Protein AF-A0A0N4T7P7-F1 (afdb_monomer_lite)

pLDDT: mean 76.25, std 20.61, range [22.7, 98.0]

InterPro domains:
  IPR000169 Cysteine peptidase, cysteine active site [PS00139] (149-160)
  IPR001300 Peptidase C2, calpain, catalytic domain [PF00648] (87-367)
  IPR001300 Peptidase C2, calpain, catalytic domain [PS50203] (86-370)
  IPR001300 Peptidase C2, calpain, catalytic domain [SM00230] (68-380)
  IPR001300 Peptidase C2, calpain, catalytic domain [cd00044] (75-366)
  IPR022684 Peptidase C2, calpain family [PR00704] (71-94)
  IPR022684 Peptidase C2, calpain family [PR00704] (182-207)
  IPR022684 Peptidase C2, calpain family [PR00704] (213-236)
  IPR022684 Peptidase C2, calpain family [PR00704] (238-265)
  IPR022684 Peptidase C2, calpain family [PTHR10183] (59-428)
  IPR038765 Papain-like cysteine peptidase superfamily [SSF54001] (61-370)

Radius of gyration: 25.35 Å; chains: 1; bounding box: 65×53×72 Å

Sequence (443 aa):
MANGAWNAIDSALNDIRTLPAVFNLSRASSSRDLSSCPPSPTQMQPPMVPCHAISTSSFQLLQNDEKEAASEFDRIVGFCKENNMPFIDDSFPHSKKSIGNFIIDERLNGKKIDANHFIWLRPQDIYTKDGRRYRWSVFLDPKPSDIEQGCLGNCWFLSALAVIAERPDILDQIFLTKIYNPWGVYQIRLCVDGHWQVILVDDFLPCHSQTHGLAFAVGRRNQLWVPLIEKALAKVLGCYAKLPAGRTLEGLAILTGAPCTFLDLENCTDHDLIWAQLLSMREAGFIMGCSCGSGRRYVDEAEFRRVGVVRLRNPWGSFTWNGPWCDTWSGWDETSRRILLPDGPEAGAFWMPFLDFMQRFDSVEVAKVRSAQGWKEIRVDCSIPQFWGKENVIGFQLQIEEPTELAITVYQKGSRDRCDSDIMVLLHKNNPSNMQIGELIVR

Secondary structure (DSSP, 8-state):
---SSHHHHHHHHHHTTS--------PPP-----TTPPPP-TT---------PPPEEHHHHHHHHHHHHHHHHHHHHHHHHHHT-----TTS-TTHHHH------GGGTT----GGGEEEE-GGGPPPTTS-----BS-SS--GGGEE--SSS-HHHHHHHHHHHT-HHHHHHHBS--S--TT-EEEEEEEETTEEEEEEEES-EEEETTT-SBSS-EETTTBSHHHHHHHHHHHHHTSGGGSSS--HHHHHHHHH---EEEEESSS---HHHHHHHHHHHHHTT-EEEEE--SPPPPPPGGGTTS--EEEEE-TTSS----STTSTT-TT--HHHHHHH-TT---TTEEEEEHHHHHHH-SEEEEE----TTT-EE--------SS-STTS---------S----------TTTTS---------EEEEPTTT--EEEEEE-

Foldseek 3Di:
DPPPPVVVVVVVVVVVVPDDDDPDDDDDDDDDDPPDDDDDPPDADFPDDDDPFDFDQPVVVLVVQLVVVVVVVCVVLVVCVVVVAADADPLQHQDCQQADWAFPDVVPPGDTDDSVQKGWDFLQQAADPVLDHDDAWQDDQQALLQKAFAPAQLVLLNLLVNLCSVPVVLLCSQWPCRGDDPSQWTWGWWQALLRTDIFIHGRTAIAGPPRSHGRGIGGPPRHCNGRVSLSSVSSVVRHNNLNHDDHNLVNNCTSQVFDKDKDFLQPDPDLVVVVVVVVVLVVLVKGKDFAFDPDADDDDPPVQPDFDKDKDFDSNLPDADDDPFGLPDPPDDPVCCCVVAVVGDDRRMTMDTSVNVSRGTRMMMIGSRHDSVPDTDDDDDDDQDQDDDSNRDDDDDDDDDDPDDDDDDGGDPPVSPDDPDDDDDWDFDADPPPRDGHDTPDD

Organism: Brugia pahangi (NCBI:txid6280)

Structure (mmCIF, N/CA/C/O backbone):
data_AF-A0A0N4T7P7-F1
#
_entry.id   AF-A0A0N4T7P7-F1
#
loop_
_atom_site.group_PDB
_atom_site.id
_atom_site.type_symbol
_atom_site.label_atom_id
_atom_site.label_alt_id
_atom_site.label_comp_id
_atom_site.label_asym_id
_atom_site.label_entity_id
_atom_site.label_seq_id
_atom_site.pdbx_PDB_ins_code
_atom_site.Cartn_x
_atom_site.Cartn_y
_atom_site.Cartn_z
_atom_site.occupancy
_atom_site.B_iso_or_equiv
_atom_site.auth_seq_id
_atom_site.auth_comp_id
_atom_site.auth_asym_id
_atom_site.auth_atom_id
_atom_site.pdbx_PDB_model_num
ATOM 1 N N . MET A 1 1 ? 20.442 -21.273 38.686 1.00 26.95 1 MET A N 1
ATOM 2 C CA . MET A 1 1 ? 19.335 -20.345 39.013 1.00 26.95 1 MET A CA 1
ATOM 3 C C . MET A 1 1 ? 18.538 -20.041 37.741 1.00 26.95 1 MET A C 1
ATOM 5 O O . MET A 1 1 ? 18.615 -18.936 37.230 1.00 26.95 1 MET A O 1
ATOM 9 N N . ALA A 1 2 ? 17.828 -21.036 37.196 1.00 28.62 2 ALA A N 1
ATOM 10 C CA . ALA A 1 2 ? 17.215 -20.985 35.857 1.00 28.62 2 ALA A CA 1
ATOM 11 C C . ALA A 1 2 ? 15.695 -21.280 35.853 1.00 28.62 2 ALA A C 1
ATOM 13 O O . ALA A 1 2 ? 15.147 -21.656 34.828 1.00 28.62 2 ALA A O 1
ATOM 14 N N . ASN A 1 3 ? 15.006 -21.083 36.986 1.00 24.55 3 ASN A N 1
ATOM 15 C CA . ASN A 1 3 ? 13.564 -21.365 37.131 1.00 24.55 3 ASN A CA 1
ATOM 16 C C . ASN A 1 3 ? 12.694 -20.103 37.325 1.00 24.55 3 ASN A C 1
ATOM 18 O O . ASN A 1 3 ? 11.540 -20.210 37.722 1.00 24.55 3 ASN A O 1
ATOM 22 N N . GLY A 1 4 ? 13.224 -18.900 37.072 1.00 26.03 4 GLY A N 1
ATOM 23 C CA . GLY A 1 4 ? 12.494 -17.639 37.295 1.00 26.03 4 GLY A CA 1
ATOM 24 C C . GLY A 1 4 ? 11.657 -17.136 36.111 1.00 26.03 4 GLY A C 1
ATOM 25 O O . GLY A 1 4 ? 10.732 -16.363 36.324 1.00 26.03 4 GLY A O 1
ATOM 26 N N . ALA A 1 5 ? 11.960 -17.560 34.878 1.00 30.19 5 ALA A N 1
ATOM 27 C CA . ALA A 1 5 ? 11.327 -17.018 33.668 1.00 30.19 5 ALA A CA 1
ATOM 28 C C . ALA A 1 5 ? 9.994 -17.702 33.308 1.00 30.19 5 ALA A C 1
ATOM 30 O O . ALA A 1 5 ? 9.085 -17.049 32.810 1.00 30.19 5 ALA A O 1
ATOM 31 N N . TRP A 1 6 ? 9.850 -18.995 33.613 1.00 29.28 6 TRP A N 1
ATOM 32 C CA . TRP A 1 6 ? 8.641 -19.760 33.286 1.00 29.28 6 TRP A CA 1
ATOM 33 C C . TRP A 1 6 ? 7.457 -19.441 34.211 1.00 29.28 6 TRP A C 1
ATOM 35 O O . TRP A 1 6 ? 6.320 -19.398 33.756 1.00 29.28 6 TRP A O 1
ATOM 45 N N . ASN A 1 7 ? 7.711 -19.106 35.480 1.00 29.19 7 ASN A N 1
ATOM 46 C CA . ASN A 1 7 ? 6.639 -18.856 36.451 1.00 29.19 7 ASN A CA 1
ATOM 47 C C . ASN A 1 7 ? 5.983 -17.467 36.324 1.00 29.19 7 ASN A C 1
ATOM 49 O O . ASN A 1 7 ? 4.899 -17.264 36.860 1.00 29.19 7 ASN A O 1
ATOM 53 N N . ALA A 1 8 ? 6.604 -16.510 35.625 1.00 32.22 8 ALA A N 1
ATOM 54 C CA . ALA A 1 8 ? 6.023 -15.178 35.431 1.00 32.22 8 ALA A CA 1
ATOM 55 C C . ALA A 1 8 ? 4.988 -15.144 34.291 1.00 32.22 8 ALA A C 1
ATOM 57 O O . ALA A 1 8 ? 4.022 -14.388 34.368 1.00 32.22 8 ALA A O 1
ATOM 58 N N . ILE A 1 9 ? 5.162 -15.989 33.267 1.00 32.97 9 ILE A N 1
ATOM 59 C CA . ILE A 1 9 ? 4.279 -16.049 32.093 1.00 32.97 9 ILE A CA 1
ATOM 60 C C . ILE A 1 9 ? 2.930 -16.684 32.470 1.00 32.97 9 ILE A C 1
ATOM 62 O O . ILE A 1 9 ? 1.886 -16.107 32.180 1.00 32.97 9 ILE A O 1
ATOM 66 N N . ASP A 1 10 ? 2.935 -17.797 33.211 1.00 29.11 10 ASP A N 1
ATOM 67 C CA . ASP A 1 10 ? 1.692 -18.455 33.649 1.00 29.11 10 ASP A CA 1
ATOM 68 C C . ASP A 1 10 ? 0.975 -17.715 34.793 1.00 29.11 10 ASP A C 1
ATOM 70 O O . ASP A 1 10 ? -0.253 -17.766 34.887 1.00 29.11 10 ASP A O 1
ATOM 74 N N . SER A 1 11 ? 1.706 -16.986 35.649 1.00 28.09 11 SER A N 1
ATOM 75 C CA . SER A 1 11 ? 1.084 -16.177 36.711 1.00 28.09 11 SER A CA 1
ATOM 76 C C . SER A 1 11 ? 0.375 -14.946 36.140 1.00 28.09 11 SER A C 1
ATOM 78 O O . SER A 1 11 ? -0.743 -14.651 36.551 1.00 28.09 11 SER A O 1
ATOM 80 N N . ALA A 1 12 ? 0.969 -14.269 35.147 1.00 31.94 12 ALA A N 1
ATOM 81 C CA . ALA A 1 12 ? 0.339 -13.121 34.494 1.00 31.94 12 ALA A CA 1
ATOM 82 C C . ALA A 1 12 ? -0.909 -13.521 33.682 1.00 31.94 12 ALA A C 1
ATOM 84 O O . ALA A 1 12 ? -1.901 -12.796 33.673 1.00 31.94 12 ALA A O 1
ATOM 85 N N . LEU A 1 13 ? -0.903 -14.700 33.048 1.00 31.27 13 LEU A N 1
ATOM 86 C CA . LEU A 1 13 ? -2.040 -15.202 32.264 1.00 31.27 13 LEU A CA 1
ATOM 87 C C . LEU A 1 13 ? -3.228 -15.669 33.126 1.00 31.27 13 LEU A C 1
ATOM 89 O O . LEU A 1 13 ? -4.373 -15.585 32.673 1.00 31.27 13 LEU A O 1
ATOM 93 N N . ASN A 1 14 ? -2.988 -16.130 34.360 1.00 27.45 14 ASN A N 1
ATOM 94 C CA . ASN A 1 14 ? -4.061 -16.495 35.293 1.00 27.45 14 ASN A CA 1
ATOM 95 C C . ASN A 1 14 ? -4.675 -15.284 36.016 1.00 27.45 14 ASN A C 1
ATOM 97 O O . ASN A 1 14 ? -5.876 -15.306 36.282 1.00 27.45 14 ASN A O 1
ATOM 101 N N . ASP A 1 15 ? -3.911 -14.213 36.254 1.00 28.72 15 ASP A N 1
ATOM 102 C CA . ASP A 1 15 ? -4.429 -12.985 36.880 1.00 28.72 15 ASP A CA 1
ATOM 103 C C . ASP A 1 15 ? -5.222 -12.089 35.905 1.00 28.72 15 ASP A C 1
ATOM 105 O O . ASP A 1 15 ? -6.125 -11.362 36.315 1.00 28.72 15 ASP A O 1
ATOM 109 N N . ILE A 1 16 ? -4.983 -12.184 34.590 1.00 31.78 16 ILE A N 1
ATOM 110 C CA . ILE A 1 16 ? -5.759 -11.432 33.580 1.00 31.78 16 ILE A CA 1
ATOM 111 C C . ILE A 1 16 ? -7.207 -11.949 33.453 1.00 31.78 16 ILE A C 1
ATOM 113 O O . ILE A 1 16 ? -8.096 -11.215 33.022 1.00 31.78 16 ILE A O 1
ATOM 117 N N . ARG A 1 17 ? -7.493 -13.190 33.875 1.00 27.64 17 ARG A N 1
ATOM 118 C CA . ARG A 1 17 ? -8.848 -13.775 33.814 1.00 27.64 17 ARG A CA 1
ATOM 119 C C . ARG A 1 17 ? -9.767 -13.364 34.971 1.00 27.64 17 ARG A C 1
ATOM 121 O O . ARG A 1 17 ? -10.939 -13.733 34.949 1.00 27.64 17 ARG A O 1
ATOM 128 N N . THR A 1 18 ? -9.275 -12.623 35.966 1.00 27.12 18 THR A N 1
ATOM 129 C CA . THR A 1 18 ? -10.027 -12.309 37.198 1.00 27.12 18 THR A CA 1
ATOM 130 C C . THR A 1 18 ? -10.273 -10.818 37.440 1.00 27.12 18 THR A C 1
ATOM 132 O O . THR A 1 18 ? -10.886 -10.471 38.450 1.00 27.12 18 THR A O 1
ATOM 135 N N . LEU A 1 19 ? -9.889 -9.923 36.523 1.00 25.45 19 LEU A N 1
ATOM 136 C CA . LEU A 1 19 ? -10.142 -8.488 36.685 1.00 25.45 19 LEU A CA 1
ATOM 137 C C . LEU A 1 19 ? -11.536 -8.083 36.158 1.00 25.45 19 LEU A C 1
ATOM 139 O O . LEU A 1 19 ? -11.827 -8.280 34.976 1.00 25.45 19 LEU A O 1
ATOM 143 N N . PRO A 1 20 ? -12.408 -7.482 36.993 1.00 22.70 20 PRO A N 1
ATOM 144 C CA . PRO A 1 20 ? -13.641 -6.860 36.527 1.00 22.70 20 PRO A CA 1
ATOM 145 C C . PRO A 1 20 ? -13.307 -5.688 35.600 1.00 22.70 20 PRO A C 1
ATOM 147 O O . PRO A 1 20 ? -12.419 -4.890 35.898 1.00 22.70 20 PRO A O 1
ATOM 150 N N . ALA A 1 21 ? -14.046 -5.556 34.498 1.00 29.38 21 ALA A N 1
ATOM 151 C CA . ALA A 1 21 ? -13.971 -4.405 33.608 1.00 29.38 21 ALA A CA 1
ATOM 152 C C . ALA A 1 21 ? -14.274 -3.109 34.384 1.00 29.38 21 ALA A C 1
ATOM 154 O O . ALA A 1 21 ? -15.431 -2.785 34.645 1.00 29.38 21 ALA A O 1
ATOM 155 N N . VAL A 1 22 ? -13.232 -2.368 34.762 1.00 23.66 22 VAL A N 1
ATOM 156 C CA . VAL A 1 22 ? -13.348 -1.034 35.360 1.00 23.66 22 VAL A CA 1
ATOM 157 C C . VAL A 1 22 ? -12.412 -0.098 34.604 1.00 23.66 22 VAL A C 1
ATOM 159 O O . VAL A 1 22 ? -11.275 0.143 34.996 1.00 23.66 22 VAL A O 1
ATOM 162 N N . PHE A 1 23 ? -12.903 0.437 33.488 1.00 24.89 23 PHE A N 1
ATOM 163 C CA . PHE A 1 23 ? -12.310 1.607 32.850 1.00 24.89 23 PHE A CA 1
ATOM 164 C C . PHE A 1 23 ? -12.842 2.857 33.554 1.00 24.89 23 PHE A C 1
ATOM 166 O O . PHE A 1 23 ? -13.932 3.328 33.249 1.00 24.89 23 PHE A O 1
ATOM 173 N N . ASN A 1 24 ? -12.072 3.395 34.497 1.00 23.38 24 ASN A N 1
ATOM 174 C CA . ASN A 1 24 ? -12.234 4.764 34.984 1.00 23.38 24 ASN A CA 1
ATOM 175 C C . ASN A 1 24 ? -10.880 5.468 34.873 1.00 23.38 24 ASN A C 1
ATOM 177 O O . ASN A 1 24 ? -10.039 5.384 35.763 1.00 23.38 24 ASN A O 1
ATOM 181 N N . LEU A 1 25 ? -10.663 6.154 33.752 1.00 25.64 25 LEU A N 1
ATOM 182 C CA . LEU A 1 25 ? -9.535 7.063 33.574 1.00 25.64 25 LEU A CA 1
ATOM 183 C C . LEU A 1 25 ? -9.940 8.447 34.093 1.00 25.64 25 LEU A C 1
ATOM 185 O O . LEU A 1 25 ? -10.506 9.258 33.363 1.00 25.64 25 LEU A O 1
ATOM 189 N N . SER A 1 26 ? -9.636 8.736 35.359 1.00 23.91 26 SER A N 1
ATOM 190 C CA . SER A 1 26 ? -9.577 10.116 35.845 1.00 23.91 26 SER A CA 1
ATOM 191 C C . SER A 1 26 ? -8.297 10.763 35.312 1.00 23.91 26 SER A C 1
ATOM 193 O O . SER A 1 26 ? -7.196 10.363 35.694 1.00 23.91 26 SER A O 1
ATOM 195 N N . ARG A 1 27 ? -8.420 11.754 34.425 1.00 29.03 27 ARG A N 1
ATOM 196 C CA . ARG A 1 27 ? -7.273 12.503 33.897 1.00 29.03 27 ARG A CA 1
ATOM 197 C C . ARG A 1 27 ? -7.036 13.758 34.736 1.00 29.03 27 ARG A C 1
ATOM 199 O O . ARG A 1 27 ? -7.943 14.565 34.923 1.00 29.03 27 ARG A O 1
ATOM 206 N N . ALA A 1 28 ? -5.809 13.900 35.231 1.00 23.92 28 ALA A N 1
ATOM 207 C CA . ALA A 1 28 ? -5.325 15.089 35.917 1.00 23.92 28 ALA A CA 1
ATOM 208 C C . ALA A 1 28 ? -5.324 16.306 34.975 1.00 23.92 28 ALA A C 1
ATOM 210 O O . ALA A 1 28 ? -4.938 16.223 33.809 1.00 23.92 28 ALA A O 1
ATOM 211 N N . SER A 1 29 ? -5.779 17.433 35.510 1.00 27.09 29 SER A N 1
ATOM 212 C CA . SER A 1 29 ? -5.932 18.723 34.846 1.00 27.09 29 SER A CA 1
ATOM 213 C C . SER A 1 29 ? -4.587 19.408 34.586 1.00 27.09 29 SER A C 1
ATOM 215 O O . SER A 1 29 ? -3.896 19.780 35.533 1.00 27.09 29 SER A O 1
ATOM 217 N N . SER A 1 30 ? -4.261 19.672 33.319 1.00 28.44 30 SER A N 1
ATOM 218 C CA . SER A 1 30 ? -3.307 20.721 32.940 1.00 28.44 30 SER A CA 1
ATOM 219 C C . SER A 1 30 ? -4.084 21.946 32.458 1.00 28.44 30 SER A C 1
ATOM 221 O O . SER A 1 30 ? -4.785 21.888 31.447 1.00 28.44 30 SER A O 1
ATOM 223 N N . SER A 1 31 ? -3.974 23.045 33.201 1.00 30.91 31 SER A N 1
ATOM 224 C CA . SER A 1 31 ? -4.634 24.320 32.936 1.00 30.91 31 SER A CA 1
ATOM 225 C C . SER A 1 31 ? -4.103 24.979 31.658 1.00 30.91 31 SER A C 1
ATOM 227 O O . SER A 1 31 ? -2.971 25.465 31.615 1.00 30.91 31 SER A O 1
ATOM 229 N N . ARG A 1 32 ? -4.951 25.053 30.634 1.00 30.73 32 ARG A N 1
ATOM 230 C CA . ARG A 1 32 ? -4.948 26.147 29.658 1.00 30.73 32 ARG A CA 1
ATOM 231 C C . ARG A 1 32 ? -6.356 26.725 29.649 1.00 30.73 32 ARG A C 1
ATOM 233 O O . ARG A 1 32 ? -7.317 25.978 29.475 1.00 30.73 32 ARG A O 1
ATOM 240 N N . ASP A 1 33 ? -6.457 28.024 29.907 1.00 29.06 33 ASP A N 1
ATOM 241 C CA . ASP A 1 33 ? -7.715 28.764 29.959 1.00 29.06 33 ASP A CA 1
ATOM 242 C C . ASP A 1 33 ? -8.504 28.597 28.653 1.00 29.06 33 ASP A C 1
ATOM 244 O O . ASP A 1 33 ? -8.106 29.073 27.592 1.00 29.06 33 ASP A O 1
ATOM 248 N N . LEU A 1 34 ? -9.638 27.902 28.755 1.00 31.84 34 LEU A N 1
ATOM 249 C CA . LEU A 1 34 ? -10.648 27.703 27.714 1.00 31.84 34 LEU A CA 1
ATOM 250 C C . LEU A 1 34 ? -11.971 28.302 28.205 1.00 31.84 34 LEU A C 1
ATOM 252 O O . LEU A 1 34 ? -12.965 27.609 28.416 1.00 31.84 34 LEU A O 1
ATOM 256 N N . SER A 1 35 ? -11.996 29.614 28.419 1.00 29.69 35 SER A N 1
ATOM 257 C CA . SER A 1 35 ? -13.216 30.362 28.736 1.00 29.69 35 SER A CA 1
ATOM 258 C C . SER A 1 35 ? -13.984 30.733 27.459 1.00 29.69 35 SER A C 1
ATOM 260 O O . SER A 1 35 ? -14.180 31.901 27.151 1.00 29.69 35 SER A O 1
ATOM 262 N N . SER A 1 36 ? -14.398 29.731 26.676 1.00 32.62 36 SER A N 1
ATOM 263 C CA . SER A 1 36 ? -15.487 29.844 25.679 1.00 32.62 36 SER A CA 1
ATOM 264 C C . SER A 1 36 ? -15.829 28.488 25.040 1.00 32.62 36 SER A C 1
ATOM 266 O O . SER A 1 36 ? -15.838 28.326 23.824 1.00 32.62 36 SER A O 1
ATOM 268 N N . CYS A 1 37 ? -16.138 27.479 25.858 1.00 33.62 37 CYS A N 1
ATOM 269 C CA . CYS A 1 37 ? -16.803 26.272 25.359 1.00 33.62 37 CYS A CA 1
ATOM 270 C C . CYS A 1 37 ? -18.315 26.531 25.210 1.00 33.62 37 CYS A C 1
ATOM 272 O O . CYS A 1 37 ? -18.929 27.030 26.159 1.00 33.62 37 CYS A O 1
ATOM 274 N N . PRO A 1 38 ? -18.950 26.187 24.073 1.00 37.41 38 PRO A N 1
ATOM 275 C CA . PRO A 1 38 ? -20.404 26.195 23.979 1.00 37.41 38 PRO A CA 1
ATOM 276 C C . PRO A 1 38 ? -21.011 25.110 24.893 1.00 37.41 38 PRO A C 1
ATOM 278 O O . PRO A 1 38 ? -20.366 24.088 25.146 1.00 37.41 38 PRO A O 1
ATOM 281 N N . PRO A 1 39 ? -22.232 25.326 25.415 1.00 34.53 39 PRO A N 1
ATOM 282 C CA . PRO A 1 39 ? -22.871 24.425 26.370 1.00 34.53 39 PRO A CA 1
ATOM 283 C C . PRO A 1 39 ? -23.124 23.030 25.783 1.00 34.53 39 PRO A C 1
ATOM 285 O O . PRO A 1 39 ? -23.317 22.868 24.577 1.00 34.53 39 PRO A O 1
ATOM 288 N N . SER A 1 40 ? -23.156 22.032 26.670 1.00 35.75 40 SER A N 1
ATOM 289 C CA . SER A 1 40 ? -23.466 20.629 26.387 1.00 35.75 40 SER A CA 1
ATOM 290 C C . SER A 1 40 ? -24.725 20.481 25.516 1.00 35.75 40 SER A C 1
ATOM 292 O O . SER A 1 40 ? -25.744 21.116 25.807 1.00 35.75 40 SER A O 1
ATOM 294 N N . PRO A 1 41 ? -24.712 19.630 24.475 1.00 41.91 41 PRO A N 1
ATOM 295 C CA . PRO A 1 41 ? -25.840 19.471 23.568 1.00 41.91 41 PRO A CA 1
ATOM 296 C C . PRO A 1 41 ? -26.907 18.542 24.161 1.00 41.91 41 PRO A C 1
ATOM 298 O O . PRO A 1 41 ? -27.140 17.444 23.673 1.00 41.91 41 PRO A O 1
ATOM 301 N N . THR A 1 42 ? -27.578 18.958 25.233 1.00 38.31 42 THR A N 1
ATOM 302 C CA . THR A 1 42 ? -28.619 18.135 25.882 1.00 38.31 42 THR A CA 1
ATOM 303 C C . THR A 1 42 ? -29.984 18.225 25.176 1.00 38.31 42 THR A C 1
ATOM 305 O O . THR A 1 42 ? -30.957 17.641 25.636 1.00 38.31 42 THR A O 1
ATOM 308 N N . GLN A 1 43 ? -30.090 18.954 24.056 1.00 42.47 43 GLN A N 1
ATOM 309 C CA . GLN A 1 43 ? -31.336 19.138 23.291 1.00 42.47 43 GLN A CA 1
ATOM 310 C C . GLN A 1 43 ? -31.075 19.214 21.774 1.00 42.47 43 GLN A C 1
ATOM 312 O O . GLN A 1 43 ? -31.491 20.160 21.106 1.00 42.47 43 GLN A O 1
ATOM 317 N N . MET A 1 44 ? -30.326 18.259 21.215 1.00 48.41 44 MET A N 1
ATOM 318 C CA . MET A 1 44 ? -30.104 18.168 19.766 1.00 48.41 44 MET A CA 1
ATOM 319 C C . MET A 1 44 ? -30.989 17.078 19.155 1.00 48.41 44 MET A C 1
ATOM 321 O O . MET A 1 44 ? -30.856 15.903 19.479 1.00 48.41 44 MET A O 1
ATOM 325 N N . GLN A 1 45 ? -31.885 17.468 18.251 1.00 48.41 45 GLN A N 1
ATOM 326 C CA . GLN A 1 45 ? -32.515 16.564 17.289 1.00 48.41 45 GLN A CA 1
ATOM 327 C C . GLN A 1 45 ? -32.399 17.211 15.904 1.00 48.41 45 GLN A C 1
ATOM 329 O O . GLN A 1 45 ? -33.287 17.972 15.519 1.00 48.41 45 GLN A O 1
ATOM 334 N N . PRO A 1 46 ? -31.289 16.999 15.171 1.00 50.59 46 PRO A N 1
ATOM 335 C CA . PRO A 1 46 ? -31.262 17.345 13.755 1.00 50.59 46 PRO A CA 1
ATOM 336 C C . PRO A 1 46 ? -32.365 16.558 13.023 1.00 50.59 46 PRO A C 1
ATOM 338 O O . PRO A 1 46 ? -32.708 15.452 13.459 1.00 50.59 46 PRO A O 1
ATOM 341 N N . PRO A 1 47 ? -32.948 17.092 11.935 1.00 43.25 47 PRO A N 1
ATOM 342 C CA . PRO A 1 47 ? -33.898 16.346 11.121 1.00 43.25 47 PRO A CA 1
ATOM 343 C C . PRO A 1 47 ? 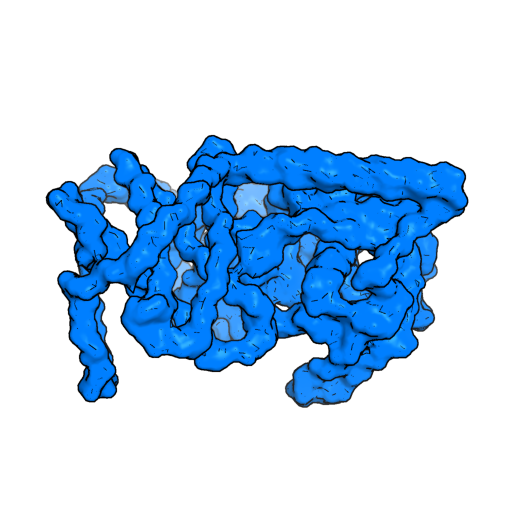-33.211 15.087 10.578 1.00 43.25 47 PRO A C 1
ATOM 345 O O . PRO A 1 47 ? -32.391 15.149 9.664 1.00 43.25 47 PRO A O 1
ATOM 348 N N . MET A 1 48 ? -33.519 13.935 11.178 1.00 46.44 48 MET A N 1
ATOM 349 C CA . MET A 1 48 ? -32.997 12.646 10.738 1.00 46.44 48 MET A CA 1
ATOM 350 C C . MET A 1 48 ? -33.766 12.229 9.488 1.00 46.44 48 MET A C 1
ATOM 352 O O . MET A 1 48 ? -34.890 11.737 9.577 1.00 46.44 48 MET A O 1
ATOM 356 N N . VAL A 1 49 ? -33.178 12.442 8.314 1.00 48.00 49 VAL A N 1
ATOM 357 C CA . VAL A 1 49 ? -33.658 11.785 7.097 1.00 48.00 49 VAL A CA 1
ATOM 358 C C . VAL A 1 49 ? -33.207 10.324 7.181 1.00 48.00 49 VAL A C 1
ATOM 360 O O . VAL A 1 49 ? -32.002 10.086 7.286 1.00 48.00 49 VAL A O 1
ATOM 363 N N . PRO A 1 50 ? -34.117 9.333 7.165 1.00 43.31 50 PRO A N 1
ATOM 364 C CA . PRO A 1 50 ? -33.715 7.937 7.239 1.00 43.31 50 PRO A CA 1
ATOM 365 C C . PRO A 1 50 ? -32.954 7.560 5.965 1.00 43.31 50 PRO A C 1
ATOM 367 O O . PRO A 1 50 ? -33.548 7.428 4.896 1.00 43.31 50 PRO A O 1
ATOM 370 N N . CYS A 1 51 ? -31.639 7.368 6.064 1.00 44.69 51 CYS A N 1
ATOM 371 C CA . CYS A 1 51 ? -30.909 6.592 5.072 1.00 44.69 51 CYS A CA 1
ATOM 372 C C . CYS A 1 51 ? -30.913 5.130 5.533 1.00 44.69 51 CYS A C 1
ATOM 374 O O . CYS A 1 51 ? -30.258 4.759 6.508 1.00 44.69 51 CYS A O 1
ATOM 376 N N . HIS A 1 52 ? -31.682 4.278 4.858 1.00 47.00 52 HIS A N 1
ATOM 377 C CA . HIS A 1 52 ? -31.621 2.840 5.106 1.00 47.00 52 HIS A CA 1
ATOM 378 C C . HIS A 1 52 ? -30.388 2.270 4.400 1.00 47.00 52 HIS A C 1
ATOM 380 O O . HIS A 1 52 ? -30.465 1.822 3.261 1.00 47.00 52 HIS A O 1
ATOM 386 N N . ALA A 1 53 ? -29.237 2.319 5.072 1.00 56.47 53 ALA A N 1
ATOM 387 C CA . ALA A 1 53 ? -28.042 1.599 4.647 1.00 56.47 53 ALA A CA 1
ATOM 388 C C . ALA A 1 53 ? -28.061 0.201 5.279 1.00 56.47 53 ALA A C 1
ATOM 390 O O . ALA A 1 53 ? -28.049 0.061 6.503 1.00 56.47 53 ALA A O 1
ATOM 391 N N . ILE A 1 54 ? -28.130 -0.842 4.451 1.00 58.41 54 ILE A N 1
ATOM 392 C CA . ILE A 1 54 ? -28.119 -2.226 4.930 1.00 58.41 54 ILE A CA 1
ATOM 393 C C . ILE A 1 54 ? -26.667 -2.649 5.137 1.00 58.41 54 ILE A C 1
ATOM 395 O O . ILE A 1 54 ? -25.872 -2.663 4.196 1.00 58.41 54 ILE A O 1
ATOM 399 N N . SER A 1 55 ? -26.335 -3.025 6.375 1.00 65.12 55 SER A N 1
ATOM 400 C CA . SER A 1 55 ? -25.055 -3.658 6.680 1.00 65.12 55 SER A CA 1
ATOM 401 C C . SER A 1 55 ? -24.878 -4.912 5.844 1.00 65.12 55 SER A C 1
ATOM 403 O O . SER A 1 55 ? -25.645 -5.866 5.969 1.00 65.12 55 SER A O 1
ATOM 405 N N . THR A 1 56 ? -23.864 -4.892 4.988 1.00 66.88 56 THR A N 1
ATOM 406 C CA . THR A 1 56 ? -23.518 -6.020 4.132 1.00 66.88 56 THR A CA 1
ATOM 407 C C . THR A 1 56 ? -22.240 -6.640 4.672 1.00 66.88 56 THR A C 1
ATOM 409 O O . THR A 1 56 ? -21.376 -5.958 5.229 1.00 66.88 56 THR A O 1
ATOM 412 N N . SER A 1 57 ? -22.122 -7.963 4.571 1.00 72.88 57 SER A N 1
ATOM 413 C CA . SER A 1 57 ? -20.854 -8.596 4.927 1.00 72.88 57 SER A CA 1
ATOM 414 C C . SER A 1 57 ? -19.750 -8.051 4.018 1.00 72.88 57 SER A C 1
ATOM 416 O O . SER A 1 57 ? -19.942 -7.937 2.806 1.00 72.88 57 SER A O 1
ATOM 418 N N . SER A 1 58 ? -18.592 -7.735 4.599 1.00 72.50 58 SER A N 1
ATOM 419 C CA . SER A 1 58 ? -17.409 -7.303 3.838 1.00 72.50 58 SER A CA 1
ATOM 420 C C . SER A 1 58 ? -17.080 -8.298 2.714 1.00 72.50 58 SER A C 1
ATOM 422 O O . SER A 1 58 ? -16.792 -7.910 1.587 1.00 72.50 58 SER A O 1
ATOM 424 N N . PHE A 1 59 ? -17.265 -9.592 2.983 1.00 73.00 59 PHE A N 1
ATOM 425 C CA . PHE A 1 59 ? -17.128 -10.674 2.013 1.00 73.00 59 PHE A CA 1
ATOM 426 C C . PHE A 1 59 ? -18.045 -10.564 0.780 1.00 73.00 59 PHE A C 1
ATOM 428 O O . PHE A 1 59 ? -17.594 -10.797 -0.338 1.00 73.00 59 PHE A O 1
ATOM 435 N N . GLN A 1 60 ? -19.325 -10.215 0.943 1.00 75.31 60 GLN A N 1
ATOM 436 C CA . GLN A 1 60 ? -20.252 -10.093 -0.193 1.00 75.31 60 GLN A CA 1
ATOM 437 C C . GLN A 1 60 ? -19.934 -8.888 -1.080 1.00 75.31 60 GLN A C 1
ATOM 439 O O . GLN A 1 60 ? -20.042 -9.001 -2.299 1.00 75.31 60 GLN A O 1
ATOM 444 N N . LEU A 1 61 ? -19.528 -7.763 -0.482 1.00 75.44 61 LEU A N 1
ATOM 445 C CA . LEU A 1 61 ? -19.073 -6.591 -1.237 1.00 75.44 61 LEU A CA 1
ATOM 446 C C . LEU A 1 61 ? -17.874 -6.967 -2.114 1.00 75.44 61 LEU A C 1
ATOM 448 O O . LEU A 1 61 ? -17.911 -6.771 -3.325 1.00 75.44 61 LEU A O 1
ATOM 452 N N . LEU A 1 62 ? -16.882 -7.641 -1.520 1.00 78.19 62 LEU A N 1
ATOM 453 C CA . LEU A 1 62 ? -15.711 -8.135 -2.242 1.00 78.19 62 LEU A CA 1
ATOM 454 C C . LEU A 1 62 ? -16.094 -9.057 -3.409 1.00 78.19 62 LEU A C 1
ATOM 456 O O . LEU A 1 62 ? -15.582 -8.878 -4.511 1.00 78.19 62 LEU A O 1
ATOM 460 N N . GLN A 1 63 ? -17.018 -10.003 -3.205 1.00 81.94 63 GLN A N 1
ATOM 461 C CA . GLN A 1 63 ? -17.457 -10.917 -4.268 1.00 81.94 63 GLN A CA 1
ATOM 462 C C . GLN A 1 63 ? -18.147 -10.215 -5.440 1.00 81.94 63 GLN A C 1
ATOM 464 O O . GLN A 1 63 ? -18.004 -10.657 -6.582 1.00 81.94 63 GLN A O 1
ATOM 469 N N . ASN A 1 64 ? -18.936 -9.173 -5.177 1.00 83.81 64 ASN A N 1
ATOM 470 C CA . ASN A 1 64 ? -19.606 -8.426 -6.238 1.00 83.81 64 ASN A CA 1
ATOM 471 C C . ASN A 1 64 ? -18.585 -7.634 -7.057 1.00 83.81 64 ASN A C 1
ATOM 473 O O . ASN A 1 64 ? -18.546 -7.786 -8.279 1.00 83.81 64 ASN A O 1
ATOM 477 N N . ASP A 1 65 ? -17.685 -6.919 -6.380 1.00 83.75 65 ASP A N 1
ATOM 478 C CA . ASP A 1 65 ? -16.600 -6.175 -7.021 1.00 83.75 65 ASP A CA 1
ATOM 479 C C . ASP A 1 65 ? -15.691 -7.097 -7.854 1.00 83.75 65 ASP A C 1
ATOM 481 O O . ASP A 1 65 ? -15.231 -6.717 -8.929 1.00 83.75 65 ASP A O 1
ATOM 485 N N . GLU A 1 66 ? -15.420 -8.324 -7.384 1.00 86.12 66 GLU A N 1
ATOM 486 C CA . GLU A 1 66 ? -14.624 -9.314 -8.131 1.00 86.12 66 GLU A CA 1
ATOM 487 C C . GLU A 1 66 ? -15.318 -9.771 -9.412 1.00 86.12 66 GLU A C 1
ATOM 489 O O . GLU A 1 66 ? -14.662 -9.924 -10.442 1.00 86.12 66 GLU A O 1
ATOM 494 N N . LYS A 1 67 ? -16.638 -9.977 -9.374 1.00 89.38 67 LYS A N 1
ATOM 495 C CA . LYS A 1 67 ? -17.407 -10.393 -10.555 1.00 89.38 67 LYS A CA 1
ATOM 496 C C . LYS A 1 67 ? -17.460 -9.295 -11.607 1.00 89.38 67 LYS A C 1
ATOM 498 O O . LYS A 1 67 ? -17.267 -9.579 -12.788 1.00 89.38 67 LYS A O 1
ATOM 503 N N . GLU A 1 68 ? -17.707 -8.057 -11.188 1.00 90.94 68 GLU A N 1
ATOM 504 C CA . GLU A 1 68 ? -17.726 -6.904 -12.090 1.00 90.94 68 GLU A CA 1
ATOM 505 C C . GLU A 1 68 ? -16.347 -6.680 -12.718 1.00 90.94 68 GLU A C 1
ATOM 507 O O . GLU A 1 68 ? -16.231 -6.556 -13.940 1.00 90.94 68 GLU A O 1
ATOM 512 N N . ALA A 1 69 ? -15.289 -6.739 -11.904 1.00 91.12 69 ALA A N 1
ATOM 513 C CA . ALA A 1 69 ? -13.914 -6.656 -12.378 1.00 91.12 69 ALA A CA 1
ATOM 514 C C . ALA A 1 69 ? -13.572 -7.764 -13.381 1.00 91.12 69 ALA A C 1
ATOM 516 O O . ALA A 1 69 ? -13.001 -7.469 -14.431 1.00 91.12 69 ALA A O 1
ATOM 517 N N . ALA A 1 70 ? -13.942 -9.015 -13.095 1.00 92.75 70 ALA A N 1
ATOM 518 C CA . ALA A 1 70 ? -13.691 -10.142 -13.988 1.00 92.75 70 ALA A CA 1
ATOM 519 C C . ALA A 1 70 ? -14.400 -9.967 -15.339 1.00 92.75 70 ALA A C 1
ATOM 521 O O . ALA A 1 70 ? -13.779 -10.138 -16.387 1.00 92.75 70 ALA A O 1
ATOM 522 N N . SER A 1 71 ? -15.670 -9.547 -15.328 1.00 94.31 71 SER A N 1
ATOM 523 C CA . SER A 1 71 ? -16.423 -9.298 -16.561 1.00 94.31 71 SER A CA 1
ATOM 524 C C . SER A 1 71 ? -15.787 -8.199 -17.416 1.00 94.31 71 SER A C 1
ATOM 526 O O . SER A 1 71 ? -15.738 -8.320 -18.641 1.00 94.31 71 SER A O 1
ATOM 528 N N . GLU A 1 72 ? -15.313 -7.120 -16.792 1.00 94.00 72 GLU A N 1
ATOM 529 C CA . GLU A 1 72 ? -14.651 -6.028 -17.508 1.00 94.00 72 GLU A CA 1
ATOM 530 C C . GLU A 1 72 ? -13.283 -6.458 -18.056 1.00 94.00 72 GLU A C 1
ATOM 532 O O . GLU A 1 72 ? -12.939 -6.147 -19.198 1.00 94.00 72 GLU A O 1
ATOM 537 N N . PHE A 1 73 ? -12.523 -7.233 -17.278 1.00 95.00 73 PHE A N 1
ATOM 538 C CA . PHE A 1 73 ? -11.243 -7.795 -17.704 1.00 95.00 73 PHE A CA 1
ATOM 539 C C . PHE A 1 73 ? -11.393 -8.680 -18.943 1.00 95.00 73 PHE A C 1
ATOM 541 O O . PHE A 1 73 ? -10.675 -8.485 -19.926 1.00 95.00 73 PHE A O 1
ATOM 548 N N . ASP A 1 74 ? -12.351 -9.608 -18.925 1.00 95.44 74 ASP A N 1
ATOM 549 C CA . ASP A 1 74 ? -12.597 -10.531 -20.034 1.00 95.44 74 ASP A CA 1
ATOM 550 C C . ASP A 1 74 ? -13.007 -9.786 -21.308 1.00 95.44 74 ASP A C 1
ATOM 552 O O . ASP A 1 74 ? -12.536 -10.112 -22.402 1.00 95.44 74 ASP A O 1
ATOM 556 N N . ARG A 1 75 ? -13.821 -8.730 -21.175 1.00 96.44 75 ARG A N 1
ATOM 557 C CA . ARG A 1 75 ? -14.221 -7.864 -22.292 1.00 96.44 75 ARG A CA 1
ATOM 558 C C . ARG A 1 75 ? -13.016 -7.180 -22.939 1.00 96.44 75 ARG A C 1
ATOM 560 O O . ARG A 1 75 ? -12.887 -7.192 -24.164 1.00 96.44 75 ARG A O 1
ATOM 567 N N . ILE A 1 76 ? -12.127 -6.600 -22.132 1.00 95.50 76 ILE A N 1
ATOM 568 C CA . ILE A 1 76 ? -10.931 -5.899 -22.620 1.00 95.50 76 ILE A CA 1
ATOM 569 C C . ILE A 1 76 ? -9.953 -6.882 -23.261 1.00 95.50 76 ILE A C 1
ATOM 571 O O . ILE A 1 76 ? -9.473 -6.645 -24.369 1.00 95.50 76 ILE A O 1
ATOM 575 N N . VAL A 1 77 ? -9.670 -8.004 -22.595 1.00 95.38 77 VAL A N 1
ATOM 576 C CA . VAL A 1 77 ? -8.754 -9.026 -23.116 1.00 95.38 77 VAL A CA 1
ATOM 577 C C . VAL A 1 77 ? -9.296 -9.637 -24.410 1.00 95.38 77 VAL A C 1
ATOM 579 O O . VAL A 1 77 ? -8.522 -9.842 -25.348 1.00 95.38 77 VAL A O 1
ATOM 582 N N . GLY A 1 78 ? -10.608 -9.877 -24.497 1.00 96.44 78 GLY A N 1
ATOM 583 C CA . GLY A 1 78 ? -11.280 -10.308 -25.724 1.00 96.44 78 GLY A CA 1
ATOM 584 C C . GLY A 1 78 ? -11.045 -9.330 -26.876 1.00 96.44 78 GLY A C 1
ATOM 585 O O . GLY A 1 78 ? -10.548 -9.730 -27.928 1.00 96.44 78 GLY A O 1
ATOM 586 N N . PHE A 1 79 ? -11.276 -8.037 -26.638 1.00 96.31 79 PHE A N 1
ATOM 587 C CA . PHE A 1 79 ? -11.035 -6.987 -27.629 1.00 96.31 79 PHE A CA 1
ATOM 588 C C . PHE A 1 79 ? -9.563 -6.905 -28.071 1.00 96.31 79 PHE A C 1
ATOM 590 O O . PHE A 1 79 ? -9.278 -6.844 -29.270 1.00 96.31 79 PHE A O 1
ATOM 597 N N . CYS A 1 80 ? -8.614 -6.938 -27.129 1.00 96.50 80 CYS A N 1
ATOM 598 C CA . CYS A 1 80 ? -7.177 -6.930 -27.427 1.00 96.50 80 CYS A CA 1
ATOM 599 C C . CYS A 1 80 ? -6.769 -8.123 -28.298 1.00 96.50 80 CYS A C 1
ATOM 601 O O . CYS A 1 80 ? -6.012 -7.966 -29.258 1.00 96.50 80 CYS A O 1
ATOM 603 N N . LYS A 1 81 ? -7.315 -9.305 -27.994 1.00 95.50 81 LYS A N 1
ATOM 604 C CA . LYS A 1 81 ? -7.049 -10.540 -28.730 1.00 95.50 81 LYS A CA 1
ATOM 605 C C . LYS A 1 81 ? -7.603 -10.505 -30.152 1.00 95.50 81 LYS A C 1
ATOM 607 O O . LYS A 1 81 ? -6.898 -10.908 -31.072 1.00 95.50 81 LYS A O 1
ATOM 612 N N . GLU A 1 82 ? -8.830 -10.027 -30.336 1.00 97.25 82 GLU A N 1
ATOM 613 C CA . GLU A 1 82 ? -9.472 -9.922 -31.654 1.00 97.25 82 GLU A CA 1
ATOM 614 C C . GLU A 1 82 ? -8.750 -8.939 -32.578 1.00 97.25 82 GLU A C 1
ATOM 616 O O . GLU A 1 82 ? -8.593 -9.204 -33.768 1.00 97.25 82 GLU A O 1
ATOM 621 N N . ASN A 1 83 ? -8.263 -7.828 -32.023 1.00 96.19 83 ASN A N 1
ATOM 622 C CA . ASN A 1 83 ? -7.594 -6.779 -32.791 1.00 96.19 83 ASN A CA 1
ATOM 623 C C . ASN A 1 83 ? -6.070 -6.953 -32.864 1.00 96.19 83 ASN A C 1
ATOM 625 O O . ASN A 1 83 ? -5.403 -6.187 -33.556 1.00 96.19 83 ASN A O 1
ATOM 629 N N . ASN A 1 84 ? -5.509 -7.942 -32.161 1.00 94.56 84 ASN A N 1
ATOM 630 C CA . ASN A 1 84 ? -4.068 -8.155 -32.019 1.00 94.56 84 ASN A CA 1
ATOM 631 C C . ASN A 1 84 ? -3.317 -6.879 -31.584 1.00 94.56 84 ASN A C 1
ATOM 633 O O . ASN A 1 84 ? -2.255 -6.545 -32.113 1.00 94.56 84 ASN A O 1
ATOM 637 N N . MET A 1 85 ? -3.890 -6.153 -30.621 1.00 94.31 85 MET A N 1
ATOM 638 C CA . MET A 1 85 ? -3.320 -4.919 -30.082 1.00 94.31 85 MET A CA 1
ATOM 639 C C . MET A 1 85 ? -3.179 -5.018 -28.565 1.00 94.31 85 MET A C 1
ATOM 641 O O . MET A 1 85 ? -4.116 -5.457 -27.891 1.00 94.31 85 MET A O 1
ATOM 645 N N . PRO A 1 86 ? -2.033 -4.606 -27.999 1.00 94.69 86 PRO A N 1
ATOM 646 C CA . PRO A 1 86 ? -1.875 -4.588 -26.559 1.00 94.69 86 PRO A CA 1
ATOM 647 C C . PRO A 1 86 ? -2.727 -3.467 -25.958 1.00 94.69 86 PRO A C 1
ATOM 649 O O . PRO A 1 86 ? -2.979 -2.442 -26.592 1.00 94.69 86 PRO A O 1
ATOM 652 N N . PHE A 1 87 ? -3.148 -3.653 -24.715 1.00 96.44 87 PHE A N 1
ATOM 653 C CA . PHE A 1 87 ? -3.922 -2.659 -23.993 1.00 96.44 87 PHE A CA 1
ATOM 654 C C . PHE A 1 87 ? -3.091 -1.410 -23.707 1.00 96.44 87 PHE A C 1
ATOM 656 O O . PHE A 1 87 ? -1.901 -1.499 -23.378 1.00 96.44 87 PHE A O 1
ATOM 663 N N . ILE A 1 88 ? -3.735 -0.257 -23.847 1.00 96.00 88 ILE A N 1
ATOM 664 C CA . ILE A 1 88 ? -3.196 1.061 -23.528 1.00 96.00 88 ILE A CA 1
ATOM 665 C C . ILE A 1 88 ? -4.218 1.741 -22.625 1.00 96.00 88 ILE A C 1
ATOM 667 O O . ILE A 1 88 ? -5.405 1.788 -22.944 1.00 96.00 88 ILE A O 1
ATOM 671 N N . ASP A 1 89 ? -3.756 2.251 -21.491 1.00 95.94 89 ASP A N 1
ATOM 672 C CA . ASP A 1 89 ? -4.602 2.954 -20.541 1.00 95.94 89 ASP A CA 1
ATOM 673 C C . ASP A 1 89 ? -4.713 4.441 -20.905 1.00 95.94 89 ASP A C 1
ATOM 675 O O . ASP A 1 89 ? -3.896 5.274 -20.504 1.00 95.94 89 ASP A O 1
ATOM 679 N N . ASP A 1 90 ? -5.767 4.790 -21.642 1.00 94.19 90 ASP A N 1
ATOM 680 C CA . ASP A 1 90 ? -6.032 6.172 -22.063 1.00 94.19 90 ASP A CA 1
ATOM 681 C C . ASP A 1 90 ? -6.275 7.127 -20.883 1.00 94.19 90 ASP A C 1
ATOM 683 O O . ASP A 1 90 ? -6.025 8.333 -20.980 1.00 94.19 90 ASP A O 1
ATOM 687 N N . SER A 1 91 ? -6.737 6.602 -19.743 1.00 95.19 91 SER A N 1
ATOM 688 C CA . SER A 1 91 ? -6.987 7.407 -18.543 1.00 95.19 91 SER A CA 1
ATOM 689 C C . SER A 1 91 ? -5.705 7.747 -17.774 1.00 95.19 91 SER A C 1
ATOM 691 O O . SER A 1 91 ? -5.681 8.726 -17.026 1.00 95.19 91 SER A O 1
ATOM 693 N N . PHE A 1 92 ? -4.620 6.996 -17.998 1.00 96.94 92 PHE A N 1
ATOM 694 C CA . PHE A 1 92 ? -3.307 7.236 -17.402 1.00 96.94 92 PHE A CA 1
ATOM 695 C C . PHE A 1 92 ? -2.193 7.102 -18.453 1.00 96.94 92 PHE A C 1
ATOM 697 O O . PHE A 1 92 ? -1.426 6.136 -18.459 1.00 96.94 92 PHE A O 1
ATOM 704 N N . PRO A 1 93 ? -2.067 8.089 -19.359 1.00 94.62 93 PRO A N 1
ATOM 705 C CA . PRO A 1 93 ? -1.228 7.955 -20.540 1.00 94.62 93 PRO A CA 1
ATOM 706 C C . PRO A 1 93 ? 0.254 7.893 -20.172 1.00 94.62 93 PRO A C 1
ATOM 708 O O . PRO A 1 93 ? 0.735 8.721 -19.402 1.00 94.62 93 PRO A O 1
ATOM 711 N N . HIS A 1 94 ? 0.998 6.991 -20.804 1.00 93.94 94 HIS A N 1
ATOM 712 C CA . HIS A 1 94 ? 2.465 6.872 -20.815 1.00 93.94 94 HIS A CA 1
ATOM 713 C C . HIS A 1 94 ? 3.224 8.129 -21.324 1.00 93.94 94 HIS A C 1
ATOM 715 O O . HIS A 1 94 ? 3.959 8.123 -22.308 1.00 93.94 94 HIS A O 1
ATOM 721 N N . SER A 1 95 ? 3.027 9.259 -20.651 1.00 92.06 95 SER A N 1
ATOM 722 C CA . SER A 1 95 ? 3.513 10.586 -21.015 1.00 92.06 95 SER A CA 1
ATOM 723 C C . SER A 1 95 ? 3.987 11.343 -19.775 1.00 92.06 95 SER A C 1
ATOM 725 O O . SER A 1 95 ? 3.804 10.907 -18.636 1.00 92.06 95 SER A O 1
ATOM 727 N N . LYS A 1 96 ? 4.549 12.536 -19.984 1.00 90.19 96 LYS A N 1
ATOM 728 C CA . LYS A 1 96 ? 4.994 13.419 -18.894 1.00 90.19 96 LYS A CA 1
ATOM 729 C C . LYS A 1 96 ? 3.856 13.804 -17.939 1.00 90.19 96 LYS A C 1
ATOM 731 O O . LYS A 1 96 ? 4.123 14.064 -16.772 1.00 90.19 96 LYS A O 1
ATOM 736 N N . LYS A 1 97 ? 2.596 13.794 -18.404 1.00 91.31 97 LYS A N 1
ATOM 737 C CA . LYS A 1 97 ? 1.415 14.097 -17.578 1.00 91.31 97 LYS A CA 1
ATOM 738 C C . LYS A 1 97 ? 1.284 13.127 -16.399 1.00 91.31 97 LYS A C 1
ATOM 740 O O . LYS A 1 97 ? 1.062 13.568 -15.278 1.00 91.31 97 LYS A O 1
ATOM 745 N N . SER A 1 98 ? 1.480 11.836 -16.652 1.00 94.38 98 SER A N 1
ATOM 746 C CA . SER A 1 98 ? 1.355 10.776 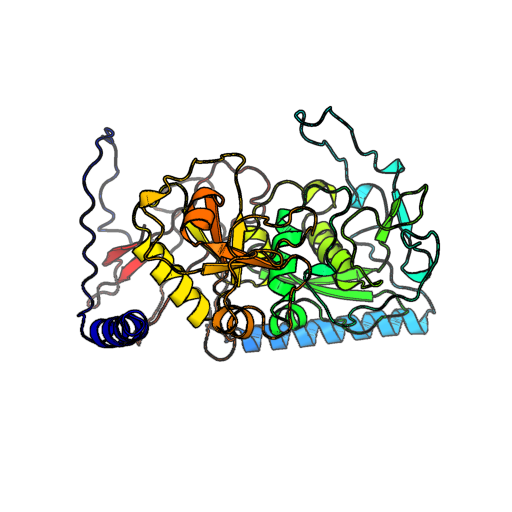-15.642 1.00 94.38 98 SER A CA 1
ATOM 747 C C . SER A 1 98 ? 2.561 10.698 -14.709 1.00 94.38 98 SER A C 1
ATOM 749 O O . SER A 1 98 ? 2.437 10.252 -13.572 1.00 94.38 98 SER A O 1
ATOM 751 N N . ILE A 1 99 ? 3.724 11.184 -15.149 1.00 91.56 99 ILE A N 1
ATOM 752 C CA . ILE A 1 99 ? 4.899 11.353 -14.286 1.00 91.56 99 ILE A CA 1
ATOM 753 C C . ILE A 1 99 ? 4.693 12.548 -13.342 1.00 91.56 99 ILE A C 1
ATOM 755 O O . ILE A 1 99 ? 4.820 12.409 -12.128 1.00 91.56 99 ILE A O 1
ATOM 759 N N . GLY A 1 100 ? 4.302 13.702 -13.889 1.00 86.38 100 GLY A N 1
ATOM 760 C CA . GLY A 1 100 ? 4.186 14.963 -13.159 1.00 86.38 100 GLY A CA 1
ATOM 761 C C . GLY A 1 100 ? 5.530 15.682 -12.973 1.00 86.38 100 GLY A C 1
ATOM 762 O O . GLY A 1 100 ? 6.566 15.246 -13.471 1.00 86.38 100 GLY A O 1
ATOM 763 N N . ASN A 1 101 ? 5.502 16.814 -12.266 1.00 77.31 101 ASN A N 1
ATOM 764 C CA . ASN A 1 101 ? 6.688 17.626 -11.984 1.00 77.31 101 ASN A CA 1
ATOM 765 C C . ASN A 1 101 ? 7.147 17.391 -10.542 1.00 77.31 101 ASN A C 1
ATOM 767 O O . ASN A 1 101 ? 6.413 17.711 -9.609 1.00 77.31 101 ASN A O 1
ATOM 771 N N . PHE A 1 102 ? 8.362 16.875 -10.351 1.00 70.88 102 PHE A N 1
ATOM 772 C CA . PHE A 1 102 ? 8.922 16.654 -9.018 1.00 70.88 102 PHE A CA 1
ATOM 773 C C . PHE A 1 102 ? 9.667 17.896 -8.525 1.00 70.88 102 PHE A C 1
ATOM 775 O O . PHE A 1 102 ? 10.621 18.357 -9.156 1.00 70.88 102 PHE A O 1
ATOM 782 N N . ILE A 1 103 ? 9.274 18.402 -7.358 1.00 57.41 103 ILE A N 1
ATOM 783 C CA . ILE A 1 103 ? 10.085 19.328 -6.568 1.00 57.41 103 ILE A CA 1
ATOM 784 C C . ILE A 1 103 ? 10.520 18.536 -5.338 1.00 57.41 103 ILE A C 1
ATOM 786 O O . ILE A 1 103 ? 9.704 18.245 -4.470 1.00 57.41 103 ILE A O 1
ATOM 790 N N . ILE A 1 104 ? 11.781 18.105 -5.305 1.00 53.50 104 ILE A N 1
ATOM 791 C CA . ILE A 1 104 ? 12.341 17.469 -4.111 1.00 53.50 104 ILE A CA 1
ATOM 792 C C . ILE A 1 104 ? 12.677 18.581 -3.116 1.00 53.50 104 ILE A C 1
ATOM 794 O O . ILE A 1 104 ? 13.274 19.587 -3.500 1.00 53.50 104 ILE A O 1
ATOM 798 N N . ASP A 1 105 ? 12.254 18.368 -1.872 1.00 44.41 105 ASP A N 1
ATOM 799 C CA . ASP A 1 105 ? 12.443 19.208 -0.688 1.00 44.41 105 ASP A CA 1
ATOM 800 C C . ASP A 1 105 ? 13.807 19.938 -0.663 1.00 44.41 105 ASP A C 1
ATOM 802 O O . ASP A 1 105 ? 14.863 19.351 -0.931 1.00 44.41 105 ASP A O 1
ATOM 806 N N . GLU A 1 106 ? 13.788 21.230 -0.319 1.00 42.44 106 GLU A N 1
ATOM 807 C CA . GLU A 1 106 ? 14.936 22.154 -0.336 1.00 42.44 106 GLU A CA 1
ATOM 808 C C . GLU A 1 106 ? 16.113 21.673 0.534 1.00 42.44 106 GLU A C 1
ATOM 810 O O . GLU A 1 106 ? 17.261 22.067 0.318 1.00 42.44 106 GLU A O 1
ATOM 815 N N . ARG A 1 107 ? 15.857 20.753 1.471 1.00 44.12 107 ARG A N 1
ATOM 816 C CA . ARG A 1 107 ? 16.852 20.167 2.385 1.00 44.12 107 ARG A CA 1
ATOM 817 C C . ARG A 1 107 ? 17.850 19.210 1.711 1.00 44.12 107 ARG A C 1
ATOM 819 O O . ARG A 1 107 ? 18.882 18.913 2.307 1.00 44.12 107 ARG A O 1
ATOM 826 N N . LEU A 1 108 ? 17.587 18.752 0.480 1.00 44.31 108 LEU A N 1
ATOM 827 C CA . LEU A 1 108 ? 18.448 17.838 -0.298 1.00 44.31 108 LEU A CA 1
ATOM 828 C C . LEU A 1 108 ? 18.944 18.469 -1.612 1.00 44.31 108 LEU A C 1
ATOM 830 O O . LEU A 1 108 ? 18.989 17.827 -2.663 1.00 44.31 108 LEU A O 1
ATOM 834 N N . ASN A 1 109 ? 19.361 19.736 -1.552 1.00 41.66 109 ASN A N 1
ATOM 835 C CA . ASN A 1 109 ? 20.103 20.398 -2.630 1.00 41.66 109 ASN A CA 1
ATOM 836 C C . ASN A 1 109 ? 19.348 20.473 -3.980 1.00 41.66 109 ASN A C 1
ATOM 838 O O . ASN A 1 109 ? 19.954 20.367 -5.047 1.00 41.66 109 ASN A O 1
ATOM 842 N N . GLY A 1 110 ? 18.019 20.642 -3.943 1.00 47.03 110 GLY A N 1
ATOM 843 C CA . GLY A 1 110 ? 17.223 21.181 -5.056 1.00 47.03 110 GLY A CA 1
ATOM 844 C C . GLY A 1 110 ? 17.315 20.456 -6.406 1.00 47.03 110 GLY A C 1
ATOM 845 O O . GLY A 1 110 ? 17.084 21.081 -7.445 1.00 47.03 110 GLY A O 1
ATOM 846 N N . LYS A 1 111 ? 17.649 19.159 -6.450 1.00 53.75 111 LYS A N 1
ATOM 847 C CA . LYS A 1 111 ? 17.638 18.407 -7.715 1.00 53.75 111 LYS A CA 1
ATOM 848 C C . LYS A 1 111 ? 16.197 18.209 -8.187 1.00 53.75 111 LYS A C 1
ATOM 850 O O . LYS A 1 111 ? 15.500 17.305 -7.737 1.00 53.75 111 LYS A O 1
ATOM 855 N N . LYS A 1 112 ? 15.764 19.042 -9.135 1.00 61.97 112 LYS A N 1
ATOM 856 C CA . LYS A 1 112 ? 14.552 18.793 -9.922 1.00 61.97 112 LYS A CA 1
ATOM 857 C C . LYS A 1 112 ? 14.771 17.534 -10.755 1.00 61.97 112 LYS A C 1
ATOM 859 O O . LYS A 1 112 ? 15.691 17.481 -11.572 1.00 61.97 112 LYS A O 1
ATOM 864 N N . ILE A 1 113 ? 13.935 16.525 -10.545 1.00 66.44 113 ILE A N 1
ATOM 865 C CA . ILE A 1 113 ? 13.869 15.387 -11.456 1.00 66.44 113 ILE A CA 1
ATOM 866 C C . ILE A 1 113 ? 13.022 15.834 -12.646 1.00 66.44 113 ILE A C 1
ATOM 868 O O . ILE A 1 113 ? 11.818 16.049 -12.516 1.00 66.44 113 ILE A O 1
ATOM 872 N N . ASP A 1 114 ? 13.667 16.004 -13.798 1.00 75.25 114 ASP A N 1
ATOM 873 C CA . ASP A 1 114 ? 12.978 16.304 -15.048 1.00 75.25 114 ASP A CA 1
ATOM 874 C C . ASP A 1 114 ? 12.294 15.035 -15.581 1.00 75.25 114 ASP A C 1
ATOM 876 O O . ASP A 1 114 ? 12.934 13.995 -15.754 1.00 75.25 114 ASP A O 1
ATOM 880 N N . ALA A 1 115 ? 10.996 15.131 -15.884 1.00 81.69 115 ALA A N 1
ATOM 881 C CA . ALA A 1 115 ? 10.232 14.062 -16.517 1.00 81.69 115 ALA A CA 1
ATOM 882 C C . ALA A 1 115 ? 10.838 13.614 -17.865 1.00 81.69 115 ALA A C 1
ATOM 884 O O . ALA A 1 115 ? 10.603 12.489 -18.297 1.00 81.69 115 ALA A O 1
ATOM 885 N N . ASN A 1 116 ? 11.649 14.463 -18.511 1.00 83.31 116 ASN A N 1
ATOM 886 C CA . ASN A 1 116 ? 12.398 14.141 -19.731 1.00 83.31 116 ASN A CA 1
ATOM 887 C C . ASN A 1 116 ? 13.449 13.037 -19.546 1.00 83.31 116 ASN A C 1
ATOM 889 O O . ASN A 1 116 ? 13.899 12.450 -20.528 1.00 83.31 116 ASN A O 1
ATOM 893 N N . HIS A 1 117 ? 13.859 12.748 -18.311 1.00 87.12 117 HIS A N 1
ATOM 894 C CA . HIS A 1 117 ? 14.819 11.681 -18.026 1.00 87.12 117 HIS A CA 1
ATOM 895 C C . HIS A 1 117 ? 14.184 10.286 -18.004 1.00 87.12 117 HIS A C 1
ATOM 897 O O . HIS A 1 117 ? 14.894 9.294 -17.810 1.00 87.12 117 HIS A O 1
ATOM 903 N N . PHE A 1 118 ? 12.869 10.201 -18.210 1.00 92.50 118 PHE A N 1
ATOM 904 C CA . PHE A 1 118 ? 12.131 8.952 -18.173 1.00 92.50 118 PHE A CA 1
ATOM 905 C C . PHE A 1 118 ? 11.524 8.600 -19.524 1.00 92.50 118 PHE A C 1
ATOM 907 O O . PHE A 1 118 ? 11.016 9.448 -20.257 1.00 92.50 118 PHE A O 1
ATOM 914 N N . ILE A 1 119 ? 11.545 7.306 -19.811 1.00 95.38 119 ILE A N 1
ATOM 915 C CA . ILE A 1 119 ? 10.875 6.667 -20.939 1.00 95.38 119 ILE A CA 1
ATOM 916 C C . ILE A 1 119 ? 9.910 5.617 -20.396 1.00 95.38 119 ILE A C 1
ATOM 918 O O . ILE A 1 119 ? 10.104 5.102 -19.299 1.00 95.38 119 ILE A O 1
ATOM 922 N N . TRP A 1 120 ? 8.867 5.298 -21.150 1.00 97.00 120 TRP A N 1
ATOM 923 C CA . TRP A 1 120 ? 7.898 4.276 -20.765 1.00 97.00 120 TRP A CA 1
ATOM 924 C C . TRP A 1 120 ? 8.178 3.003 -21.550 1.00 97.00 120 TRP A C 1
ATOM 926 O O . TRP A 1 120 ? 8.162 3.023 -22.779 1.00 97.00 120 TRP A O 1
ATOM 936 N N . LEU A 1 121 ? 8.454 1.909 -20.845 1.00 97.00 121 LEU A N 1
ATOM 937 C CA . LEU A 1 121 ? 8.795 0.619 -21.445 1.00 97.00 121 LEU A CA 1
ATOM 938 C C . LEU A 1 121 ? 7.861 -0.467 -20.920 1.00 97.00 121 LEU A C 1
ATOM 940 O O . LEU A 1 121 ? 7.447 -0.424 -19.763 1.00 97.00 121 LEU A O 1
ATOM 944 N N . ARG A 1 122 ? 7.552 -1.452 -21.765 1.00 96.38 122 ARG A N 1
ATOM 945 C CA . ARG A 1 122 ? 6.879 -2.684 -21.336 1.00 96.38 122 ARG A CA 1
ATOM 946 C C . ARG A 1 122 ? 7.887 -3.667 -20.748 1.00 96.38 122 ARG A C 1
ATOM 948 O O . ARG A 1 122 ? 9.066 -3.574 -21.095 1.00 96.38 122 ARG A O 1
ATOM 955 N N . PRO A 1 123 ? 7.462 -4.650 -19.934 1.00 95.81 123 PRO A N 1
ATOM 956 C CA . PRO A 1 123 ? 8.372 -5.539 -19.213 1.00 95.81 123 PRO A CA 1
ATOM 957 C C . PRO A 1 123 ? 9.456 -6.192 -20.088 1.00 95.81 123 PRO A C 1
ATOM 959 O O . PRO A 1 123 ? 10.621 -6.241 -19.700 1.00 95.81 123 PRO A O 1
ATOM 962 N N . GLN A 1 124 ? 9.115 -6.625 -21.303 1.00 94.00 124 GLN A N 1
ATOM 963 C CA . GLN A 1 124 ? 10.050 -7.235 -22.258 1.00 94.00 124 GLN A CA 1
ATOM 964 C C . GLN A 1 124 ? 11.211 -6.325 -22.697 1.00 94.00 124 GLN A C 1
ATOM 966 O O . GLN A 1 124 ? 12.241 -6.824 -23.153 1.00 94.00 124 GLN A O 1
ATOM 971 N N . ASP A 1 125 ? 11.058 -5.008 -22.558 1.00 95.25 125 ASP A N 1
ATOM 972 C CA . ASP A 1 125 ? 12.041 -4.015 -22.983 1.00 95.25 125 ASP A CA 1
ATOM 973 C C . ASP A 1 125 ? 12.867 -3.426 -21.837 1.00 95.25 125 ASP A C 1
ATOM 975 O O . ASP A 1 125 ? 13.852 -2.724 -22.096 1.00 95.25 125 ASP A O 1
ATOM 979 N N . ILE A 1 126 ? 12.501 -3.747 -20.593 1.00 95.94 126 ILE A N 1
ATOM 980 C CA . ILE A 1 126 ? 13.150 -3.253 -19.377 1.00 95.94 126 ILE A CA 1
ATOM 981 C C . ILE A 1 126 ? 14.431 -4.038 -19.106 1.00 95.94 126 ILE A C 1
ATOM 983 O O . ILE A 1 126 ? 14.449 -5.272 -19.107 1.00 95.94 126 ILE A O 1
ATOM 987 N N . TYR A 1 127 ? 15.500 -3.301 -18.819 1.00 93.69 127 TYR A N 1
ATOM 988 C CA . TYR A 1 127 ? 16.787 -3.855 -18.429 1.00 93.69 127 TYR A CA 1
ATOM 989 C C . TYR A 1 127 ? 16.893 -3.979 -16.908 1.00 93.69 127 TYR A C 1
ATOM 991 O O . TYR A 1 127 ? 16.486 -3.098 -16.149 1.00 93.69 127 TYR A O 1
ATOM 999 N N . THR A 1 128 ? 17.476 -5.077 -16.447 1.00 89.88 128 THR A N 1
ATOM 1000 C CA . THR A 1 128 ? 17.889 -5.256 -15.057 1.00 89.88 128 THR A CA 1
ATOM 1001 C C . THR A 1 128 ? 19.217 -4.547 -14.791 1.00 89.88 128 THR A C 1
ATOM 1003 O O . THR A 1 128 ? 19.917 -4.119 -15.708 1.00 89.88 128 THR A O 1
ATOM 1006 N N . LYS A 1 129 ? 19.584 -4.406 -13.511 1.00 85.44 129 LYS A N 1
ATOM 1007 C CA . LYS A 1 129 ? 20.791 -3.673 -13.077 1.00 85.44 129 LYS A CA 1
ATOM 1008 C C . LYS A 1 129 ? 22.105 -4.208 -13.660 1.00 85.44 129 LYS A C 1
ATOM 1010 O O . LYS A 1 129 ? 23.070 -3.462 -13.757 1.00 85.44 129 LYS A O 1
ATOM 1015 N N . ASP A 1 130 ? 22.144 -5.480 -14.041 1.00 88.06 130 ASP A N 1
ATOM 1016 C CA . ASP A 1 130 ? 23.269 -6.127 -14.727 1.00 88.06 130 ASP A CA 1
ATOM 1017 C C . ASP A 1 130 ? 23.315 -5.829 -16.242 1.00 88.06 130 ASP A C 1
ATOM 1019 O O . ASP A 1 130 ? 24.146 -6.389 -16.956 1.00 88.06 130 ASP A O 1
ATOM 1023 N N . GLY A 1 131 ? 22.425 -4.968 -16.749 1.00 87.56 131 GLY A N 1
ATOM 1024 C CA . GLY A 1 131 ? 22.363 -4.578 -18.156 1.00 87.56 131 GLY A CA 1
ATOM 1025 C C . GLY A 1 131 ? 21.777 -5.654 -19.071 1.00 87.56 131 GLY A C 1
ATOM 1026 O O . GLY A 1 131 ? 21.984 -5.600 -20.283 1.00 87.56 131 GLY A O 1
ATOM 1027 N N . ARG A 1 132 ? 21.051 -6.635 -18.524 1.00 89.75 132 ARG A N 1
ATOM 1028 C CA . ARG A 1 132 ? 20.400 -7.709 -19.291 1.00 89.75 132 ARG A CA 1
ATOM 1029 C C . ARG A 1 132 ? 18.881 -7.584 -19.252 1.00 89.75 132 ARG A C 1
ATOM 1031 O O . ARG A 1 132 ? 18.327 -6.794 -18.501 1.00 89.75 132 ARG A O 1
ATOM 1038 N N . ARG A 1 133 ? 18.197 -8.363 -20.090 1.00 89.94 133 ARG A N 1
ATOM 1039 C CA . ARG A 1 133 ? 16.736 -8.495 -20.081 1.00 89.94 133 ARG A CA 1
ATOM 1040 C C . ARG A 1 133 ? 16.384 -9.903 -19.630 1.00 89.94 133 ARG A C 1
ATOM 1042 O O . ARG A 1 133 ? 16.897 -10.871 -20.188 1.00 89.94 133 ARG A O 1
ATOM 1049 N N . TYR A 1 134 ? 15.497 -10.009 -18.650 1.00 91.50 134 TYR A N 1
ATOM 1050 C CA . TYR A 1 134 ? 14.967 -11.288 -18.186 1.00 91.50 134 TYR A CA 1
ATOM 1051 C C . TYR A 1 134 ? 13.445 -11.291 -18.275 1.00 91.50 134 TYR A C 1
ATOM 1053 O O . TYR A 1 134 ? 12.800 -10.243 -18.325 1.00 91.50 134 TYR A O 1
ATOM 1061 N N . ARG A 1 135 ? 12.869 -12.495 -18.290 1.00 92.19 135 ARG A N 1
ATOM 1062 C CA . ARG A 1 135 ? 11.421 -12.678 -18.285 1.00 92.19 135 ARG A CA 1
ATOM 1063 C C . ARG A 1 135 ? 10.831 -12.179 -16.967 1.00 92.19 135 ARG A C 1
ATOM 1065 O O . ARG A 1 135 ? 11.365 -12.463 -15.899 1.00 92.19 135 ARG A O 1
ATOM 1072 N N . TRP A 1 136 ? 9.706 -11.485 -17.068 1.00 94.25 136 TRP A N 1
ATOM 1073 C CA . TRP A 1 136 ? 8.958 -10.987 -15.923 1.00 94.25 136 TRP A CA 1
ATOM 1074 C C . TRP A 1 136 ? 7.847 -11.948 -15.521 1.00 94.25 136 TRP A C 1
ATOM 1076 O O . TRP A 1 136 ? 7.279 -12.653 -16.359 1.00 94.25 136 TRP A O 1
ATOM 1086 N N . SER A 1 137 ? 7.539 -11.949 -14.230 1.00 95.00 137 SER A N 1
ATOM 1087 C CA . SER A 1 137 ? 6.365 -12.609 -13.656 1.00 95.00 137 SER A CA 1
ATOM 1088 C C . SER A 1 137 ? 5.575 -11.586 -12.849 1.00 95.00 137 SER A C 1
ATOM 1090 O O . SER A 1 137 ? 6.138 -10.594 -12.389 1.00 95.00 137 SER A O 1
ATOM 1092 N N . VAL A 1 138 ? 4.271 -11.798 -12.665 1.00 94.38 138 VAL A N 1
ATOM 1093 C CA . VAL A 1 138 ? 3.504 -10.950 -11.736 1.00 94.38 138 VAL A CA 1
ATOM 1094 C C . VAL A 1 138 ? 3.946 -11.262 -10.319 1.00 94.38 138 VAL A C 1
ATOM 1096 O O . VAL A 1 138 ? 4.526 -10.404 -9.662 1.00 94.38 138 VAL A O 1
ATOM 1099 N N . PHE A 1 139 ? 3.770 -12.521 -9.922 1.00 93.38 139 PHE A N 1
ATOM 1100 C CA . PHE A 1 139 ? 4.219 -13.081 -8.660 1.00 93.38 139 PHE A CA 1
ATOM 1101 C C . PHE A 1 139 ? 5.151 -14.264 -8.912 1.00 93.38 139 PHE A C 1
ATOM 1103 O O . PHE A 1 139 ? 4.945 -15.034 -9.852 1.00 93.38 139 PHE A O 1
ATOM 1110 N N . LEU A 1 140 ? 6.171 -14.401 -8.070 1.00 89.06 140 LEU A N 1
ATOM 1111 C CA . LEU A 1 140 ? 6.981 -15.613 -7.973 1.00 89.06 140 LEU A CA 1
ATOM 1112 C C . LEU A 1 140 ? 6.782 -16.247 -6.593 1.00 89.06 140 LEU A C 1
ATOM 1114 O O . LEU A 1 140 ? 6.256 -17.344 -6.473 1.00 89.06 140 LEU A O 1
ATOM 1118 N N . ASP A 1 141 ? 7.201 -15.518 -5.567 1.00 88.69 141 ASP A N 1
ATOM 1119 C CA . ASP A 1 141 ? 7.086 -15.853 -4.148 1.00 88.69 141 ASP A CA 1
ATOM 1120 C C . ASP A 1 141 ? 7.265 -14.518 -3.417 1.00 88.69 141 ASP A C 1
ATOM 1122 O O . ASP A 1 141 ? 8.408 -14.167 -3.103 1.00 88.69 141 ASP A O 1
ATOM 1126 N N . PRO A 1 142 ? 6.207 -13.686 -3.342 1.00 89.75 142 PRO A N 1
ATOM 1127 C CA . PRO A 1 142 ? 6.328 -12.283 -2.961 1.00 89.75 142 PRO A CA 1
ATOM 1128 C C . PRO A 1 142 ? 6.898 -12.153 -1.559 1.00 89.75 142 PRO A C 1
ATOM 1130 O O . PRO A 1 142 ? 6.336 -12.676 -0.603 1.00 89.75 142 PRO A O 1
ATOM 1133 N N . LYS A 1 143 ? 8.023 -11.450 -1.441 1.00 87.25 143 LYS A N 1
ATOM 1134 C CA . LYS A 1 143 ? 8.674 -11.195 -0.158 1.00 87.25 143 LYS A CA 1
ATOM 1135 C C . LYS A 1 143 ? 8.819 -9.703 0.072 1.00 87.25 143 LYS A C 1
ATOM 1137 O O . LYS A 1 143 ? 9.066 -8.961 -0.880 1.00 87.25 143 LYS A O 1
ATOM 1142 N N . PRO A 1 144 ? 8.796 -9.250 1.332 1.00 84.31 144 PRO A N 1
ATOM 1143 C CA . PRO A 1 144 ? 9.095 -7.855 1.645 1.00 84.31 144 PRO A CA 1
ATOM 1144 C C . PRO A 1 144 ? 10.482 -7.428 1.145 1.00 84.31 144 PRO A C 1
ATOM 1146 O O . PRO A 1 144 ? 10.671 -6.288 0.742 1.00 84.31 144 PRO A O 1
ATOM 1149 N N . SER A 1 145 ? 11.445 -8.359 1.107 1.00 82.88 145 SER A N 1
ATOM 1150 C CA . SER A 1 145 ? 12.801 -8.131 0.589 1.00 82.88 145 SER A CA 1
ATOM 1151 C C . SER A 1 145 ? 12.881 -7.945 -0.932 1.00 82.88 145 SER A C 1
ATOM 1153 O O . SER A 1 145 ? 13.944 -7.560 -1.437 1.00 82.88 145 SER A O 1
ATOM 1155 N N . ASP A 1 146 ? 11.787 -8.207 -1.659 1.00 88.31 146 ASP A N 1
ATOM 1156 C CA . ASP A 1 146 ? 11.691 -7.926 -3.089 1.00 88.31 146 ASP A CA 1
ATOM 1157 C C . ASP A 1 146 ? 11.341 -6.473 -3.390 1.00 88.31 146 ASP A C 1
ATOM 1159 O O . ASP A 1 146 ? 11.525 -6.037 -4.523 1.00 88.31 146 ASP A O 1
ATOM 1163 N N . ILE A 1 147 ? 10.826 -5.731 -2.414 1.00 89.56 147 ILE A N 1
ATOM 1164 C CA . ILE A 1 147 ? 10.424 -4.345 -2.613 1.00 89.56 147 ILE A CA 1
ATOM 1165 C C . ILE A 1 147 ? 11.667 -3.474 -2.540 1.00 89.56 147 ILE A C 1
ATOM 1167 O O . ILE A 1 147 ? 12.377 -3.440 -1.538 1.00 89.56 147 ILE A O 1
ATOM 1171 N N . GLU A 1 148 ? 11.921 -2.734 -3.607 1.00 87.06 148 GLU A N 1
ATOM 1172 C CA . GLU A 1 148 ? 13.005 -1.774 -3.652 1.00 87.06 148 GLU A CA 1
ATOM 1173 C C . GLU A 1 148 ? 12.484 -0.407 -4.106 1.00 87.06 148 GLU A C 1
ATOM 1175 O O . GLU A 1 148 ? 11.726 -0.287 -5.068 1.00 87.06 148 GLU A O 1
ATOM 1180 N N . GLN A 1 149 ? 12.885 0.637 -3.381 1.00 83.38 149 GLN A N 1
ATOM 1181 C CA . GLN A 1 149 ? 12.498 2.011 -3.670 1.00 83.38 149 GLN A CA 1
ATOM 1182 C C . GLN A 1 149 ? 13.337 2.584 -4.815 1.00 83.38 149 GLN A C 1
ATOM 1184 O O . GLN A 1 149 ? 14.566 2.508 -4.788 1.00 83.38 149 GLN A O 1
ATOM 1189 N N . GLY A 1 150 ? 12.664 3.188 -5.795 1.00 86.12 150 GLY A N 1
ATOM 1190 C CA . GLY A 1 150 ? 13.310 3.951 -6.861 1.00 86.12 150 GLY A CA 1
ATOM 1191 C C . GLY A 1 150 ? 13.603 5.396 -6.467 1.00 86.12 150 GLY A C 1
ATOM 1192 O O . GLY A 1 150 ? 13.863 5.717 -5.309 1.00 86.12 150 GLY A O 1
ATOM 1193 N N . CYS A 1 151 ? 13.531 6.311 -7.433 1.00 82.25 151 CYS A N 1
ATOM 1194 C CA . CYS A 1 151 ? 13.868 7.720 -7.217 1.00 82.25 151 CYS A CA 1
ATOM 1195 C C . CYS A 1 151 ? 12.751 8.569 -6.574 1.00 82.25 151 CYS A C 1
ATOM 1197 O O . CYS A 1 151 ? 12.918 9.783 -6.447 1.00 82.25 151 CYS A O 1
ATOM 1199 N N . LEU A 1 152 ? 11.611 7.976 -6.194 1.00 81.38 152 LEU A N 1
ATOM 1200 C CA . LEU A 1 152 ? 10.488 8.683 -5.562 1.00 81.38 152 LEU A CA 1
ATOM 1201 C C . LEU A 1 152 ? 10.553 8.632 -4.039 1.00 81.38 152 LEU A C 1
ATOM 1203 O O . LEU A 1 152 ? 10.890 7.610 -3.453 1.00 81.38 152 LEU A O 1
ATOM 1207 N N . GLY A 1 153 ? 10.149 9.722 -3.385 1.00 76.50 153 GLY A N 1
ATOM 1208 C CA . GLY A 1 153 ? 10.017 9.824 -1.927 1.00 76.50 153 GLY A CA 1
ATOM 1209 C C . GLY A 1 153 ? 8.737 9.191 -1.364 1.00 76.50 153 GLY A C 1
ATOM 1210 O O . GLY A 1 153 ? 8.090 9.790 -0.509 1.00 76.50 153 GLY A O 1
ATOM 1211 N N . ASN A 1 154 ? 8.328 8.023 -1.861 1.00 81.75 154 ASN A N 1
ATOM 1212 C CA . ASN A 1 154 ? 7.110 7.302 -1.460 1.00 81.75 154 ASN A CA 1
ATOM 1213 C C . ASN A 1 154 ? 7.397 6.103 -0.537 1.00 81.75 154 ASN A C 1
ATOM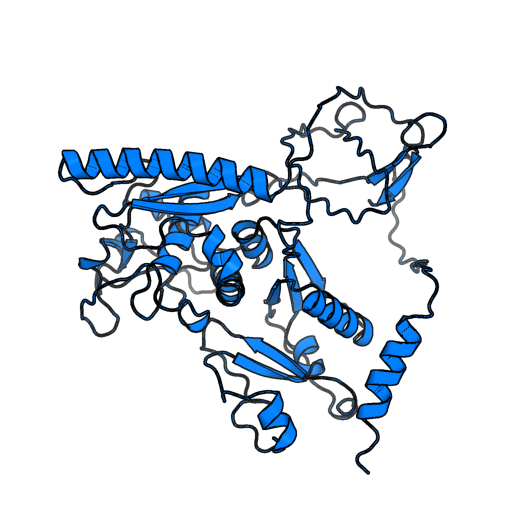 1215 O O . ASN A 1 154 ? 6.653 5.122 -0.519 1.00 81.75 154 ASN A O 1
ATOM 1219 N N . CYS A 1 155 ? 8.473 6.195 0.251 1.00 82.88 155 CYS A N 1
ATOM 1220 C CA . CYS A 1 155 ? 8.875 5.180 1.223 1.00 82.88 155 CYS A CA 1
ATOM 1221 C C . CYS A 1 155 ? 7.724 4.761 2.148 1.00 82.88 155 CYS A C 1
ATOM 1223 O O . CYS A 1 155 ? 7.608 3.581 2.452 1.00 82.88 155 CYS A O 1
ATOM 1225 N N . TRP A 1 156 ? 6.839 5.685 2.531 1.00 87.06 156 TRP A N 1
ATOM 1226 C CA . TRP A 1 156 ? 5.655 5.403 3.346 1.00 87.06 156 TRP A CA 1
ATOM 1227 C C . TRP A 1 156 ? 4.767 4.299 2.751 1.00 87.06 156 TRP A C 1
ATOM 1229 O O . TRP A 1 156 ? 4.360 3.365 3.438 1.00 87.06 156 TRP A O 1
ATOM 1239 N N . PHE A 1 157 ? 4.530 4.352 1.440 1.00 90.62 157 PHE A N 1
ATOM 1240 C CA . PHE A 1 157 ? 3.683 3.390 0.748 1.00 90.62 157 PHE A CA 1
ATOM 1241 C C . PHE A 1 157 ? 4.402 2.055 0.536 1.00 90.62 157 PHE A C 1
ATOM 1243 O O . PHE A 1 157 ? 3.822 0.997 0.759 1.00 90.62 157 PHE A O 1
ATOM 1250 N N . LEU A 1 158 ? 5.690 2.092 0.175 1.00 89.44 158 LEU A N 1
ATOM 1251 C CA . LEU A 1 158 ? 6.500 0.878 0.019 1.00 89.44 158 LEU A CA 1
ATOM 1252 C C . LEU A 1 158 ? 6.735 0.152 1.350 1.00 89.44 158 LEU A C 1
ATOM 1254 O O . LEU A 1 158 ? 6.801 -1.073 1.368 1.00 89.44 158 LEU A O 1
ATOM 1258 N N . SER A 1 159 ? 6.792 0.889 2.462 1.00 86.19 159 SER A N 1
ATOM 1259 C CA . SER A 1 159 ? 6.817 0.317 3.814 1.00 86.19 159 SER A CA 1
ATOM 1260 C C . SER A 1 159 ? 5.538 -0.447 4.095 1.00 86.19 159 SER A C 1
ATOM 1262 O O . SER A 1 159 ? 5.602 -1.602 4.499 1.00 86.19 159 SER A O 1
ATOM 1264 N N . ALA A 1 160 ? 4.381 0.176 3.844 1.00 90.88 160 ALA A N 1
ATOM 1265 C CA . ALA A 1 160 ? 3.089 -0.471 4.028 1.00 90.88 160 ALA A CA 1
ATOM 1266 C C . ALA A 1 160 ? 2.995 -1.738 3.170 1.00 90.88 160 ALA A C 1
ATOM 1268 O O . ALA A 1 160 ? 2.646 -2.802 3.673 1.00 90.88 160 ALA A O 1
ATOM 1269 N N . LEU A 1 161 ? 3.405 -1.648 1.903 1.00 92.19 161 LEU A N 1
ATOM 1270 C CA . LEU A 1 161 ? 3.425 -2.775 0.979 1.00 92.19 161 LEU A CA 1
ATOM 1271 C C . LEU A 1 161 ? 4.348 -3.912 1.451 1.00 92.19 161 LEU A C 1
ATOM 1273 O O . LEU A 1 161 ? 4.018 -5.081 1.269 1.00 92.19 161 LEU A O 1
ATOM 1277 N N . ALA A 1 162 ? 5.466 -3.589 2.104 1.00 89.12 162 ALA A N 1
ATOM 1278 C CA . ALA A 1 162 ? 6.347 -4.580 2.713 1.00 89.12 162 ALA A CA 1
ATOM 1279 C C . ALA A 1 162 ? 5.675 -5.334 3.857 1.00 89.12 162 ALA A C 1
ATOM 1281 O O . ALA A 1 162 ? 5.838 -6.547 3.949 1.00 89.12 162 ALA A O 1
ATOM 1282 N N . VAL A 1 163 ? 4.882 -4.651 4.689 1.00 88.81 163 VAL A N 1
ATOM 1283 C CA . VAL A 1 163 ? 4.126 -5.340 5.742 1.00 88.81 163 VAL A CA 1
ATOM 1284 C C . VAL A 1 163 ? 3.016 -6.212 5.147 1.00 88.81 163 VAL A C 1
ATOM 1286 O O . VAL A 1 163 ? 2.756 -7.306 5.639 1.00 88.81 163 VAL A O 1
ATOM 1289 N N . ILE A 1 164 ? 2.401 -5.778 4.044 1.00 91.12 164 ILE A N 1
ATOM 1290 C CA . ILE A 1 164 ? 1.408 -6.576 3.310 1.00 91.12 164 ILE A CA 1
ATOM 1291 C C . ILE A 1 164 ? 2.025 -7.809 2.646 1.00 91.12 164 ILE A C 1
ATOM 1293 O O . ILE A 1 164 ? 1.371 -8.844 2.576 1.00 91.12 164 ILE A O 1
ATOM 1297 N N . ALA A 1 165 ? 3.283 -7.753 2.209 1.00 90.50 165 ALA A N 1
ATOM 1298 C CA . ALA A 1 165 ? 3.962 -8.913 1.633 1.00 90.50 165 ALA A CA 1
ATOM 1299 C C . ALA A 1 165 ? 4.165 -10.067 2.640 1.00 90.50 165 ALA A C 1
ATOM 1301 O O . ALA A 1 165 ? 4.298 -11.210 2.217 1.00 90.50 165 ALA A O 1
ATOM 1302 N N . GLU A 1 166 ? 4.120 -9.803 3.953 1.00 86.00 166 GLU A N 1
ATOM 1303 C CA . GLU A 1 166 ? 4.090 -10.843 5.004 1.00 86.00 166 GLU A CA 1
ATOM 1304 C C . GLU A 1 166 ? 2.703 -11.506 5.151 1.00 86.00 166 GLU A C 1
ATOM 1306 O O . GLU A 1 166 ? 2.539 -12.482 5.884 1.00 86.00 166 GLU A O 1
ATOM 1311 N N . ARG A 1 167 ? 1.677 -10.974 4.472 1.00 88.25 167 ARG A N 1
ATOM 1312 C CA . ARG A 1 167 ? 0.283 -11.436 4.511 1.00 88.25 167 ARG A CA 1
ATOM 1313 C C . ARG A 1 167 ? -0.233 -11.732 3.097 1.00 88.25 167 ARG A C 1
ATOM 1315 O O . ARG A 1 167 ? -0.965 -10.921 2.518 1.00 88.25 167 ARG A O 1
ATOM 1322 N N . PRO A 1 168 ? 0.118 -12.908 2.532 1.00 89.31 168 PRO A N 1
ATOM 1323 C CA . PRO A 1 168 ? -0.286 -13.302 1.182 1.00 89.31 168 PRO A CA 1
ATOM 1324 C C . PRO A 1 168 ? -1.799 -13.255 0.965 1.00 89.31 168 PRO A C 1
ATOM 1326 O O . PRO A 1 168 ? -2.246 -12.872 -0.109 1.00 89.31 168 PRO A O 1
ATOM 1329 N N . ASP A 1 169 ? -2.582 -13.556 2.003 1.00 87.81 169 ASP A N 1
ATOM 1330 C CA . ASP A 1 169 ? -4.045 -13.520 1.987 1.00 87.81 169 ASP A CA 1
ATOM 1331 C C . ASP A 1 169 ? -4.623 -12.128 1.687 1.00 87.81 169 ASP A C 1
ATOM 1333 O O . ASP A 1 169 ? -5.711 -12.025 1.122 1.00 87.81 169 ASP A O 1
ATOM 1337 N N . ILE A 1 170 ? -3.904 -11.058 2.036 1.00 90.06 170 ILE A N 1
ATOM 1338 C CA . ILE A 1 170 ? -4.302 -9.677 1.738 1.00 90.06 170 ILE A CA 1
ATOM 1339 C C . ILE A 1 170 ? -3.738 -9.237 0.393 1.00 90.06 170 ILE A C 1
ATOM 1341 O O . ILE A 1 170 ? -4.452 -8.630 -0.404 1.00 90.06 170 ILE A O 1
ATOM 1345 N N . LEU A 1 171 ? -2.478 -9.574 0.101 1.00 92.62 171 LEU A N 1
ATOM 1346 C CA . LEU A 1 171 ? -1.877 -9.293 -1.206 1.00 92.62 171 LEU A CA 1
ATOM 1347 C C . LEU A 1 171 ? -2.702 -9.914 -2.347 1.00 92.62 171 LEU A C 1
ATOM 1349 O O . LEU A 1 171 ? -2.900 -9.288 -3.390 1.00 92.62 171 LEU A O 1
ATOM 1353 N N . ASP A 1 172 ? -3.255 -11.101 -2.105 1.00 90.12 172 ASP A N 1
ATOM 1354 C CA . ASP A 1 172 ? -4.156 -11.815 -3.002 1.00 90.12 172 ASP A CA 1
ATOM 1355 C C . ASP A 1 172 ? -5.479 -11.095 -3.279 1.00 90.12 172 ASP A C 1
ATOM 1357 O O . ASP A 1 172 ? -6.067 -11.330 -4.336 1.00 90.12 172 ASP A O 1
ATOM 1361 N N . GLN A 1 173 ? -5.947 -10.254 -2.353 1.00 89.38 173 GLN A N 1
ATOM 1362 C CA . GLN A 1 173 ? -7.152 -9.433 -2.511 1.00 89.38 173 GLN A CA 1
ATOM 1363 C C . GLN A 1 173 ? -6.852 -8.112 -3.225 1.00 89.38 173 GLN A C 1
ATOM 1365 O O . GLN A 1 173 ? -7.725 -7.560 -3.893 1.00 89.38 173 GLN A O 1
ATOM 1370 N N . ILE A 1 174 ? -5.621 -7.608 -3.093 1.00 93.62 174 ILE A N 1
ATOM 1371 C CA . ILE A 1 174 ? -5.158 -6.376 -3.741 1.00 93.62 174 ILE A CA 1
ATOM 1372 C C . ILE A 1 174 ? -4.882 -6.620 -5.225 1.00 93.62 174 ILE A C 1
ATOM 1374 O O . ILE A 1 174 ? -5.202 -5.777 -6.057 1.00 93.62 174 ILE A O 1
ATOM 1378 N N . PHE A 1 175 ? -4.287 -7.754 -5.595 1.00 94.38 175 PHE A N 1
ATOM 1379 C CA . PHE A 1 175 ? -3.874 -8.005 -6.976 1.00 94.38 175 PHE A CA 1
ATOM 1380 C C . PHE A 1 175 ? -4.749 -9.068 -7.645 1.00 94.38 175 PHE A C 1
ATOM 1382 O O . PHE A 1 175 ? -4.584 -10.266 -7.414 1.00 94.38 175 PHE A O 1
ATOM 1389 N N . LEU A 1 176 ? -5.657 -8.641 -8.524 1.00 93.31 176 LEU A N 1
ATOM 1390 C CA . LEU A 1 176 ? -6.621 -9.546 -9.157 1.00 93.31 176 LEU A CA 1
ATOM 1391 C C . LEU A 1 176 ? -5.990 -10.317 -10.331 1.00 93.31 176 LEU A C 1
ATOM 1393 O O . LEU A 1 176 ? -6.208 -11.518 -10.491 1.00 93.31 176 LEU A O 1
ATOM 1397 N N . THR A 1 177 ? -5.139 -9.666 -11.130 1.00 93.06 177 THR A N 1
ATOM 1398 C CA . THR A 1 177 ? -4.482 -10.290 -12.296 1.00 93.06 177 THR A CA 1
ATOM 1399 C C . THR A 1 177 ? -3.178 -11.001 -11.914 1.00 93.06 177 THR A C 1
ATOM 1401 O O . THR A 1 177 ? -2.082 -10.536 -12.207 1.00 93.06 177 THR A O 1
ATOM 1404 N N . LYS A 1 178 ? -3.266 -12.157 -11.254 1.00 91.06 178 LYS A N 1
ATOM 1405 C CA . LYS A 1 178 ? -2.099 -12.848 -10.656 1.00 91.06 178 LYS A CA 1
ATOM 1406 C C . LYS A 1 178 ? -1.144 -13.511 -11.657 1.00 91.06 178 LYS A C 1
ATOM 1408 O O . LYS A 1 178 ? -0.046 -13.923 -11.289 1.00 91.06 178 LYS A O 1
ATOM 1413 N N . ILE A 1 179 ? -1.558 -13.634 -12.917 1.00 92.25 179 ILE A N 1
ATOM 1414 C CA . ILE A 1 179 ? -0.794 -14.273 -13.993 1.00 92.25 179 ILE A CA 1
ATOM 1415 C C . ILE A 1 179 ? -0.329 -13.198 -14.972 1.00 92.25 179 ILE A C 1
ATOM 1417 O O . ILE A 1 179 ? -1.062 -12.255 -15.262 1.00 92.25 179 ILE A O 1
ATOM 1421 N N . TYR A 1 180 ? 0.888 -13.354 -15.497 1.00 94.25 180 TYR A N 1
ATOM 1422 C CA . TYR A 1 180 ? 1.418 -12.460 -16.525 1.00 94.25 180 TYR A CA 1
ATOM 1423 C C . TYR A 1 180 ? 0.468 -12.389 -17.724 1.00 94.25 180 TYR A C 1
ATOM 1425 O O . TYR A 1 180 ? 0.182 -13.409 -18.357 1.00 94.25 180 TYR A O 1
ATOM 1433 N N . ASN A 1 181 ? 0.007 -11.180 -18.040 1.00 94.38 181 ASN A N 1
ATOM 1434 C CA . ASN A 1 181 ? -0.910 -10.936 -19.139 1.00 94.38 181 ASN A CA 1
ATOM 1435 C C . ASN A 1 181 ? -0.132 -10.419 -20.363 1.00 94.38 181 ASN A C 1
ATOM 1437 O O . ASN A 1 181 ? 0.403 -9.311 -20.304 1.00 94.38 181 ASN A O 1
ATOM 1441 N N . PRO A 1 182 ? -0.088 -11.163 -21.485 1.00 93.31 182 PRO A N 1
ATOM 1442 C CA . PRO A 1 182 ? 0.650 -10.749 -22.681 1.00 93.31 182 PRO A CA 1
ATOM 1443 C C . PRO A 1 182 ? 0.043 -9.527 -23.386 1.00 93.31 182 PRO A C 1
ATOM 1445 O O . PRO A 1 182 ? 0.740 -8.857 -24.141 1.00 93.31 182 PRO A O 1
ATOM 1448 N N . TRP A 1 183 ? -1.232 -9.217 -23.136 1.00 95.69 183 TRP A N 1
ATOM 1449 C CA . TRP A 1 183 ? -1.888 -8.009 -23.641 1.00 95.69 183 TRP A CA 1
ATOM 1450 C C . TRP A 1 183 ? -1.602 -6.785 -22.766 1.00 95.69 183 TRP A C 1
ATOM 1452 O O . TRP A 1 183 ? -1.994 -5.677 -23.120 1.00 95.69 183 TRP A O 1
ATOM 1462 N N . GLY A 1 184 ? -0.911 -6.974 -21.638 1.00 95.50 184 GLY A N 1
ATOM 1463 C CA . GLY A 1 184 ? -0.489 -5.906 -20.745 1.00 95.50 184 GLY A CA 1
ATOM 1464 C C . GLY A 1 184 ? -1.614 -5.289 -19.919 1.00 95.50 184 GLY A C 1
ATOM 1465 O O . GLY A 1 184 ? -1.474 -4.143 -19.527 1.00 95.50 184 GLY A O 1
ATOM 1466 N N . VAL A 1 185 ? -2.718 -6.007 -19.678 1.00 96.50 185 VAL A N 1
ATOM 1467 C CA . VAL A 1 185 ? -3.841 -5.554 -18.832 1.00 96.50 185 VAL A CA 1
ATOM 1468 C C . VAL A 1 185 ? -3.693 -6.117 -17.424 1.00 96.50 185 VAL A C 1
ATOM 1470 O O . VAL A 1 185 ? -3.587 -7.337 -17.271 1.00 96.50 185 VAL A O 1
ATOM 1473 N N . TYR A 1 186 ? -3.768 -5.257 -16.407 1.00 97.75 186 TYR A N 1
ATOM 1474 C CA . TYR A 1 186 ? -3.724 -5.656 -15.001 1.00 97.75 186 TYR A CA 1
ATOM 1475 C C . TYR A 1 186 ? -4.785 -4.923 -14.178 1.00 97.75 186 TYR A C 1
ATOM 1477 O O . TYR A 1 186 ? -5.062 -3.746 -14.407 1.00 97.75 186 TYR A O 1
ATOM 1485 N N . GLN A 1 187 ? -5.365 -5.622 -13.205 1.00 97.25 187 GLN A N 1
ATOM 1486 C CA . GLN A 1 187 ? -6.337 -5.081 -12.259 1.00 97.25 187 GLN A CA 1
ATOM 1487 C C . GLN A 1 187 ? -5.794 -5.140 -10.833 1.00 97.25 187 GLN A C 1
ATOM 1489 O O . GLN A 1 187 ? -5.411 -6.206 -10.340 1.00 97.25 187 GLN A O 1
ATOM 1494 N N . ILE A 1 188 ? -5.790 -3.980 -10.179 1.00 97.06 188 ILE A N 1
ATOM 1495 C CA . ILE A 1 188 ? -5.341 -3.792 -8.803 1.00 97.06 188 ILE A CA 1
ATOM 1496 C C . ILE A 1 188 ? -6.480 -3.154 -8.015 1.00 97.06 188 ILE A C 1
ATOM 1498 O O . ILE A 1 188 ? -7.019 -2.127 -8.412 1.00 97.06 188 ILE A O 1
ATOM 1502 N N . ARG A 1 189 ? -6.842 -3.747 -6.886 1.00 95.19 189 ARG A N 1
ATOM 1503 C CA . ARG A 1 189 ? -7.847 -3.248 -5.957 1.00 95.19 189 ARG A CA 1
ATOM 1504 C C . ARG A 1 189 ? -7.176 -2.426 -4.858 1.00 95.19 189 ARG A C 1
ATOM 1506 O O . ARG A 1 189 ? -6.303 -2.934 -4.164 1.00 95.19 189 ARG A O 1
ATOM 1513 N N . LEU A 1 190 ? -7.616 -1.183 -4.673 1.00 95.19 190 LEU A N 1
ATOM 1514 C CA . LEU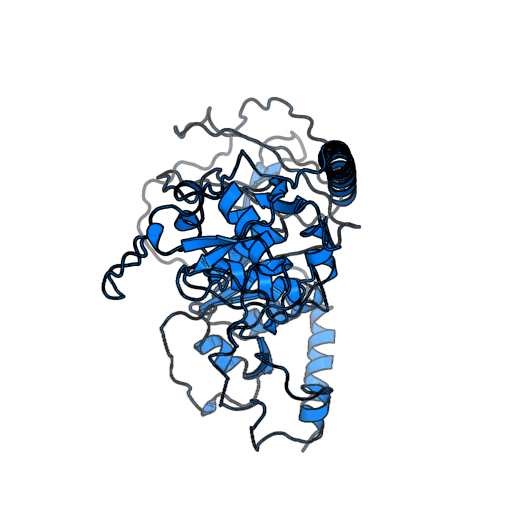 A 1 190 ? -7.183 -0.308 -3.577 1.00 95.19 190 LEU A CA 1
ATOM 1515 C C . LEU A 1 190 ? -8.401 0.290 -2.864 1.00 95.19 190 LEU A C 1
ATOM 1517 O O . LEU A 1 190 ? -9.432 0.537 -3.487 1.00 95.19 190 LEU A O 1
ATOM 1521 N N . CYS A 1 191 ? -8.275 0.547 -1.565 1.00 92.25 191 CYS A N 1
ATOM 1522 C CA . CYS A 1 191 ? -9.272 1.236 -0.754 1.00 92.25 191 CYS A CA 1
ATOM 1523 C C . CYS A 1 191 ? -8.951 2.737 -0.665 1.00 92.25 191 CYS A C 1
ATOM 1525 O O . CYS A 1 191 ? -8.309 3.209 0.271 1.00 92.25 191 CYS A O 1
ATOM 1527 N N . VAL A 1 192 ? -9.401 3.511 -1.643 1.00 89.12 192 VAL A N 1
ATOM 1528 C CA . VAL A 1 192 ? -9.114 4.948 -1.734 1.00 89.12 192 VAL A CA 1
ATOM 1529 C C . VAL A 1 192 ? -10.244 5.732 -1.083 1.00 89.12 192 VAL A C 1
ATOM 1531 O O . VAL A 1 192 ? -11.406 5.497 -1.404 1.00 89.12 192 VAL A O 1
ATOM 1534 N N . ASP A 1 193 ? -9.912 6.666 -0.187 1.00 85.75 193 ASP A N 1
ATOM 1535 C CA . ASP A 1 193 ? -10.886 7.504 0.532 1.00 85.75 193 ASP A CA 1
ATOM 1536 C C . ASP A 1 193 ? -12.020 6.682 1.167 1.00 85.75 193 ASP A C 1
ATOM 1538 O O . ASP A 1 193 ? -13.199 7.027 1.090 1.00 85.75 193 ASP A O 1
ATOM 1542 N N . GLY A 1 194 ? -11.665 5.533 1.748 1.00 85.56 194 GLY A N 1
ATOM 1543 C CA . GLY A 1 194 ? -12.644 4.644 2.355 1.00 85.56 194 GLY A CA 1
ATOM 1544 C C . GLY A 1 194 ? -13.568 3.960 1.348 1.00 85.56 194 GLY A C 1
ATOM 1545 O O . GLY A 1 194 ? -14.651 3.547 1.747 1.00 85.56 194 GLY A O 1
ATOM 1546 N N . HIS A 1 195 ? -13.161 3.770 0.092 1.00 86.44 195 HIS A N 1
ATOM 1547 C CA . HIS A 1 195 ? -13.916 3.011 -0.909 1.00 86.44 195 HIS A CA 1
ATOM 1548 C C . HIS A 1 195 ? -13.026 2.032 -1.667 1.00 86.44 195 HIS A C 1
ATOM 1550 O O . HIS A 1 195 ? -11.979 2.412 -2.192 1.00 86.44 195 HIS A O 1
ATOM 1556 N N . TRP A 1 196 ? -13.466 0.777 -1.762 1.00 90.12 196 TRP A N 1
ATOM 1557 C CA . TRP A 1 196 ? -12.814 -0.217 -2.605 1.00 90.12 196 TRP A CA 1
ATOM 1558 C C . TRP A 1 196 ? -13.027 0.117 -4.077 1.00 90.12 196 TRP A C 1
ATOM 1560 O O . TRP A 1 196 ? -14.146 0.355 -4.522 1.00 90.12 196 TRP A O 1
ATOM 1570 N N . GLN A 1 197 ? -11.931 0.172 -4.825 1.00 91.00 197 GLN A N 1
ATOM 1571 C CA . GLN A 1 197 ? -11.930 0.491 -6.245 1.00 91.00 197 GLN A CA 1
ATOM 1572 C C . GLN A 1 197 ? -11.003 -0.476 -6.969 1.00 91.00 197 GLN A C 1
ATOM 1574 O O . GLN A 1 197 ? -9.844 -0.645 -6.580 1.00 91.00 197 GLN A O 1
ATOM 1579 N N . VAL A 1 198 ? -11.505 -1.096 -8.036 1.00 95.06 198 VAL A N 1
ATOM 1580 C CA . VAL A 1 198 ? -10.684 -1.900 -8.943 1.00 95.06 198 VAL A CA 1
ATOM 1581 C C . VAL A 1 198 ? -10.129 -0.996 -10.033 1.00 95.06 198 VAL A C 1
ATOM 1583 O O . VAL A 1 198 ? -10.850 -0.463 -10.872 1.00 95.06 198 VAL A O 1
ATOM 1586 N N . ILE A 1 199 ? -8.817 -0.819 -10.006 1.00 96.19 199 ILE A N 1
ATOM 1587 C CA . ILE A 1 199 ? -8.068 0.072 -10.876 1.00 96.19 199 ILE A CA 1
ATOM 1588 C C . ILE A 1 199 ? -7.423 -0.766 -11.970 1.00 96.19 199 ILE A C 1
ATOM 1590 O O . ILE A 1 199 ? -6.554 -1.605 -11.727 1.00 96.19 199 ILE A O 1
ATOM 1594 N N . LEU A 1 200 ? -7.858 -0.510 -13.196 1.00 96.75 200 LEU A N 1
ATOM 1595 C CA . LEU A 1 200 ? -7.268 -1.064 -14.403 1.00 96.75 200 LEU A CA 1
ATOM 1596 C C . LEU A 1 200 ? -6.001 -0.281 -14.764 1.00 96.75 200 LEU A C 1
ATOM 1598 O O . LEU A 1 200 ? -6.049 0.948 -14.778 1.00 96.75 200 LEU A O 1
ATOM 1602 N N . VAL A 1 201 ? -4.897 -0.953 -15.084 1.00 97.81 201 VAL A N 1
ATOM 1603 C CA . VAL A 1 201 ? -3.660 -0.323 -15.576 1.00 97.81 201 VAL A CA 1
ATOM 1604 C C . VAL A 1 201 ? -3.045 -1.140 -16.708 1.00 97.81 201 VAL A C 1
ATOM 1606 O O . VAL A 1 201 ? -3.188 -2.364 -16.752 1.00 97.81 201 VAL A O 1
ATOM 1609 N N . ASP A 1 202 ? -2.326 -0.462 -17.605 1.00 97.56 202 ASP A N 1
ATOM 1610 C CA . ASP A 1 202 ? -1.413 -1.133 -18.534 1.00 97.56 202 ASP A CA 1
ATOM 1611 C C . ASP A 1 202 ? -0.033 -1.417 -17.897 1.00 97.56 202 ASP A C 1
ATOM 1613 O O . ASP A 1 202 ? 0.269 -0.935 -16.798 1.00 97.56 202 ASP A O 1
ATOM 1617 N N . ASP A 1 203 ? 0.835 -2.168 -18.578 1.00 96.81 203 ASP A N 1
ATOM 1618 C CA . ASP A 1 203 ? 2.198 -2.482 -18.116 1.00 96.81 203 ASP A CA 1
ATOM 1619 C C . ASP A 1 203 ? 3.313 -1.603 -18.693 1.00 96.81 203 ASP A C 1
ATOM 1621 O O . ASP A 1 203 ? 4.489 -1.956 -18.594 1.00 96.81 203 ASP A O 1
ATOM 1625 N N . PHE A 1 204 ? 2.995 -0.427 -19.237 1.00 97.50 204 PHE A N 1
ATOM 1626 C CA . PHE A 1 204 ? 4.037 0.564 -19.482 1.00 97.50 204 PHE A CA 1
ATOM 1627 C C . PHE A 1 204 ? 4.538 1.118 -18.147 1.00 97.50 204 PHE A C 1
ATOM 1629 O O . PHE A 1 204 ? 3.775 1.716 -17.387 1.00 97.50 204 PHE A O 1
ATOM 1636 N N . LEU A 1 205 ? 5.826 0.953 -17.859 1.00 97.56 205 LEU A N 1
ATOM 1637 C CA . LEU A 1 205 ? 6.439 1.392 -16.609 1.00 97.56 205 LEU A CA 1
ATOM 1638 C C . LEU A 1 205 ? 7.491 2.484 -16.861 1.00 97.56 205 LEU A C 1
ATOM 1640 O O . LEU A 1 205 ? 8.267 2.377 -17.819 1.00 97.56 205 LEU A O 1
ATOM 1644 N N . PRO A 1 206 ? 7.557 3.525 -16.009 1.00 96.00 206 PRO A N 1
ATOM 1645 C CA . PRO A 1 206 ? 8.595 4.546 -16.087 1.00 96.00 206 PRO A CA 1
ATOM 1646 C C . PRO A 1 206 ? 9.984 3.952 -15.838 1.00 96.00 206 PRO A C 1
ATOM 1648 O O . PRO A 1 206 ? 10.257 3.352 -14.796 1.00 96.00 206 PRO A O 1
ATOM 1651 N N . CYS A 1 207 ? 10.874 4.154 -16.799 1.00 95.62 207 CYS A N 1
ATOM 1652 C CA . CYS A 1 207 ? 12.250 3.684 -16.794 1.00 95.62 207 CYS A CA 1
ATOM 1653 C C . CYS A 1 207 ? 13.210 4.845 -17.046 1.00 95.62 207 CYS A C 1
ATOM 1655 O O . CYS A 1 207 ? 12.866 5.822 -17.713 1.00 95.62 207 CYS A O 1
ATOM 1657 N N . HIS A 1 208 ? 14.437 4.741 -16.549 1.00 93.50 208 HIS A N 1
ATOM 1658 C CA . HIS A 1 208 ? 15.484 5.712 -16.855 1.00 93.50 208 HIS A CA 1
ATOM 1659 C C . HIS A 1 208 ? 15.873 5.642 -18.334 1.00 93.50 208 HIS A C 1
ATOM 1661 O O . HIS A 1 208 ? 16.167 4.564 -18.849 1.00 93.50 208 HIS A O 1
ATOM 1667 N N . SER A 1 209 ? 15.957 6.792 -19.007 1.00 92.00 209 SER A N 1
ATOM 1668 C CA . SER A 1 209 ? 16.302 6.859 -20.435 1.00 92.00 209 SER A CA 1
ATOM 1669 C C . SER A 1 209 ? 17.692 6.310 -20.769 1.00 92.00 209 SER A C 1
ATOM 1671 O O . SER A 1 209 ? 17.912 5.842 -21.877 1.00 92.00 209 SER A O 1
ATOM 1673 N N . GLN A 1 210 ? 18.630 6.349 -19.818 1.00 91.19 210 GLN A N 1
ATOM 1674 C CA . GLN A 1 210 ? 20.013 5.907 -20.026 1.00 91.19 210 GLN A CA 1
ATOM 1675 C C . GLN A 1 210 ? 20.206 4.407 -19.786 1.00 91.19 210 GLN A C 1
ATOM 1677 O O . GLN A 1 210 ? 20.936 3.755 -20.524 1.00 91.19 210 GLN A O 1
ATOM 1682 N N . THR A 1 211 ? 19.584 3.861 -18.738 1.00 92.50 211 THR A N 1
ATOM 1683 C CA . THR A 1 211 ? 19.793 2.463 -18.322 1.00 92.50 211 THR A CA 1
ATOM 1684 C C . THR A 1 211 ? 18.671 1.537 -18.762 1.00 92.50 211 THR A C 1
ATOM 1686 O O . THR A 1 211 ? 18.848 0.326 -18.711 1.00 92.50 211 THR A O 1
ATOM 1689 N N . HIS A 1 212 ? 17.515 2.089 -19.150 1.00 94.44 212 HIS A N 1
ATOM 1690 C CA . HIS A 1 212 ? 16.281 1.357 -19.442 1.00 94.44 212 HIS A CA 1
ATOM 1691 C C . HIS A 1 212 ? 15.800 0.466 -18.277 1.00 94.44 212 HIS A C 1
ATOM 1693 O O . HIS A 1 212 ? 14.988 -0.436 -18.478 1.00 94.44 212 HIS A O 1
ATOM 1699 N N . GLY A 1 213 ? 16.291 0.709 -17.059 1.00 94.06 213 GLY A N 1
ATOM 1700 C CA . GLY A 1 213 ? 15.794 0.081 -15.838 1.00 94.06 213 GLY A CA 1
ATOM 1701 C C . GLY A 1 213 ? 14.664 0.889 -15.212 1.00 94.06 213 GLY A C 1
ATOM 1702 O O . GLY A 1 213 ? 14.565 2.097 -15.446 1.00 94.06 213 GLY A O 1
ATOM 1703 N N . LEU A 1 214 ? 13.834 0.226 -14.402 1.00 95.00 214 LEU A N 1
ATOM 1704 C CA . LEU A 1 214 ? 12.743 0.860 -13.656 1.00 95.00 214 LEU A CA 1
ATOM 1705 C C . LEU A 1 214 ? 13.244 2.067 -12.854 1.00 95.00 214 LEU A C 1
ATOM 1707 O O . LEU A 1 214 ? 14.268 1.989 -12.176 1.00 95.00 214 LEU A O 1
ATOM 1711 N N . ALA A 1 215 ? 12.515 3.176 -12.952 1.00 92.31 215 ALA A N 1
ATOM 1712 C CA . ALA A 1 215 ? 12.860 4.423 -12.277 1.00 92.31 215 ALA A CA 1
ATOM 1713 C C . ALA A 1 215 ? 12.255 4.536 -10.871 1.00 92.31 215 ALA A C 1
ATOM 1715 O O . ALA A 1 215 ? 12.841 5.162 -9.987 1.00 92.31 215 ALA A O 1
ATOM 1716 N N . PHE A 1 216 ? 11.065 3.967 -10.678 1.00 92.69 216 PHE A N 1
ATOM 1717 C CA . PHE A 1 216 ? 10.285 4.064 -9.443 1.00 92.69 216 PHE A CA 1
ATOM 1718 C C . PHE A 1 216 ? 10.337 2.741 -8.674 1.00 92.69 216 PHE A C 1
ATOM 1720 O O . PHE A 1 216 ? 11.416 2.155 -8.600 1.00 92.69 216 PHE A O 1
ATOM 1727 N N . ALA A 1 217 ? 9.252 2.275 -8.056 1.00 93.19 217 ALA A N 1
ATOM 1728 C CA . ALA A 1 217 ? 9.315 1.043 -7.281 1.00 93.19 217 ALA A CA 1
ATOM 1729 C C . ALA A 1 217 ? 9.755 -0.149 -8.144 1.00 93.19 217 ALA A C 1
ATOM 1731 O O . ALA A 1 217 ? 9.311 -0.340 -9.278 1.00 93.19 217 ALA A O 1
ATOM 1732 N N . VAL A 1 218 ? 10.642 -0.968 -7.590 1.00 92.75 218 VAL A N 1
ATOM 1733 C CA . VAL A 1 218 ? 11.223 -2.129 -8.259 1.00 92.75 218 VAL A CA 1
ATOM 1734 C C . VAL A 1 218 ? 10.841 -3.376 -7.480 1.00 92.75 218 VAL A C 1
ATOM 1736 O O . VAL A 1 218 ? 11.104 -3.473 -6.285 1.00 92.75 218 VAL A O 1
ATOM 1739 N N . GLY A 1 219 ? 10.251 -4.352 -8.170 1.00 92.62 219 GLY A N 1
ATOM 1740 C CA . GLY A 1 219 ? 10.113 -5.712 -7.658 1.00 92.62 219 GLY A CA 1
ATOM 1741 C C . GLY A 1 219 ? 11.335 -6.537 -8.050 1.00 92.62 219 GLY A C 1
ATOM 1742 O O . GLY A 1 219 ? 11.507 -6.888 -9.223 1.00 92.62 219 GLY A O 1
ATOM 1743 N N . ARG A 1 220 ? 12.206 -6.854 -7.086 1.00 89.44 220 ARG A N 1
ATOM 1744 C CA . ARG A 1 220 ? 13.360 -7.734 -7.314 1.00 89.44 220 ARG A CA 1
ATOM 1745 C C . ARG A 1 220 ? 12.897 -9.101 -7.813 1.00 89.44 220 ARG A C 1
ATOM 1747 O O . ARG A 1 220 ? 11.753 -9.515 -7.619 1.00 89.44 220 ARG A O 1
ATOM 1754 N N . ARG A 1 221 ? 13.822 -9.805 -8.472 1.00 91.25 221 ARG A N 1
ATOM 1755 C CA . ARG A 1 221 ? 13.547 -11.065 -9.186 1.00 91.25 221 ARG A CA 1
ATOM 1756 C C . ARG A 1 221 ? 12.523 -10.889 -10.322 1.00 91.25 221 ARG A C 1
ATOM 1758 O O . ARG A 1 221 ? 11.813 -11.830 -10.657 1.00 91.25 221 ARG A O 1
ATOM 1765 N N . ASN A 1 222 ? 12.475 -9.691 -10.914 1.00 92.62 222 ASN A N 1
ATOM 1766 C CA . ASN A 1 222 ? 11.631 -9.329 -12.057 1.00 92.62 222 ASN A CA 1
ATOM 1767 C C . ASN A 1 222 ? 10.140 -9.593 -11.807 1.00 92.62 222 ASN A C 1
ATOM 1769 O O . ASN A 1 222 ? 9.447 -10.216 -12.618 1.00 92.62 222 ASN A O 1
ATOM 1773 N N . GLN A 1 223 ? 9.663 -9.104 -10.664 1.00 94.88 223 GLN A N 1
ATOM 1774 C CA . GLN A 1 223 ? 8.273 -9.217 -10.245 1.00 94.88 223 GLN A CA 1
ATOM 1775 C C . GLN A 1 223 ? 7.520 -7.905 -10.497 1.00 94.88 223 GLN A C 1
ATOM 1777 O O . GLN A 1 223 ? 7.983 -6.832 -10.112 1.00 94.88 223 GLN A O 1
ATOM 1782 N N . LEU A 1 224 ? 6.359 -7.984 -11.148 1.00 96.44 224 LEU A N 1
ATOM 1783 C CA . LEU A 1 224 ? 5.593 -6.803 -11.569 1.00 96.44 224 LEU A CA 1
ATOM 1784 C C . LEU A 1 224 ? 4.636 -6.268 -10.503 1.00 96.44 224 LEU A C 1
ATOM 1786 O O . LEU A 1 224 ? 4.194 -5.128 -10.614 1.00 96.44 224 LEU A O 1
ATOM 1790 N N . TRP A 1 225 ? 4.310 -7.054 -9.476 1.00 96.38 225 TRP A N 1
ATOM 1791 C CA . TRP A 1 225 ? 3.300 -6.656 -8.495 1.00 96.38 225 TRP A CA 1
ATOM 1792 C C . TRP A 1 225 ? 3.638 -5.334 -7.785 1.00 96.38 225 TRP A C 1
ATOM 1794 O O . TRP A 1 225 ? 2.764 -4.484 -7.643 1.00 96.38 225 TRP A O 1
ATOM 1804 N N . VAL A 1 226 ? 4.910 -5.108 -7.431 1.00 96.12 226 VAL A N 1
ATOM 1805 C CA . VAL A 1 226 ? 5.370 -3.870 -6.776 1.00 96.12 226 VAL A CA 1
ATOM 1806 C C . VAL A 1 226 ? 5.164 -2.631 -7.668 1.00 96.12 226 VAL A C 1
ATOM 1808 O O . VAL A 1 226 ? 4.419 -1.736 -7.260 1.00 96.12 226 VAL A O 1
ATOM 1811 N N . PRO A 1 227 ? 5.762 -2.543 -8.879 1.00 97.00 227 PRO A N 1
ATOM 1812 C CA . PRO A 1 227 ? 5.589 -1.367 -9.734 1.00 97.00 227 PRO A CA 1
ATOM 1813 C C . PRO A 1 227 ? 4.142 -1.163 -10.200 1.00 97.00 227 PRO A C 1
ATOM 1815 O O . PRO A 1 227 ? 3.721 -0.023 -10.385 1.00 97.00 227 PRO A O 1
ATOM 1818 N N . LEU A 1 228 ? 3.359 -2.234 -10.384 1.00 98.00 228 LEU A N 1
ATOM 1819 C CA . LEU A 1 228 ? 1.963 -2.119 -10.816 1.00 98.00 228 LEU A CA 1
ATOM 1820 C C . LEU A 1 228 ? 1.042 -1.605 -9.702 1.00 98.00 228 LEU A C 1
ATOM 1822 O O . LEU A 1 228 ? 0.178 -0.775 -9.981 1.00 98.00 228 LEU A O 1
ATOM 1826 N N . ILE A 1 229 ? 1.248 -2.017 -8.445 1.00 97.62 229 ILE A N 1
ATOM 1827 C CA . ILE A 1 229 ? 0.510 -1.457 -7.300 1.00 97.62 229 ILE A CA 1
ATOM 1828 C C . ILE A 1 229 ? 0.865 0.024 -7.104 1.00 97.62 229 ILE A C 1
ATOM 1830 O O . ILE A 1 229 ? -0.028 0.853 -6.926 1.00 97.62 229 ILE A O 1
ATOM 1834 N N . GLU A 1 230 ? 2.150 0.384 -7.199 1.00 97.25 230 GLU A N 1
ATOM 1835 C CA . GLU A 1 230 ? 2.583 1.788 -7.153 1.00 97.25 230 GLU A CA 1
ATOM 1836 C C . GLU A 1 230 ? 1.938 2.612 -8.279 1.00 97.25 230 GLU A C 1
ATOM 1838 O O . GLU A 1 230 ? 1.429 3.709 -8.039 1.00 97.25 230 GLU A O 1
ATOM 1843 N N . LYS A 1 231 ? 1.907 2.070 -9.503 1.00 97.69 231 LYS A N 1
ATOM 1844 C CA . LYS A 1 231 ? 1.269 2.711 -10.657 1.00 97.69 231 LYS A CA 1
ATOM 1845 C C . LYS A 1 231 ? -0.231 2.909 -10.461 1.00 97.69 231 LYS A C 1
ATOM 1847 O O . LYS A 1 231 ? -0.739 3.979 -10.787 1.00 97.69 231 LYS A O 1
ATOM 1852 N N . ALA A 1 232 ? -0.936 1.911 -9.931 1.00 97.62 232 ALA A N 1
ATOM 1853 C CA . ALA A 1 232 ? -2.365 2.012 -9.650 1.00 97.62 232 ALA A CA 1
ATOM 1854 C C . ALA A 1 232 ? -2.657 3.159 -8.673 1.00 97.62 232 ALA A C 1
ATOM 1856 O O . ALA A 1 232 ? -3.553 3.967 -8.922 1.00 97.62 232 ALA A O 1
ATOM 1857 N N . LEU A 1 233 ? -1.844 3.306 -7.620 1.00 95.81 233 LEU A N 1
ATOM 1858 C CA . LEU A 1 233 ? -1.971 4.437 -6.703 1.00 95.81 233 LEU A CA 1
ATOM 1859 C C . LEU A 1 233 ? -1.621 5.773 -7.379 1.00 95.81 233 LEU A C 1
ATOM 1861 O O . LEU A 1 233 ? -2.342 6.755 -7.208 1.00 95.81 233 LEU A O 1
ATOM 1865 N N . ALA A 1 234 ? -0.558 5.825 -8.189 1.00 95.06 234 ALA A N 1
ATOM 1866 C CA . ALA A 1 234 ? -0.203 7.025 -8.952 1.00 95.06 234 ALA A CA 1
ATOM 1867 C C . ALA A 1 234 ? -1.348 7.477 -9.871 1.00 95.06 234 ALA A C 1
ATOM 1869 O O . ALA A 1 234 ? -1.626 8.673 -9.969 1.00 95.06 234 ALA A O 1
ATOM 1870 N N . LYS A 1 235 ? -2.038 6.523 -10.506 1.00 96.19 235 LYS A N 1
ATOM 1871 C CA . LYS A 1 235 ? -3.210 6.766 -11.349 1.00 96.19 235 LYS A CA 1
ATOM 1872 C C . LYS A 1 235 ? -4.367 7.369 -10.565 1.00 96.19 235 LYS A C 1
ATOM 1874 O O . LYS A 1 235 ? -4.914 8.378 -10.998 1.00 96.19 235 LYS A O 1
ATOM 1879 N N . VAL A 1 236 ? -4.693 6.804 -9.405 1.00 93.81 236 VAL A N 1
ATOM 1880 C CA . VAL A 1 236 ? -5.734 7.334 -8.509 1.00 93.81 236 VAL A CA 1
ATOM 1881 C C . VAL A 1 236 ? -5.432 8.773 -8.092 1.00 93.81 236 VAL A C 1
ATOM 1883 O O . VAL A 1 236 ? -6.310 9.631 -8.131 1.00 93.81 236 VAL A O 1
ATOM 1886 N N . LEU A 1 237 ? -4.183 9.059 -7.718 1.00 90.69 237 LEU A N 1
ATOM 1887 C CA . LEU A 1 237 ? -3.768 10.405 -7.308 1.00 90.69 237 LEU A CA 1
ATOM 1888 C C . LEU A 1 237 ? -3.638 11.375 -8.501 1.00 90.69 237 LEU A C 1
ATOM 1890 O O . LEU A 1 237 ? -3.654 12.599 -8.329 1.00 90.69 237 LEU A O 1
ATOM 1894 N N . GLY A 1 238 ? -3.517 10.834 -9.714 1.00 92.12 238 GLY A N 1
ATOM 1895 C CA . GLY A 1 238 ? -3.447 11.537 -10.993 1.00 92.12 238 GLY A CA 1
ATOM 1896 C C . GLY A 1 238 ? -2.048 11.602 -11.617 1.00 92.12 238 GLY A C 1
ATOM 1897 O O . GLY A 1 238 ? -1.948 11.789 -12.828 1.00 92.12 238 GLY A O 1
ATOM 1898 N N . CYS A 1 239 ? -0.973 11.446 -10.836 1.00 92.75 239 CYS A N 1
ATOM 1899 C CA . CYS A 1 239 ? 0.401 11.303 -11.332 1.00 92.75 239 CYS A CA 1
ATOM 1900 C C . CYS A 1 239 ? 1.364 10.789 -10.245 1.00 92.75 239 CYS A C 1
ATOM 1902 O O . CYS A 1 239 ? 1.090 10.890 -9.047 1.00 92.75 239 CYS A O 1
ATOM 1904 N N . TYR A 1 240 ? 2.542 10.307 -10.656 1.00 92.56 240 TYR A N 1
ATOM 1905 C CA . TYR A 1 240 ? 3.598 9.860 -9.736 1.00 92.56 240 TYR A CA 1
ATOM 1906 C C . TYR A 1 240 ? 4.130 10.983 -8.830 1.00 92.56 240 TYR A C 1
ATOM 1908 O O . TYR A 1 240 ? 4.471 10.730 -7.677 1.00 92.56 240 TYR A O 1
ATOM 1916 N N . ALA A 1 241 ? 4.155 12.233 -9.302 1.00 88.75 241 ALA A N 1
ATOM 1917 C CA . ALA A 1 241 ? 4.617 13.389 -8.525 1.00 88.75 241 ALA A CA 1
ATOM 1918 C C . ALA A 1 241 ? 3.783 13.704 -7.274 1.00 88.75 241 ALA A C 1
ATOM 1920 O O . ALA A 1 241 ? 4.253 14.451 -6.420 1.00 88.75 241 ALA A O 1
ATOM 1921 N N . LYS A 1 242 ? 2.587 13.122 -7.132 1.00 88.00 242 LYS A N 1
ATOM 1922 C CA . LYS A 1 242 ? 1.732 13.277 -5.945 1.00 88.00 242 LYS A CA 1
ATOM 1923 C C . LYS A 1 242 ? 1.925 12.194 -4.878 1.00 88.00 242 LYS A C 1
ATOM 1925 O O . LYS A 1 242 ? 1.389 12.335 -3.779 1.00 88.00 242 LYS A O 1
ATOM 1930 N N . LEU A 1 243 ? 2.678 11.133 -5.182 1.00 87.81 243 LEU A N 1
ATOM 1931 C CA . LEU A 1 243 ? 2.993 10.056 -4.236 1.00 87.81 243 LEU A CA 1
ATOM 1932 C C . LEU A 1 243 ? 3.918 10.462 -3.074 1.00 87.81 243 LEU A C 1
ATOM 1934 O O . LEU A 1 243 ? 3.757 9.893 -1.993 1.00 87.81 243 LEU A O 1
ATOM 1938 N N . PRO A 1 244 ? 4.912 11.360 -3.240 1.00 84.50 244 PRO A N 1
ATOM 1939 C CA . PRO A 1 244 ? 5.807 11.713 -2.142 1.00 84.50 244 PRO A CA 1
ATOM 1940 C C . PRO A 1 244 ? 5.078 12.339 -0.948 1.00 84.50 244 PRO A C 1
ATOM 1942 O O . PRO A 1 244 ? 4.036 12.964 -1.120 1.00 84.50 244 PRO A O 1
ATOM 1945 N N . ALA A 1 245 ? 5.669 12.206 0.244 1.00 73.69 245 ALA A N 1
ATOM 1946 C CA . ALA A 1 245 ? 5.165 12.759 1.509 1.00 73.69 245 ALA A CA 1
ATOM 1947 C C . ALA A 1 245 ? 3.785 12.206 1.928 1.00 73.69 245 ALA A C 1
ATOM 1949 O O . ALA A 1 245 ? 2.754 12.851 1.770 1.00 73.69 245 ALA A O 1
ATOM 1950 N N . GLY A 1 246 ? 3.767 10.987 2.459 1.00 77.44 246 GLY A N 1
ATOM 1951 C CA . GLY A 1 246 ? 2.605 10.385 3.119 1.00 77.44 246 GLY A CA 1
ATOM 1952 C C . GLY A 1 246 ? 3.038 9.642 4.379 1.00 77.44 246 GLY A C 1
ATOM 1953 O O . GLY A 1 246 ? 4.237 9.548 4.664 1.00 77.44 246 GLY A O 1
ATOM 1954 N N . ARG A 1 247 ? 2.071 9.128 5.138 1.00 81.69 247 ARG A N 1
ATOM 1955 C CA . ARG A 1 247 ? 2.317 8.295 6.326 1.00 81.69 247 ARG A CA 1
ATOM 1956 C C . ARG A 1 247 ? 2.115 6.827 5.998 1.00 81.69 247 ARG A C 1
ATOM 1958 O O . ARG A 1 247 ? 1.217 6.494 5.232 1.00 81.69 247 ARG A O 1
ATOM 1965 N N . THR A 1 248 ? 2.902 5.938 6.593 1.00 85.56 248 THR A N 1
ATOM 1966 C CA . THR A 1 248 ? 2.769 4.494 6.337 1.00 85.56 248 THR A CA 1
ATOM 1967 C C . THR A 1 248 ? 1.354 4.002 6.703 1.00 85.56 248 THR A C 1
ATOM 1969 O O . THR A 1 248 ? 0.796 3.163 5.995 1.00 85.56 248 THR A O 1
ATOM 1972 N N . LEU A 1 249 ? 0.702 4.652 7.674 1.00 88.00 249 LEU A N 1
ATOM 1973 C CA . LEU A 1 249 ? -0.684 4.434 8.085 1.00 88.00 249 LEU A CA 1
ATOM 1974 C C . LEU A 1 249 ? -1.684 4.669 6.945 1.00 88.00 249 LEU A C 1
ATOM 1976 O O . LEU A 1 249 ? -2.624 3.894 6.783 1.00 88.00 249 LEU A O 1
ATOM 1980 N N . GLU A 1 250 ? -1.469 5.708 6.130 1.00 88.81 250 GLU A N 1
ATOM 1981 C CA . GLU A 1 250 ? -2.278 5.963 4.930 1.00 88.81 250 GLU A CA 1
ATOM 1982 C C . GLU A 1 250 ? -2.122 4.804 3.943 1.00 88.81 250 GLU A C 1
ATOM 1984 O O . GLU A 1 250 ? -3.095 4.353 3.347 1.00 88.81 250 GLU A O 1
ATOM 1989 N N . GLY A 1 251 ? -0.901 4.280 3.805 1.00 91.38 251 GLY A N 1
ATOM 1990 C CA . GLY A 1 251 ? -0.604 3.177 2.894 1.00 91.38 251 GLY A CA 1
ATOM 1991 C C . GLY A 1 251 ? -1.296 1.899 3.337 1.00 91.38 251 GLY A C 1
ATOM 1992 O O . GLY A 1 251 ? -1.920 1.221 2.525 1.00 91.38 251 GLY A O 1
ATOM 1993 N N . LEU A 1 252 ? -1.254 1.608 4.636 1.00 92.12 252 LEU A N 1
ATOM 1994 C CA . LEU A 1 252 ? -1.961 0.475 5.215 1.00 92.12 252 LEU A CA 1
ATOM 1995 C C . LEU A 1 252 ? -3.478 0.612 5.044 1.00 92.12 252 LEU A C 1
ATOM 1997 O O . LEU A 1 252 ? -4.121 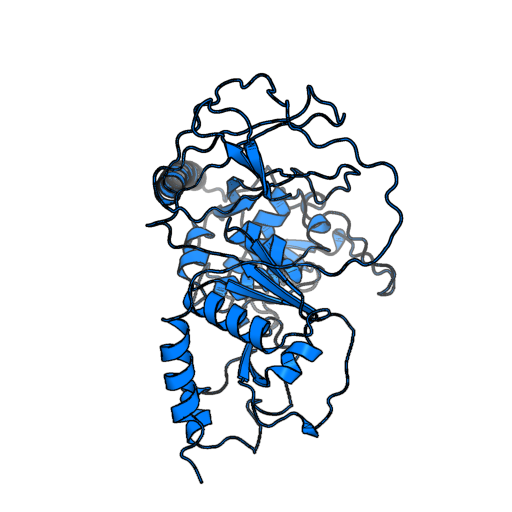-0.355 4.640 1.00 92.12 252 LEU A O 1
ATOM 2001 N N . ALA A 1 253 ? -4.050 1.797 5.274 1.00 91.62 253 ALA A N 1
ATOM 2002 C CA . ALA A 1 253 ? -5.473 2.046 5.047 1.00 91.62 253 ALA A CA 1
ATOM 2003 C C . ALA A 1 253 ? -5.861 1.842 3.572 1.00 91.62 253 ALA A C 1
ATOM 2005 O O . ALA A 1 253 ? -6.878 1.214 3.292 1.00 91.62 253 ALA A O 1
ATOM 2006 N N . ILE A 1 254 ? -5.026 2.298 2.633 1.00 93.31 254 ILE A N 1
ATOM 2007 C CA . ILE A 1 254 ? -5.250 2.130 1.191 1.00 93.31 254 ILE A CA 1
ATOM 2008 C C . ILE A 1 254 ? -5.174 0.660 0.770 1.00 93.31 254 ILE A C 1
ATOM 2010 O O . ILE A 1 254 ? -5.982 0.203 -0.034 1.00 93.31 254 ILE A O 1
ATOM 2014 N N . LEU A 1 255 ? -4.208 -0.093 1.291 1.00 94.12 255 LEU A N 1
ATOM 2015 C CA . LEU A 1 255 ? -3.990 -1.485 0.895 1.00 94.12 255 LEU A CA 1
ATOM 2016 C C . LEU A 1 255 ? -4.989 -2.443 1.558 1.00 94.12 255 LEU A C 1
ATOM 2018 O O . LEU A 1 255 ? -5.359 -3.449 0.964 1.00 94.12 255 LEU A O 1
ATOM 2022 N N . THR A 1 256 ? -5.431 -2.144 2.781 1.00 91.44 256 THR A N 1
ATOM 2023 C CA . THR A 1 256 ? -6.254 -3.069 3.581 1.00 91.44 256 THR A CA 1
ATOM 2024 C C . THR A 1 256 ? -7.713 -2.659 3.709 1.00 91.44 256 THR A C 1
ATOM 2026 O O . THR A 1 256 ? -8.539 -3.494 4.064 1.00 91.44 256 THR A O 1
ATOM 2029 N N . GLY A 1 257 ? -8.030 -1.376 3.520 1.00 88.81 257 GLY A N 1
ATOM 2030 C CA . GLY A 1 257 ? -9.334 -0.802 3.849 1.00 88.81 257 GLY A CA 1
ATOM 2031 C C . GLY A 1 257 ? -9.728 -0.912 5.324 1.00 88.81 257 GLY A C 1
ATOM 2032 O O . GLY A 1 257 ? -10.881 -0.635 5.652 1.00 88.81 257 GLY A O 1
ATOM 2033 N N . ALA A 1 258 ? -8.804 -1.324 6.200 1.00 89.44 258 ALA A N 1
ATOM 2034 C CA . ALA A 1 258 ? -9.069 -1.587 7.603 1.00 89.44 258 ALA A CA 1
ATOM 2035 C C . ALA A 1 258 ? -8.926 -0.320 8.463 1.00 89.44 258 ALA A C 1
ATOM 2037 O O . ALA A 1 258 ? -8.130 0.571 8.141 1.00 89.44 258 ALA A O 1
ATOM 2038 N N . PRO A 1 259 ? -9.619 -0.258 9.615 1.00 89.62 259 PRO A N 1
ATOM 2039 C CA . PRO A 1 259 ? -9.399 0.791 10.595 1.00 89.62 259 PRO A CA 1
ATOM 2040 C C . PRO A 1 259 ? -7.944 0.821 11.057 1.00 89.62 259 PRO A C 1
ATOM 2042 O O . PRO A 1 259 ? -7.401 -0.185 11.526 1.00 89.62 259 PRO A O 1
ATOM 2045 N N . CYS A 1 260 ? -7.330 1.991 10.938 1.00 90.44 260 CYS A N 1
ATOM 2046 C CA . CYS A 1 260 ? -5.932 2.203 11.265 1.00 90.44 260 CYS A CA 1
ATOM 2047 C C . CYS A 1 260 ? -5.800 3.078 12.518 1.00 90.44 260 CYS A C 1
ATOM 2049 O O . CYS A 1 260 ? -6.548 4.035 12.703 1.00 90.44 260 CYS A O 1
ATOM 2051 N N . THR A 1 261 ? -4.859 2.738 13.393 1.00 89.75 261 THR A N 1
ATOM 2052 C CA . THR A 1 261 ? -4.528 3.485 14.616 1.00 89.75 261 THR A CA 1
ATOM 2053 C C . THR A 1 261 ? -3.017 3.555 14.767 1.00 89.75 261 THR A C 1
ATOM 2055 O O . THR A 1 261 ? -2.302 2.806 14.107 1.00 89.75 261 THR A O 1
ATOM 2058 N N . PHE A 1 262 ? -2.513 4.408 15.650 1.00 88.94 262 PHE A N 1
ATOM 2059 C CA . PHE A 1 262 ? -1.101 4.395 16.012 1.00 88.94 262 PHE A CA 1
ATOM 2060 C C . PHE A 1 262 ? -0.922 4.356 17.530 1.00 88.94 262 PHE A C 1
ATOM 2062 O O . PHE A 1 262 ? -1.797 4.793 18.279 1.00 88.94 262 PHE A O 1
ATOM 2069 N N . LEU A 1 263 ? 0.204 3.803 17.966 1.00 87.12 263 LEU A N 1
ATOM 2070 C CA . LEU A 1 263 ? 0.726 3.906 19.318 1.00 87.12 263 LEU A CA 1
ATOM 2071 C C . LEU A 1 263 ? 1.850 4.933 19.313 1.00 87.12 263 LEU A C 1
ATOM 2073 O O . LEU A 1 263 ? 2.800 4.798 18.543 1.00 87.12 263 LEU A O 1
ATOM 2077 N N . ASP A 1 264 ? 1.733 5.941 20.167 1.00 85.50 264 ASP A N 1
ATOM 2078 C CA . ASP A 1 264 ? 2.796 6.908 20.419 1.00 85.50 264 ASP A CA 1
ATOM 2079 C C . ASP A 1 264 ? 3.811 6.280 21.381 1.00 85.50 264 ASP A C 1
ATOM 2081 O O . ASP A 1 264 ? 3.472 5.974 22.526 1.00 85.50 264 ASP A O 1
ATOM 2085 N N . LEU A 1 265 ? 5.030 6.043 20.899 1.00 84.25 265 LEU A N 1
ATOM 2086 C CA . LEU A 1 265 ? 6.125 5.518 21.714 1.00 84.25 265 LEU A CA 1
ATOM 2087 C C . LEU A 1 265 ? 6.931 6.648 22.363 1.00 84.25 265 LEU A C 1
ATOM 2089 O O . LEU A 1 265 ? 7.561 6.434 23.394 1.00 84.25 265 LEU A O 1
ATOM 2093 N N . GLU A 1 266 ? 6.904 7.853 21.789 1.00 78.94 266 GLU A N 1
ATOM 2094 C CA . GLU A 1 266 ? 7.742 8.969 22.221 1.00 78.94 266 GLU A CA 1
ATOM 2095 C C . GLU A 1 266 ? 7.267 9.572 23.549 1.00 78.94 266 GLU A C 1
ATOM 2097 O O . GLU A 1 266 ? 8.087 9.898 24.420 1.00 78.94 266 GLU A O 1
ATOM 2102 N N . ASN A 1 267 ? 5.946 9.723 23.688 1.00 77.56 267 ASN A N 1
ATOM 2103 C CA . ASN A 1 267 ? 5.309 10.354 24.846 1.00 77.56 267 ASN A CA 1
ATOM 2104 C C . ASN A 1 267 ? 4.779 9.349 25.878 1.00 77.56 267 ASN A C 1
ATOM 2106 O O . ASN A 1 267 ? 4.243 9.757 26.912 1.00 77.56 267 ASN A O 1
ATOM 2110 N N . CYS A 1 268 ? 4.890 8.045 25.614 1.00 75.56 268 CYS A N 1
ATOM 2111 C CA . CYS A 1 268 ? 4.399 7.027 26.532 1.00 75.56 268 CYS A CA 1
ATOM 2112 C C . CYS A 1 268 ? 5.443 6.695 27.600 1.00 75.56 268 CYS A C 1
ATOM 2114 O O . CYS A 1 268 ? 6.553 6.271 27.295 1.00 75.56 268 CYS A O 1
ATOM 2116 N N . THR A 1 269 ? 5.066 6.853 28.868 1.00 76.25 269 THR A N 1
ATOM 2117 C CA . THR A 1 269 ? 5.904 6.475 30.016 1.00 76.25 269 THR A CA 1
ATOM 2118 C C . THR A 1 269 ? 5.605 5.065 30.529 1.00 76.25 269 THR A C 1
ATOM 2120 O O . THR A 1 269 ? 6.347 4.555 31.360 1.00 76.25 269 THR A O 1
ATOM 2123 N N . ASP A 1 270 ? 4.507 4.448 30.081 1.00 84.56 270 ASP A N 1
ATOM 2124 C CA . ASP A 1 270 ? 4.059 3.130 30.538 1.00 84.56 270 ASP A CA 1
ATOM 2125 C C . ASP A 1 270 ? 4.467 2.044 29.532 1.00 84.56 270 ASP A C 1
ATOM 2127 O O . ASP A 1 270 ? 3.741 1.696 28.597 1.00 84.56 270 ASP A O 1
ATOM 2131 N N . HIS A 1 271 ? 5.685 1.536 29.711 1.00 83.88 271 HIS A N 1
ATOM 2132 C CA . HIS A 1 271 ? 6.269 0.514 28.845 1.00 83.88 271 HIS A CA 1
ATOM 2133 C C . HIS A 1 271 ? 5.511 -0.823 28.905 1.00 83.88 271 HIS A C 1
ATOM 2135 O O . HIS A 1 271 ? 5.429 -1.519 27.891 1.00 83.88 271 HIS A O 1
ATOM 2141 N N . ASP A 1 272 ? 4.935 -1.169 30.059 1.00 82.12 272 ASP A N 1
ATOM 2142 C CA . ASP A 1 272 ? 4.184 -2.413 30.243 1.00 82.12 272 ASP A CA 1
ATOM 2143 C C . ASP A 1 272 ? 2.851 -2.361 29.490 1.00 82.12 272 ASP A C 1
ATOM 2145 O O . ASP A 1 272 ? 2.465 -3.338 28.842 1.00 82.12 272 ASP A O 1
ATOM 2149 N N . LEU A 1 273 ? 2.181 -1.202 29.491 1.00 84.81 273 LEU A N 1
ATOM 2150 C CA . LEU A 1 273 ? 0.980 -0.982 28.689 1.00 84.81 273 LEU A CA 1
ATOM 2151 C C . LEU A 1 273 ? 1.269 -1.123 27.191 1.00 84.81 273 LEU A C 1
ATOM 2153 O O . LEU A 1 273 ? 0.531 -1.827 26.499 1.00 84.81 273 LEU A O 1
ATOM 2157 N N . ILE A 1 274 ? 2.343 -0.506 26.685 1.00 85.75 274 ILE A N 1
ATOM 2158 C CA . ILE A 1 274 ? 2.727 -0.635 25.270 1.00 85.75 274 ILE A CA 1
ATOM 2159 C C . ILE A 1 274 ? 3.035 -2.094 24.929 1.00 85.75 274 ILE A C 1
ATOM 2161 O O . ILE A 1 274 ? 2.567 -2.601 23.910 1.00 85.75 274 ILE A O 1
ATOM 2165 N N . TRP A 1 275 ? 3.773 -2.798 25.788 1.00 81.75 275 TRP A N 1
ATOM 2166 C CA . TRP A 1 275 ? 4.072 -4.212 25.587 1.00 81.75 275 TRP A CA 1
ATOM 2167 C C . TRP A 1 275 ? 2.797 -5.067 25.529 1.00 81.75 275 TRP A C 1
ATOM 2169 O O . TRP A 1 275 ? 2.621 -5.855 24.596 1.00 81.75 275 TRP A O 1
ATOM 2179 N N . ALA A 1 276 ? 1.870 -4.869 26.470 1.00 84.06 276 ALA A N 1
ATOM 2180 C CA . ALA A 1 276 ? 0.585 -5.563 26.493 1.00 84.06 276 ALA A CA 1
ATOM 2181 C C . ALA A 1 276 ? -0.259 -5.259 25.243 1.00 84.06 276 ALA A C 1
ATOM 2183 O O . ALA A 1 276 ? -0.857 -6.166 24.660 1.00 84.06 276 ALA A O 1
ATOM 2184 N N . GLN A 1 277 ? -0.269 -4.004 24.786 1.00 86.25 277 GLN A N 1
ATOM 2185 C CA . GLN A 1 277 ? -0.951 -3.603 23.558 1.00 86.25 277 GLN A CA 1
ATOM 2186 C C . GLN A 1 277 ? -0.337 -4.278 22.325 1.00 86.25 277 GLN A C 1
ATOM 2188 O O . GLN A 1 277 ? -1.075 -4.822 21.505 1.00 86.25 277 GLN A O 1
ATOM 2193 N N . LEU A 1 278 ? 0.993 -4.301 22.195 1.00 84.56 278 LEU A N 1
ATOM 2194 C CA . LEU A 1 278 ? 1.681 -4.967 21.083 1.00 84.56 278 LEU A CA 1
ATOM 2195 C C . LEU A 1 278 ? 1.399 -6.473 21.051 1.00 84.56 278 LEU A C 1
ATOM 2197 O O . LEU A 1 278 ? 1.131 -7.022 19.980 1.00 84.56 278 LEU A O 1
ATOM 2201 N N . LEU A 1 279 ? 1.413 -7.137 22.211 1.00 80.88 279 LEU A N 1
ATOM 2202 C CA . LEU A 1 279 ? 1.052 -8.551 22.322 1.00 80.88 279 LEU A CA 1
ATOM 2203 C C . LEU A 1 279 ? -0.402 -8.792 21.911 1.00 80.88 279 LEU A C 1
ATOM 2205 O O . LEU A 1 279 ? -0.655 -9.642 21.060 1.00 80.88 279 LEU A O 1
ATOM 2209 N N . SER A 1 280 ? -1.338 -8.001 22.439 1.00 83.81 280 SER A N 1
ATOM 2210 C CA . SER A 1 280 ? -2.761 -8.113 22.107 1.00 83.81 280 SER A CA 1
ATOM 2211 C C . SER A 1 280 ? -3.022 -7.908 20.610 1.00 83.81 280 SER A C 1
ATOM 2213 O O . SER A 1 280 ? -3.763 -8.673 19.996 1.00 83.81 280 SER A O 1
ATOM 2215 N N . MET A 1 281 ? -2.368 -6.927 19.981 1.00 86.00 281 MET A N 1
ATOM 2216 C CA . MET A 1 281 ? -2.518 -6.669 18.545 1.00 86.00 281 MET A CA 1
ATOM 2217 C C . MET A 1 281 ? -1.896 -7.768 17.682 1.00 86.00 281 MET A C 1
ATOM 2219 O O . MET A 1 281 ? -2.460 -8.125 16.646 1.00 86.00 281 MET A O 1
ATOM 2223 N N . ARG A 1 282 ? -0.772 -8.348 18.119 1.00 82.19 282 ARG A N 1
ATOM 2224 C CA . ARG A 1 282 ? -0.175 -9.522 17.474 1.00 82.19 282 ARG A CA 1
ATOM 2225 C C . ARG A 1 282 ? -1.099 -10.737 17.557 1.00 82.19 282 ARG A C 1
ATOM 2227 O O . ARG A 1 282 ? -1.285 -11.409 16.547 1.00 82.19 282 ARG A O 1
ATOM 2234 N N . GLU A 1 283 ? -1.670 -11.022 18.727 1.00 79.69 283 GLU A N 1
ATOM 2235 C CA . GLU A 1 283 ? -2.610 -12.137 18.925 1.00 79.69 283 GLU A CA 1
ATOM 2236 C C . GLU A 1 283 ? -3.893 -11.960 18.108 1.00 79.69 283 GLU A C 1
ATOM 2238 O O . GLU A 1 283 ? -4.408 -12.926 17.549 1.00 79.69 283 GLU A O 1
ATOM 2243 N N . ALA A 1 284 ? -4.358 -10.718 17.955 1.00 83.44 284 ALA A N 1
ATOM 2244 C CA . ALA A 1 284 ? -5.470 -10.376 17.073 1.00 83.44 284 ALA A CA 1
ATOM 2245 C C . ALA A 1 284 ? -5.136 -10.512 15.571 1.00 83.44 284 ALA A C 1
ATOM 2247 O O . ALA A 1 284 ? -6.029 -10.391 14.732 1.00 83.44 284 ALA A O 1
ATOM 2248 N N . GLY A 1 285 ? -3.868 -10.753 15.212 1.00 82.75 285 GLY A N 1
ATOM 2249 C CA . GLY A 1 285 ? -3.416 -10.881 13.825 1.00 82.75 285 GLY A CA 1
ATOM 2250 C C . GLY A 1 285 ? -3.370 -9.555 13.061 1.00 82.75 285 GLY A C 1
ATOM 2251 O O . GLY A 1 285 ? -3.420 -9.558 11.825 1.00 82.75 285 GLY A O 1
ATOM 2252 N N . PHE A 1 286 ? -3.298 -8.427 13.775 1.00 88.88 286 PHE A N 1
ATOM 2253 C CA . PHE A 1 286 ? -3.198 -7.104 13.167 1.00 88.88 286 PHE A CA 1
ATOM 2254 C C . PHE A 1 286 ? -1.814 -6.863 12.577 1.00 88.88 286 PHE A C 1
ATOM 2256 O O . PHE A 1 286 ? -0.803 -7.417 13.009 1.00 88.88 286 PHE A O 1
ATOM 2263 N N . ILE A 1 287 ? -1.787 -6.005 11.565 1.00 88.56 287 ILE A N 1
ATOM 2264 C CA . ILE A 1 287 ? -0.579 -5.689 10.814 1.00 88.56 287 ILE A CA 1
ATOM 2265 C C . ILE A 1 287 ? 0.021 -4.419 11.392 1.00 88.56 287 ILE A C 1
ATOM 2267 O O . ILE A 1 287 ? -0.697 -3.440 11.592 1.00 88.56 287 ILE A O 1
ATOM 2271 N N . MET A 1 288 ? 1.325 -4.444 11.666 1.00 87.25 288 MET A N 1
ATOM 2272 C CA . MET A 1 288 ? 2.024 -3.362 12.354 1.00 87.25 288 MET A CA 1
ATOM 2273 C C . MET A 1 288 ? 3.225 -2.882 11.538 1.00 87.25 288 MET A C 1
ATOM 2275 O O . MET A 1 288 ? 4.050 -3.685 11.106 1.00 87.25 288 MET A O 1
ATOM 2279 N N . GLY A 1 289 ? 3.323 -1.570 11.349 1.00 84.19 289 GLY A N 1
ATOM 2280 C CA . GLY A 1 289 ? 4.504 -0.870 10.855 1.00 84.19 289 GLY A CA 1
ATOM 2281 C C . GLY A 1 289 ? 5.069 0.037 11.945 1.00 84.19 289 GLY A C 1
ATOM 2282 O O . GLY A 1 289 ? 4.366 0.412 12.878 1.00 84.19 289 GLY A O 1
ATOM 2283 N N . CYS A 1 290 ? 6.340 0.404 11.852 1.00 81.81 290 CYS A N 1
ATOM 2284 C CA . CYS A 1 290 ? 6.972 1.310 12.810 1.00 81.81 290 CYS A CA 1
ATOM 2285 C C . CYS A 1 290 ? 7.797 2.368 12.080 1.00 81.81 290 CYS A C 1
ATOM 2287 O O . CYS A 1 290 ? 8.424 2.080 11.057 1.00 81.81 290 CYS A O 1
ATOM 2289 N N . SER A 1 291 ? 7.818 3.585 12.619 1.00 74.81 291 SER A N 1
ATOM 2290 C CA . SER A 1 291 ? 8.545 4.723 12.051 1.00 74.81 291 SER A CA 1
ATOM 2291 C C . SER A 1 291 ? 9.596 5.251 13.027 1.00 74.81 291 SER A C 1
ATOM 2293 O O . SER A 1 291 ? 9.315 5.393 14.216 1.00 74.81 291 SER A O 1
ATOM 2295 N N . CYS A 1 292 ? 10.779 5.603 12.523 1.00 66.88 292 CYS A N 1
ATOM 2296 C CA . CYS A 1 292 ? 11.801 6.326 13.286 1.00 66.88 292 CYS A CA 1
ATOM 2297 C C . CYS A 1 292 ? 11.829 7.798 12.868 1.00 66.88 292 CYS A C 1
ATOM 2299 O O . CYS A 1 292 ? 12.021 8.094 11.684 1.00 66.88 292 CYS A O 1
ATOM 2301 N N . GLY A 1 293 ? 11.734 8.713 13.824 1.00 54.97 293 GLY A N 1
ATOM 2302 C CA . GLY A 1 293 ? 12.158 10.096 13.658 1.00 54.97 293 GLY A CA 1
ATOM 2303 C C . GLY A 1 293 ? 13.667 10.203 13.808 1.00 54.97 293 GLY A C 1
ATOM 2304 O O . GLY A 1 293 ? 14.356 9.285 14.245 1.00 54.97 293 GLY A O 1
ATOM 2305 N N . SER A 1 294 ? 14.240 11.342 13.429 1.00 39.22 294 SER A N 1
ATOM 2306 C CA . SER A 1 294 ? 15.697 11.554 13.468 1.00 39.22 294 SER A CA 1
ATOM 2307 C C . SER A 1 294 ? 16.293 11.663 14.889 1.00 39.22 294 SER A C 1
ATOM 2309 O O . SER A 1 294 ? 17.476 11.977 15.028 1.00 39.22 294 SER A O 1
ATOM 2311 N N . GLY A 1 295 ? 15.507 11.439 15.947 1.00 37.66 295 GLY A N 1
ATOM 2312 C CA . GLY A 1 295 ? 15.931 11.564 17.341 1.00 37.66 295 GLY A CA 1
ATOM 2313 C C . GLY A 1 295 ? 16.568 10.280 17.870 1.00 37.66 295 GLY A C 1
ATOM 2314 O O . GLY A 1 295 ? 15.929 9.239 17.932 1.00 37.66 295 GLY A O 1
ATOM 2315 N N . ARG A 1 296 ? 17.835 10.341 18.294 1.00 36.72 296 ARG A N 1
ATOM 2316 C CA . ARG A 1 296 ? 18.461 9.276 19.095 1.00 36.72 296 ARG A CA 1
ATOM 2317 C C . ARG A 1 296 ? 18.357 9.639 20.576 1.00 36.72 296 ARG A C 1
ATOM 2319 O O . ARG A 1 296 ? 18.828 10.709 20.954 1.00 36.72 296 ARG A O 1
ATOM 2326 N N . ARG A 1 297 ? 17.823 8.746 21.414 1.00 44.16 297 ARG A N 1
ATOM 2327 C CA . ARG A 1 297 ? 17.964 8.815 22.883 1.00 44.16 297 ARG A CA 1
ATOM 2328 C C . ARG A 1 297 ? 19.063 7.845 23.357 1.00 44.16 297 ARG A C 1
ATOM 2330 O O . ARG A 1 297 ? 19.362 6.869 22.671 1.00 44.16 297 ARG A O 1
ATOM 2337 N N . TYR A 1 298 ? 19.724 8.177 24.470 1.00 39.34 298 TYR A N 1
ATOM 2338 C CA . TYR A 1 298 ? 20.771 7.355 25.100 1.00 39.34 298 TYR A CA 1
ATOM 2339 C C . TYR A 1 298 ? 20.152 6.355 26.089 1.00 39.34 298 TYR A C 1
ATOM 2341 O O . TYR A 1 298 ? 19.207 6.698 26.796 1.00 39.34 298 TYR A O 1
ATOM 2349 N N . VAL A 1 299 ? 20.724 5.150 26.146 1.00 38.22 299 VAL A N 1
ATOM 2350 C CA . VAL A 1 299 ? 20.336 4.058 27.053 1.00 38.22 299 VAL A CA 1
ATOM 2351 C C . VAL A 1 299 ? 21.077 4.204 28.387 1.00 38.22 299 VAL A C 1
ATOM 2353 O O . VAL A 1 299 ? 22.294 4.389 28.386 1.00 38.22 299 VAL A O 1
ATOM 2356 N N . ASP A 1 300 ? 20.365 4.065 29.507 1.00 37.19 300 ASP A N 1
ATOM 2357 C CA . ASP A 1 300 ? 20.956 3.718 30.805 1.00 37.19 300 ASP A CA 1
ATOM 2358 C C . ASP A 1 300 ? 21.016 2.182 30.922 1.00 37.19 300 ASP A C 1
ATOM 2360 O O . ASP A 1 300 ? 19.999 1.491 30.828 1.00 37.19 300 ASP A O 1
ATOM 2364 N N . GLU A 1 301 ? 22.221 1.627 31.073 1.00 38.38 301 GLU A N 1
ATOM 2365 C CA . GLU A 1 301 ? 22.486 0.180 31.098 1.00 38.38 301 GLU A CA 1
ATOM 2366 C C . GLU A 1 301 ? 21.908 -0.530 32.341 1.00 38.38 301 GLU A C 1
ATOM 2368 O O . GLU A 1 301 ? 21.835 -1.763 32.374 1.00 38.38 301 GLU A O 1
ATOM 2373 N N . ALA A 1 302 ? 21.475 0.210 33.368 1.00 43.09 302 ALA A N 1
ATOM 2374 C CA . ALA A 1 302 ? 21.025 -0.365 34.637 1.00 43.09 302 ALA A CA 1
ATOM 2375 C C . ALA A 1 302 ? 19.606 -0.984 34.602 1.00 43.09 302 ALA A C 1
ATOM 2377 O O . ALA A 1 302 ? 19.295 -1.828 35.445 1.00 43.09 302 ALA A O 1
ATOM 2378 N N . GLU A 1 303 ? 18.762 -0.646 33.619 1.00 43.53 303 GLU A N 1
ATOM 2379 C CA . GLU A 1 303 ? 17.351 -1.092 33.537 1.00 43.53 303 GLU A CA 1
ATOM 2380 C C . GLU A 1 303 ? 17.155 -2.405 32.733 1.00 43.53 303 GLU A C 1
ATOM 2382 O O . GLU A 1 303 ? 16.052 -2.924 32.555 1.00 43.53 303 GLU A O 1
ATOM 2387 N N . PHE A 1 304 ? 18.253 -3.003 32.264 1.00 40.50 304 PHE A N 1
ATOM 2388 C CA . PHE A 1 304 ? 18.284 -3.949 31.141 1.00 40.50 304 PHE A CA 1
ATOM 2389 C C . PHE A 1 304 ? 17.954 -5.427 31.457 1.00 40.50 304 PHE A C 1
ATOM 2391 O O . PHE A 1 304 ? 18.370 -6.324 30.725 1.00 40.50 304 PHE A O 1
ATOM 2398 N N . ARG A 1 305 ? 17.253 -5.750 32.555 1.00 43.19 305 ARG A N 1
ATOM 2399 C CA . ARG A 1 305 ? 17.132 -7.158 33.022 1.00 43.19 305 ARG A CA 1
ATOM 2400 C C . ARG A 1 305 ? 15.723 -7.729 33.169 1.00 43.19 305 ARG A C 1
ATOM 2402 O O . ARG A 1 305 ? 15.577 -8.784 33.784 1.00 43.19 305 ARG A O 1
ATOM 2409 N N . ARG A 1 306 ? 14.692 -7.104 32.590 1.00 49.69 306 ARG A N 1
ATOM 2410 C CA . ARG A 1 306 ? 13.315 -7.616 32.736 1.00 49.69 306 ARG A CA 1
ATOM 2411 C C . ARG A 1 306 ? 12.414 -7.647 31.502 1.00 49.69 306 ARG A C 1
ATOM 2413 O O . ARG A 1 306 ? 11.289 -8.107 31.652 1.00 49.69 306 ARG A O 1
ATOM 2420 N N . VAL A 1 307 ? 12.860 -7.229 30.316 1.00 52.06 307 VAL A N 1
ATOM 2421 C CA . VAL A 1 307 ? 11.925 -6.966 29.203 1.00 52.06 307 VAL A CA 1
ATOM 2422 C C . VAL A 1 307 ? 12.231 -7.781 27.943 1.00 52.06 307 VAL A C 1
ATOM 2424 O O . VAL A 1 307 ? 13.383 -8.124 27.679 1.00 52.06 307 VAL A O 1
ATOM 2427 N N . GLY A 1 308 ? 11.170 -8.133 27.208 1.00 66.69 308 GLY A N 1
ATOM 2428 C CA . GLY A 1 308 ? 11.189 -8.998 26.028 1.00 66.69 308 GLY A CA 1
ATOM 2429 C C . GLY A 1 308 ? 11.912 -8.418 24.806 1.00 66.69 308 GLY A C 1
ATOM 2430 O O . GLY A 1 308 ? 12.407 -7.290 24.803 1.00 66.69 308 GLY A O 1
ATOM 2431 N N . VAL A 1 309 ? 11.971 -9.223 23.745 1.00 76.00 309 VAL A N 1
ATOM 2432 C CA . VAL A 1 309 ? 12.557 -8.862 22.445 1.00 76.00 309 VAL A CA 1
ATOM 2433 C C . VAL A 1 309 ? 11.465 -8.698 21.394 1.00 76.00 309 VAL A C 1
ATOM 2435 O O . VAL A 1 309 ? 10.475 -9.431 21.399 1.00 76.00 309 VAL A O 1
ATOM 2438 N N . VAL A 1 310 ? 11.658 -7.755 20.474 1.00 75.88 310 VAL A N 1
ATOM 2439 C CA . VAL A 1 310 ? 10.788 -7.545 19.310 1.00 75.88 310 VAL A CA 1
ATOM 2440 C C . VAL A 1 310 ? 11.515 -7.953 18.032 1.00 75.88 310 VAL A C 1
ATOM 2442 O O . VAL A 1 310 ? 12.720 -7.731 17.897 1.00 75.88 310 VAL A O 1
ATOM 2445 N N . ARG A 1 311 ? 10.782 -8.554 17.088 1.00 79.69 311 ARG A N 1
ATOM 2446 C CA . ARG A 1 311 ? 11.266 -8.831 15.730 1.00 79.69 311 ARG A CA 1
ATOM 2447 C C . ARG A 1 311 ? 10.786 -7.726 14.806 1.00 79.69 311 ARG A C 1
ATOM 2449 O O . ARG A 1 311 ? 9.596 -7.432 14.770 1.00 79.69 311 ARG A O 1
ATOM 2456 N N . LEU A 1 312 ? 11.704 -7.152 14.045 1.00 78.19 312 LEU A N 1
ATOM 2457 C CA . LEU A 1 312 ? 11.433 -6.086 13.089 1.00 78.19 312 LEU A CA 1
ATOM 2458 C C . LEU A 1 312 ? 11.961 -6.470 11.721 1.00 78.19 312 LEU A C 1
ATOM 2460 O O . LEU A 1 312 ? 12.850 -7.315 11.598 1.00 78.19 312 LEU A O 1
ATOM 2464 N N . ARG A 1 313 ? 11.430 -5.811 10.692 1.00 73.19 313 ARG A N 1
ATOM 2465 C CA . ARG A 1 313 ? 11.921 -5.948 9.330 1.00 73.19 313 ARG A CA 1
ATOM 2466 C C . ARG A 1 313 ? 12.126 -4.584 8.698 1.00 73.19 313 ARG A C 1
ATOM 2468 O O . ARG A 1 313 ? 11.199 -3.790 8.597 1.00 73.19 313 ARG A O 1
ATOM 2475 N N . ASN A 1 314 ? 13.348 -4.338 8.249 1.00 71.75 314 ASN A N 1
ATOM 2476 C CA . ASN A 1 314 ? 13.692 -3.213 7.406 1.00 71.75 314 ASN A CA 1
ATOM 2477 C C . ASN A 1 314 ? 13.516 -3.604 5.924 1.00 71.75 314 ASN A C 1
ATOM 2479 O O . ASN A 1 314 ? 14.332 -4.376 5.406 1.00 71.75 314 ASN A O 1
ATOM 2483 N N . PRO A 1 315 ? 12.510 -3.060 5.215 1.00 58.12 315 PRO A N 1
ATOM 2484 C CA . PRO A 1 315 ? 12.263 -3.401 3.816 1.00 58.12 315 PRO A CA 1
ATOM 2485 C C . PRO A 1 315 ? 13.348 -2.893 2.859 1.00 58.12 315 PRO A C 1
ATOM 2487 O O . PRO A 1 315 ? 13.564 -3.486 1.808 1.00 58.12 315 PRO A O 1
ATOM 2490 N N . TRP A 1 316 ? 14.094 -1.847 3.224 1.00 62.88 316 TRP A N 1
ATOM 2491 C CA . TRP A 1 316 ? 15.113 -1.259 2.346 1.00 62.88 316 TRP A CA 1
ATOM 2492 C C . TRP A 1 316 ? 16.457 -1.992 2.380 1.00 62.88 316 TRP A C 1
ATOM 2494 O O . TRP A 1 316 ? 17.312 -1.735 1.532 1.00 62.88 316 TRP A O 1
ATOM 2504 N N . GLY A 1 317 ? 16.676 -2.881 3.358 1.00 54.91 317 GLY A N 1
ATOM 2505 C CA . GLY A 1 317 ? 17.906 -3.673 3.503 1.00 54.91 317 GLY A CA 1
ATOM 2506 C C . GLY A 1 317 ? 19.204 -2.864 3.672 1.00 54.91 317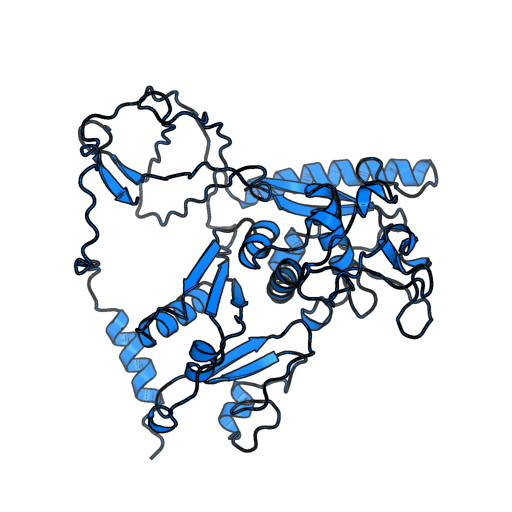 GLY A C 1
ATOM 2507 O O . GLY A 1 317 ? 20.284 -3.444 3.653 1.00 54.91 317 GLY A O 1
ATOM 2508 N N . SER A 1 318 ? 19.119 -1.537 3.809 1.00 54.16 318 SER A N 1
ATOM 2509 C CA . SER A 1 318 ? 20.257 -0.612 3.905 1.00 54.16 318 SER A CA 1
ATOM 2510 C C . SER A 1 318 ? 20.741 -0.400 5.339 1.00 54.16 318 SER A C 1
ATOM 2512 O O . SER A 1 318 ? 21.902 -0.060 5.557 1.00 54.16 318 SER A O 1
ATOM 2514 N N . PHE A 1 319 ? 19.859 -0.611 6.315 1.00 65.06 319 PHE A N 1
ATOM 2515 C CA . PHE A 1 319 ? 20.180 -0.574 7.735 1.00 65.06 319 PHE A CA 1
ATOM 2516 C C . PHE A 1 319 ? 19.988 -1.963 8.332 1.00 65.06 319 PHE A C 1
ATOM 2518 O O . PHE A 1 319 ? 18.892 -2.525 8.263 1.00 65.06 319 PHE A O 1
ATOM 2525 N N . THR A 1 320 ? 21.047 -2.471 8.950 1.00 69.06 320 THR A N 1
ATOM 2526 C CA . THR A 1 320 ? 21.040 -3.723 9.700 1.00 69.06 320 THR A CA 1
ATOM 2527 C C . THR A 1 320 ? 21.368 -3.394 11.145 1.00 69.06 320 THR A C 1
ATOM 2529 O O . THR A 1 320 ? 22.383 -2.753 11.427 1.00 69.06 320 THR A O 1
ATOM 2532 N N . TRP A 1 321 ? 20.501 -3.816 12.061 1.00 78.75 321 TRP A N 1
ATOM 2533 C CA . TRP A 1 321 ? 20.756 -3.708 13.490 1.00 78.75 321 TRP A CA 1
ATOM 2534 C C . TRP A 1 321 ? 22.040 -4.460 13.857 1.00 78.75 321 TRP A C 1
ATOM 2536 O O . TRP A 1 321 ? 22.215 -5.613 13.475 1.00 78.75 321 TRP A O 1
ATOM 2546 N N . ASN A 1 322 ? 22.937 -3.801 14.589 1.00 81.06 322 ASN A N 1
ATOM 2547 C CA . ASN A 1 322 ? 24.243 -4.335 14.985 1.00 81.06 322 ASN A CA 1
ATOM 2548 C C . ASN A 1 322 ? 24.430 -4.406 16.513 1.00 81.06 322 ASN A C 1
ATOM 2550 O O . ASN A 1 322 ? 25.552 -4.576 16.987 1.00 81.06 322 ASN A O 1
ATOM 2554 N N . GLY A 1 323 ? 23.347 -4.243 17.278 1.00 82.75 323 GLY A N 1
ATOM 2555 C CA . GLY A 1 323 ? 23.348 -4.338 18.736 1.00 82.75 323 GLY A CA 1
ATOM 2556 C C . GLY A 1 323 ? 22.996 -5.741 19.251 1.00 82.75 323 GLY A C 1
ATOM 2557 O O . GLY A 1 323 ? 23.035 -6.718 18.495 1.00 82.75 323 GLY A O 1
ATOM 2558 N N . PRO A 1 324 ? 22.644 -5.869 20.543 1.00 81.44 324 PRO A N 1
ATOM 2559 C CA . PRO A 1 324 ? 22.201 -7.134 21.127 1.00 81.44 324 PRO A CA 1
ATOM 2560 C C . PRO A 1 324 ? 21.067 -7.773 20.319 1.00 81.44 324 PRO A C 1
ATOM 2562 O O . PRO A 1 324 ? 20.179 -7.064 19.854 1.00 81.44 324 PRO A O 1
ATOM 2565 N N . TRP A 1 325 ? 21.080 -9.100 20.179 1.00 81.38 325 TRP A N 1
ATOM 2566 C CA . TRP A 1 325 ? 20.110 -9.886 19.396 1.00 81.38 325 TRP A CA 1
ATOM 2567 C C . TRP A 1 325 ? 20.167 -9.725 17.865 1.00 81.38 325 TRP A C 1
ATOM 2569 O O . TRP A 1 325 ? 19.336 -10.296 17.162 1.00 81.38 325 TRP A O 1
ATOM 2579 N N . CYS A 1 326 ? 21.169 -9.035 17.310 1.00 82.44 326 CYS A N 1
ATOM 2580 C CA . CYS A 1 326 ? 21.439 -9.115 15.870 1.00 82.44 326 CYS A CA 1
ATOM 2581 C C . CYS A 1 326 ? 21.961 -10.502 15.441 1.00 82.44 326 CYS A C 1
ATOM 2583 O O . CYS A 1 326 ? 22.436 -11.291 16.262 1.00 82.44 326 CYS A O 1
ATOM 2585 N N . ASP A 1 327 ? 21.935 -10.787 14.136 1.00 80.31 327 ASP A N 1
ATOM 2586 C CA . ASP A 1 327 ? 22.314 -12.089 13.557 1.00 80.31 327 ASP A CA 1
ATOM 2587 C C . ASP A 1 327 ? 23.736 -12.549 13.921 1.00 80.31 327 ASP A C 1
ATOM 2589 O O . ASP A 1 327 ? 24.007 -13.748 14.042 1.00 80.31 327 ASP A O 1
ATOM 2593 N N . THR A 1 328 ? 24.654 -11.597 14.105 1.00 82.50 328 THR A N 1
ATOM 2594 C CA . THR A 1 328 ? 26.072 -11.835 14.414 1.00 82.50 328 THR A CA 1
ATOM 2595 C C . THR A 1 328 ? 26.411 -11.648 15.895 1.00 82.50 328 THR A C 1
ATOM 2597 O O . THR A 1 328 ? 27.586 -11.704 16.263 1.00 82.50 328 THR A O 1
ATOM 2600 N N . TRP A 1 329 ? 25.416 -11.444 16.766 1.00 82.38 329 TRP A N 1
ATOM 2601 C CA . TRP A 1 329 ? 25.649 -11.193 18.187 1.00 82.38 329 TRP A CA 1
ATOM 2602 C C . TRP A 1 329 ? 26.258 -12.417 18.886 1.00 82.38 329 TRP A C 1
ATOM 2604 O O . TRP A 1 329 ? 25.704 -13.510 18.871 1.00 82.38 329 TRP A O 1
ATOM 2614 N N . SER A 1 330 ? 27.399 -12.256 19.554 1.00 82.50 330 SER A N 1
ATOM 2615 C CA . SER A 1 330 ? 28.056 -13.367 20.261 1.00 82.50 330 SER A CA 1
ATOM 2616 C C . SER A 1 330 ? 27.316 -13.823 21.526 1.00 82.50 330 SER A C 1
ATOM 2618 O O . SER A 1 330 ? 27.652 -14.868 22.074 1.00 82.50 330 SER A O 1
ATOM 2620 N N . GLY A 1 331 ? 26.319 -13.057 21.985 1.00 81.00 331 GLY A N 1
ATOM 2621 C CA . GLY A 1 331 ? 25.532 -13.343 23.188 1.00 81.00 331 GLY A CA 1
ATOM 2622 C C . GLY A 1 331 ? 24.367 -14.320 22.999 1.00 81.00 331 GLY A C 1
ATOM 2623 O O . GLY A 1 331 ? 23.653 -14.574 23.965 1.00 81.00 331 GLY A O 1
ATOM 2624 N N . TRP A 1 332 ? 24.157 -14.864 21.793 1.00 78.31 332 TRP A N 1
ATOM 2625 C CA . TRP A 1 332 ? 23.131 -15.882 21.547 1.00 78.31 332 TRP A CA 1
ATOM 2626 C C . TRP A 1 332 ? 23.407 -17.163 22.342 1.00 78.31 332 TRP A C 1
ATOM 2628 O O . TRP A 1 332 ? 24.423 -17.823 22.127 1.00 78.31 332 TRP A O 1
ATOM 2638 N N . ASP A 1 333 ? 22.462 -17.575 23.186 1.00 80.44 333 ASP A N 1
ATOM 2639 C CA . ASP A 1 333 ? 22.413 -18.950 23.674 1.00 80.44 333 ASP A CA 1
ATOM 2640 C C . ASP A 1 333 ? 21.727 -19.869 22.648 1.00 80.44 333 ASP A C 1
ATOM 2642 O O . ASP A 1 333 ? 20.929 -19.438 21.808 1.00 80.44 333 ASP A O 1
ATOM 2646 N N . GLU A 1 334 ? 22.042 -21.162 22.709 1.00 74.62 334 GLU A N 1
ATOM 2647 C CA . GLU A 1 334 ? 21.557 -22.148 21.740 1.00 74.62 334 GLU A CA 1
ATOM 2648 C C . GLU A 1 334 ? 20.026 -22.295 21.752 1.00 74.62 334 GLU A C 1
ATOM 2650 O O . GLU A 1 334 ? 19.421 -22.539 20.707 1.00 74.62 334 GLU A O 1
ATOM 2655 N N . THR A 1 335 ? 19.386 -22.097 22.907 1.00 72.81 335 THR A N 1
ATOM 2656 C CA . THR A 1 335 ? 17.932 -22.235 23.048 1.00 72.81 335 THR A CA 1
ATOM 2657 C C . THR A 1 335 ? 17.226 -21.052 22.401 1.00 72.81 335 THR A C 1
ATOM 2659 O O . THR A 1 335 ? 16.388 -21.246 21.519 1.00 72.81 335 THR A O 1
ATOM 2662 N N . SER A 1 336 ? 17.604 -19.824 22.764 1.00 72.88 336 SER A N 1
ATOM 2663 C CA . SER A 1 336 ? 16.996 -18.624 22.184 1.00 72.88 336 SER A CA 1
ATOM 2664 C C . SER A 1 336 ? 17.263 -18.520 20.686 1.00 72.88 336 SER A C 1
ATOM 2666 O O . SER A 1 336 ? 16.368 -18.129 19.939 1.00 72.88 336 SER A O 1
ATOM 2668 N N . ARG A 1 337 ? 18.449 -18.930 20.210 1.00 72.75 337 ARG A N 1
ATOM 2669 C CA . ARG A 1 337 ? 18.765 -18.926 18.774 1.00 72.75 337 ARG A CA 1
ATOM 2670 C C . ARG A 1 337 ? 17.867 -19.876 17.986 1.00 72.75 337 ARG A C 1
ATOM 2672 O O . ARG A 1 337 ? 17.386 -19.496 16.926 1.00 72.75 337 ARG A O 1
ATOM 2679 N N . ARG A 1 338 ? 17.587 -21.074 18.510 1.00 71.19 338 ARG A N 1
ATOM 2680 C CA . ARG A 1 338 ? 16.658 -22.023 17.872 1.00 71.19 338 ARG A CA 1
ATOM 2681 C C . ARG A 1 338 ? 15.210 -21.526 17.874 1.00 71.19 338 ARG A C 1
ATOM 2683 O O . ARG A 1 338 ? 14.492 -21.790 16.920 1.00 71.19 338 ARG A O 1
ATOM 2690 N N . ILE A 1 339 ? 14.780 -20.828 18.928 1.00 67.88 339 ILE A N 1
ATOM 2691 C CA . ILE A 1 339 ? 13.400 -20.325 19.050 1.00 67.88 339 ILE A CA 1
ATOM 2692 C C . ILE A 1 339 ? 13.169 -19.092 18.167 1.00 67.88 339 ILE A C 1
ATOM 2694 O O . ILE A 1 339 ? 12.141 -18.992 17.503 1.00 67.88 339 ILE A O 1
ATOM 2698 N N . LEU A 1 340 ? 14.106 -18.141 18.173 1.00 71.25 340 LEU A N 1
ATOM 2699 C CA . LEU A 1 340 ? 13.943 -16.842 17.513 1.00 71.25 340 LEU A CA 1
ATOM 2700 C C . LEU A 1 340 ? 14.451 -16.828 16.063 1.00 71.25 340 LEU A C 1
ATOM 2702 O O . LEU A 1 340 ? 14.002 -16.005 15.266 1.00 71.25 340 LEU A O 1
ATOM 2706 N N . LEU A 1 341 ? 15.369 -17.731 15.706 1.00 73.25 341 LEU A N 1
ATOM 2707 C CA . LEU A 1 341 ? 15.922 -17.887 14.356 1.00 73.25 341 LEU A CA 1
ATOM 2708 C C . LEU A 1 341 ? 15.886 -19.366 13.917 1.00 73.25 341 LEU A C 1
ATOM 2710 O O . LEU A 1 341 ? 16.942 -19.935 13.623 1.00 73.25 341 LEU A O 1
ATOM 2714 N N . PRO A 1 342 ? 14.703 -20.011 13.871 1.00 68.56 342 PRO A N 1
ATOM 2715 C CA . PRO A 1 342 ? 14.591 -21.431 13.524 1.00 68.56 342 PRO A CA 1
ATOM 2716 C C . PRO A 1 342 ? 15.136 -21.735 12.120 1.00 68.56 342 PRO A C 1
ATOM 2718 O O . PRO A 1 342 ? 15.838 -22.727 11.938 1.00 68.56 342 PRO A O 1
ATOM 2721 N N . ASP A 1 343 ? 14.894 -20.832 11.165 1.00 74.06 343 ASP A N 1
ATOM 2722 C CA . ASP A 1 343 ? 15.332 -20.941 9.766 1.00 74.06 343 ASP A CA 1
ATOM 2723 C C . ASP A 1 343 ? 16.607 -20.125 9.471 1.00 74.06 343 ASP A C 1
ATOM 2725 O O . ASP A 1 343 ? 17.007 -19.950 8.319 1.00 74.06 343 ASP A O 1
ATOM 2729 N N . GLY A 1 344 ? 17.267 -19.622 10.519 1.00 75.19 344 GLY A N 1
ATOM 2730 C CA . GLY A 1 344 ? 18.422 -18.738 10.405 1.00 75.19 344 GLY A CA 1
ATOM 2731 C C . GLY A 1 344 ? 18.069 -17.272 10.102 1.00 75.19 344 GLY A C 1
ATOM 2732 O O . GLY A 1 344 ? 16.909 -16.869 10.194 1.00 75.19 344 GLY A O 1
ATOM 2733 N N . PRO A 1 345 ? 19.088 -16.440 9.815 1.00 77.19 345 PRO A N 1
ATOM 2734 C CA . PRO A 1 345 ? 18.908 -15.016 9.549 1.00 77.19 345 PRO A CA 1
ATOM 2735 C C . PRO A 1 345 ? 18.205 -14.774 8.211 1.00 77.19 345 PRO A C 1
ATOM 2737 O O . PRO A 1 345 ? 18.514 -15.407 7.199 1.00 77.19 345 PRO A O 1
ATOM 2740 N N . GLU A 1 346 ? 17.285 -13.813 8.197 1.00 71.94 346 GLU A N 1
ATOM 2741 C CA . GLU A 1 346 ? 16.485 -13.463 7.026 1.00 71.94 346 GLU A CA 1
ATOM 2742 C C . GLU A 1 346 ? 16.783 -12.028 6.575 1.00 71.94 346 GLU A C 1
ATOM 2744 O O . GLU A 1 346 ? 16.875 -11.107 7.384 1.00 71.94 346 GLU A O 1
ATOM 2749 N N . ALA A 1 347 ? 16.898 -11.810 5.262 1.00 70.62 347 ALA A N 1
ATOM 2750 C CA . ALA A 1 347 ? 17.240 -10.505 4.703 1.00 70.62 347 ALA A CA 1
ATOM 2751 C C . ALA A 1 347 ? 16.280 -9.391 5.170 1.00 70.62 347 ALA A C 1
ATOM 2753 O O . ALA A 1 347 ? 15.079 -9.404 4.865 1.00 70.62 347 ALA A O 1
ATOM 2754 N N . GLY A 1 348 ? 16.854 -8.412 5.875 1.00 69.88 348 GLY A N 1
ATOM 2755 C CA . GLY A 1 348 ? 16.165 -7.243 6.416 1.00 69.88 348 GLY A CA 1
ATOM 2756 C C . GLY A 1 348 ? 15.466 -7.480 7.755 1.00 69.88 348 GLY A C 1
ATOM 2757 O O . GLY A 1 348 ? 15.046 -6.502 8.362 1.00 69.88 348 GLY A O 1
ATOM 2758 N N . ALA A 1 349 ? 15.343 -8.719 8.240 1.00 76.38 349 ALA A N 1
ATOM 2759 C CA . ALA A 1 349 ? 14.730 -9.012 9.533 1.00 76.38 349 ALA A CA 1
ATOM 2760 C C . ALA A 1 349 ? 15.783 -9.048 10.647 1.00 76.38 349 ALA A C 1
ATOM 2762 O O . ALA A 1 349 ? 16.884 -9.545 10.442 1.00 76.38 349 ALA A O 1
ATOM 2763 N N . PHE A 1 350 ? 15.450 -8.534 11.829 1.00 81.62 350 PHE A N 1
ATOM 2764 C CA . PHE A 1 350 ? 16.334 -8.574 12.993 1.00 81.62 350 PHE A CA 1
ATOM 2765 C C . PHE A 1 350 ? 15.540 -8.563 14.300 1.00 81.62 350 PHE A C 1
ATOM 2767 O O . PHE A 1 350 ? 14.401 -8.096 14.355 1.00 81.62 350 PHE A O 1
ATOM 2774 N N . TRP A 1 351 ? 16.165 -9.066 15.363 1.00 80.81 351 TRP A N 1
ATOM 2775 C CA . TRP A 1 351 ? 15.648 -8.977 16.724 1.00 80.81 351 TRP A CA 1
ATOM 2776 C C . TRP A 1 351 ? 16.330 -7.837 17.469 1.00 80.81 351 TRP A C 1
ATOM 2778 O O . TRP A 1 351 ? 17.525 -7.599 17.293 1.00 80.81 351 TRP A O 1
ATOM 2788 N N . MET A 1 352 ? 15.576 -7.137 18.311 1.00 84.62 352 MET A N 1
ATOM 2789 C CA . MET A 1 352 ? 16.131 -6.125 19.202 1.00 84.62 352 MET A CA 1
ATOM 2790 C C . MET A 1 352 ? 15.421 -6.111 20.561 1.00 84.62 352 MET A C 1
ATOM 2792 O O . MET A 1 352 ? 14.252 -6.503 20.650 1.00 84.62 352 MET A O 1
ATOM 2796 N N . PRO A 1 353 ? 16.097 -5.656 21.628 1.00 85.56 353 PRO A N 1
ATOM 2797 C CA . PRO A 1 353 ? 15.461 -5.434 22.922 1.00 85.56 353 PRO A CA 1
ATOM 2798 C C . PRO A 1 353 ? 14.297 -4.442 22.818 1.00 85.56 353 PRO A C 1
ATOM 2800 O O . PRO A 1 353 ? 14.390 -3.440 22.108 1.00 85.56 353 PRO A O 1
ATOM 2803 N N . PHE A 1 354 ? 13.212 -4.684 23.555 1.00 82.44 354 PHE A N 1
ATOM 2804 C CA . PHE A 1 354 ? 12.046 -3.796 23.543 1.00 82.44 354 PHE A CA 1
ATOM 2805 C C . PHE A 1 354 ? 12.370 -2.364 24.003 1.00 82.44 354 PHE A C 1
ATOM 2807 O O . PHE A 1 354 ? 11.856 -1.405 23.439 1.00 82.44 354 PHE A O 1
ATOM 2814 N N . LEU A 1 355 ? 13.272 -2.192 24.973 1.00 82.12 355 LEU A N 1
ATOM 2815 C CA . LEU A 1 355 ? 13.687 -0.855 25.412 1.00 82.12 355 LEU A CA 1
ATOM 2816 C C . LEU A 1 355 ? 14.463 -0.103 24.320 1.00 82.12 355 LEU A C 1
ATOM 2818 O O . LEU A 1 355 ? 14.222 1.083 24.107 1.00 82.12 355 LEU A O 1
ATOM 2822 N N . ASP A 1 356 ? 15.337 -0.788 23.573 1.00 82.69 356 ASP A N 1
ATOM 2823 C CA . ASP A 1 356 ? 15.986 -0.194 22.398 1.00 82.69 356 ASP A CA 1
ATOM 2824 C C . ASP A 1 356 ? 14.955 0.184 21.326 1.00 82.69 356 ASP A C 1
ATOM 2826 O O . ASP A 1 356 ? 15.144 1.167 20.612 1.00 82.69 356 ASP A O 1
ATOM 2830 N N . PHE A 1 357 ? 13.877 -0.592 21.192 1.00 84.25 357 PHE A N 1
ATOM 2831 C CA . PHE A 1 357 ? 12.795 -0.295 20.260 1.00 84.25 357 PHE A CA 1
ATOM 2832 C C . PHE A 1 357 ? 12.059 0.990 20.657 1.00 84.25 357 PHE A C 1
ATOM 2834 O O . PHE A 1 357 ? 11.992 1.919 19.855 1.00 84.25 357 PHE A O 1
ATOM 2841 N N . MET A 1 358 ? 11.621 1.099 21.913 1.00 81.69 358 MET A N 1
ATOM 2842 C CA . MET A 1 358 ? 10.964 2.300 22.452 1.00 81.69 358 MET A CA 1
ATOM 2843 C C . MET A 1 358 ? 11.790 3.583 22.266 1.00 81.69 358 MET A C 1
ATOM 2845 O O . MET A 1 358 ? 11.239 4.662 22.100 1.00 81.69 358 MET A O 1
ATOM 2849 N N . GLN A 1 359 ? 13.121 3.484 22.294 1.00 79.81 359 GLN A N 1
ATOM 2850 C CA . GLN A 1 359 ? 14.005 4.648 22.170 1.00 79.81 359 GLN A CA 1
ATOM 2851 C C . GLN A 1 359 ? 14.325 5.054 20.730 1.00 79.81 359 GLN A C 1
ATOM 2853 O O . GLN A 1 359 ? 14.811 6.165 20.506 1.00 79.81 359 GLN A O 1
ATOM 2858 N N . ARG A 1 360 ? 14.155 4.141 19.768 1.00 80.56 360 ARG A N 1
ATOM 2859 C CA . ARG A 1 360 ? 14.545 4.352 18.364 1.00 80.56 360 ARG A CA 1
ATOM 2860 C C . ARG A 1 360 ? 13.364 4.620 17.451 1.00 80.56 360 ARG A C 1
ATOM 2862 O O . ARG A 1 360 ? 13.571 5.168 16.372 1.00 80.56 360 ARG A O 1
ATOM 2869 N N . PHE A 1 361 ? 12.172 4.189 17.840 1.00 83.06 361 PHE A N 1
ATOM 2870 C CA . PHE A 1 361 ? 10.954 4.352 17.064 1.00 83.06 361 PHE A CA 1
ATOM 2871 C C . PHE A 1 361 ? 10.032 5.341 17.769 1.00 83.06 361 PHE A C 1
ATOM 2873 O O . PHE A 1 361 ? 9.883 5.293 18.985 1.00 83.06 361 PHE A O 1
ATOM 2880 N N . ASP A 1 362 ? 9.401 6.214 16.992 1.00 83.19 362 ASP A N 1
ATOM 2881 C CA . ASP A 1 362 ? 8.514 7.253 17.526 1.00 83.19 362 ASP A CA 1
ATOM 2882 C C . ASP A 1 362 ? 7.090 6.723 17.676 1.00 83.19 362 ASP A C 1
ATOM 2884 O O . ASP A 1 362 ? 6.341 7.125 18.563 1.00 83.19 362 ASP A O 1
ATOM 2888 N N . SER A 1 363 ? 6.689 5.831 16.767 1.00 86.00 363 SER A N 1
ATOM 2889 C CA . SER A 1 363 ? 5.333 5.310 16.734 1.00 86.00 363 SER A CA 1
ATOM 2890 C C . SER A 1 363 ? 5.247 3.926 16.099 1.00 86.00 363 SER A C 1
ATOM 2892 O O . SER A 1 363 ? 6.074 3.546 15.259 1.00 86.00 363 SER A O 1
ATOM 2894 N N . VAL A 1 364 ? 4.212 3.188 16.501 1.00 88.62 364 VAL A N 1
ATOM 2895 C CA . VAL A 1 364 ? 3.764 1.957 15.840 1.00 88.62 364 VAL A CA 1
ATOM 2896 C C . VAL A 1 364 ? 2.429 2.225 15.188 1.00 88.62 364 VAL A C 1
ATOM 2898 O O . VAL A 1 364 ? 1.455 2.547 15.854 1.00 88.62 364 VAL A O 1
ATOM 2901 N N . GLU A 1 365 ? 2.372 2.065 13.884 1.00 89.88 365 GLU A N 1
ATOM 2902 C CA . GLU A 1 365 ? 1.164 2.182 13.092 1.00 89.88 365 GLU A CA 1
ATOM 2903 C C . GLU A 1 365 ? 0.537 0.802 12.921 1.00 89.88 365 GLU A C 1
ATOM 2905 O O . GLU A 1 365 ? 1.222 -0.174 12.622 1.00 89.88 365 GLU A O 1
ATOM 2910 N N . VAL A 1 366 ? -0.773 0.706 13.114 1.00 90.31 366 VAL A N 1
ATOM 2911 C CA . VAL A 1 366 ? -1.483 -0.568 13.205 1.00 90.31 366 VAL A CA 1
ATOM 2912 C C . VAL A 1 366 ? -2.704 -0.536 12.308 1.00 90.31 366 VAL A C 1
ATOM 2914 O O . VAL A 1 366 ? -3.592 0.297 12.492 1.00 90.31 366 VAL A O 1
ATOM 2917 N N . ALA A 1 367 ? -2.789 -1.494 11.391 1.00 91.38 367 ALA A N 1
ATOM 2918 C CA . ALA A 1 367 ? -3.991 -1.777 10.623 1.00 91.38 367 ALA A CA 1
ATOM 2919 C C . ALA A 1 367 ? -4.731 -2.963 11.238 1.00 91.38 367 ALA A C 1
ATOM 2921 O O . ALA A 1 367 ? -4.224 -4.090 11.280 1.00 91.38 367 ALA A O 1
ATOM 2922 N N . LYS A 1 368 ? -5.956 -2.709 11.705 1.00 90.06 368 LYS A N 1
ATOM 2923 C CA . LYS A 1 368 ? -6.814 -3.703 12.358 1.00 90.06 368 LYS A CA 1
ATOM 2924 C C . LYS A 1 368 ? -7.511 -4.579 11.320 1.00 90.06 368 LYS A C 1
ATOM 2926 O O . LYS A 1 368 ? -8.737 -4.567 11.211 1.00 90.06 368 LYS A O 1
ATOM 2931 N N . VAL A 1 369 ? -6.722 -5.297 10.523 1.00 85.44 369 VAL A N 1
ATOM 2932 C CA . VAL A 1 369 ? -7.234 -6.203 9.493 1.00 85.44 369 VAL A CA 1
ATOM 2933 C C . VAL A 1 369 ? -7.931 -7.374 10.171 1.00 85.44 369 VAL A C 1
ATOM 2935 O O . VAL A 1 369 ? -7.306 -8.139 10.901 1.00 85.44 369 VAL A O 1
ATOM 2938 N N . ARG A 1 370 ? -9.238 -7.498 9.948 1.00 79.75 370 ARG A N 1
ATOM 2939 C CA . ARG A 1 370 ? -10.076 -8.553 10.528 1.00 79.75 370 ARG A CA 1
ATOM 2940 C C . ARG A 1 370 ? -10.454 -9.567 9.461 1.00 79.75 370 ARG A C 1
ATOM 2942 O O . ARG A 1 370 ? -10.571 -9.225 8.288 1.00 79.75 370 ARG A O 1
ATOM 2949 N N . SER A 1 371 ? -10.678 -10.811 9.881 1.00 63.38 371 SER A N 1
ATOM 2950 C CA . SER A 1 371 ? -11.202 -11.846 8.987 1.00 63.38 371 SER A CA 1
ATOM 2951 C C . SER A 1 371 ? -12.566 -11.429 8.424 1.00 63.38 371 SER A C 1
ATOM 2953 O O . SER A 1 371 ? -13.478 -11.068 9.176 1.00 63.38 371 SER A O 1
ATOM 2955 N N . ALA A 1 372 ? -12.717 -11.530 7.101 1.00 58.75 372 ALA A N 1
ATOM 2956 C CA . ALA A 1 372 ? -13.943 -11.187 6.376 1.00 58.75 372 ALA A CA 1
ATOM 2957 C C . ALA A 1 372 ? -15.171 -12.010 6.821 1.00 58.75 372 ALA A C 1
ATOM 2959 O O . ALA A 1 372 ? -16.308 -11.620 6.569 1.00 58.75 372 ALA A O 1
ATOM 2960 N N . GLN A 1 373 ? -14.959 -13.142 7.502 1.00 56.19 373 GLN A N 1
ATOM 2961 C CA . GLN A 1 373 ? -16.023 -14.067 7.908 1.00 56.19 373 GLN A CA 1
ATOM 2962 C C . GLN A 1 373 ? -16.817 -13.605 9.145 1.00 56.19 373 GLN A C 1
ATOM 2964 O O . GLN A 1 373 ? -17.865 -14.178 9.426 1.00 56.19 373 GLN A O 1
ATOM 2969 N N . GLY A 1 374 ? -16.361 -12.573 9.870 1.00 65.25 374 GLY A N 1
ATOM 2970 C CA . GLY A 1 374 ? -17.032 -12.089 11.088 1.00 65.25 374 GLY A CA 1
ATOM 2971 C C . GLY A 1 374 ? -17.233 -10.576 11.178 1.00 65.25 374 GLY A C 1
ATOM 2972 O O . GLY A 1 374 ? -17.953 -10.114 12.060 1.00 65.25 374 GLY A O 1
ATOM 2973 N N . TRP A 1 375 ? -16.627 -9.791 10.282 1.00 79.06 375 TRP A N 1
ATOM 2974 C CA . TRP A 1 375 ? -16.727 -8.333 10.309 1.00 79.06 375 TRP A CA 1
ATOM 2975 C C . TRP A 1 375 ? -17.756 -7.820 9.299 1.00 79.06 375 TRP A C 1
ATOM 2977 O O . TRP A 1 375 ? -17.643 -8.044 8.087 1.00 79.06 375 TRP A O 1
ATOM 2987 N N . LYS A 1 376 ? -18.768 -7.118 9.813 1.00 81.00 376 LYS A N 1
ATOM 2988 C CA . LYS A 1 376 ? -19.761 -6.416 9.000 1.00 81.00 376 LYS A CA 1
ATOM 2989 C C . LYS A 1 376 ? -19.303 -4.989 8.751 1.00 81.00 376 LYS A C 1
ATOM 2991 O O . LYS A 1 376 ? -18.764 -4.342 9.645 1.00 81.00 376 LYS A O 1
ATOM 2996 N N . GLU A 1 377 ? -19.543 -4.507 7.542 1.00 82.88 377 GLU A N 1
ATOM 2997 C CA . GLU A 1 377 ? -19.081 -3.196 7.116 1.00 82.88 377 GLU A CA 1
ATOM 2998 C C . GLU A 1 377 ? -20.219 -2.385 6.495 1.00 82.88 377 GLU A C 1
ATOM 3000 O O . GLU A 1 377 ? -21.119 -2.918 5.842 1.00 82.88 377 GLU A O 1
ATOM 3005 N N . ILE A 1 378 ? -20.175 -1.074 6.731 1.00 84.12 378 ILE A N 1
ATOM 3006 C CA . ILE A 1 378 ? -20.990 -0.078 6.045 1.00 84.12 378 ILE A CA 1
ATOM 3007 C C . ILE A 1 378 ? -20.063 1.082 5.695 1.00 84.12 378 ILE A C 1
ATOM 3009 O O . ILE A 1 378 ? -19.388 1.619 6.572 1.00 84.12 378 ILE A O 1
ATOM 3013 N N . ARG A 1 379 ? -20.057 1.476 4.422 1.00 85.06 379 ARG A N 1
ATOM 3014 C CA . ARG A 1 379 ? -19.389 2.683 3.927 1.00 85.06 379 ARG A CA 1
ATOM 3015 C C . ARG A 1 379 ? -20.484 3.650 3.490 1.00 85.06 379 ARG A C 1
ATOM 3017 O O . ARG A 1 379 ? -21.383 3.251 2.752 1.00 85.06 379 ARG A O 1
ATOM 3024 N N . VAL A 1 380 ? -20.462 4.873 4.016 1.00 84.50 380 VAL A N 1
ATOM 3025 C CA . VAL A 1 380 ? -21.494 5.882 3.746 1.00 84.50 380 VAL A CA 1
ATOM 3026 C C . VAL A 1 380 ? -20.837 7.155 3.249 1.00 84.50 380 VAL A C 1
ATOM 3028 O O . VAL A 1 380 ? -20.045 7.767 3.964 1.00 84.50 380 VAL A O 1
ATOM 3031 N N . ASP A 1 381 ? -21.212 7.566 2.042 1.00 84.75 381 ASP A N 1
ATOM 3032 C CA . ASP A 1 381 ? -20.837 8.861 1.495 1.00 84.75 381 ASP A CA 1
ATOM 3033 C C . ASP A 1 381 ? -21.695 9.971 2.101 1.00 84.75 381 ASP A C 1
ATOM 3035 O O . ASP A 1 381 ? -22.927 9.905 2.117 1.00 84.75 381 ASP A O 1
ATOM 3039 N N . CYS A 1 382 ? -21.045 11.037 2.562 1.00 82.44 382 CYS A N 1
ATOM 3040 C CA . CYS A 1 382 ? -21.729 12.232 3.035 1.00 82.44 382 CYS A CA 1
ATOM 3041 C C . CYS A 1 382 ? -20.972 13.504 2.643 1.00 82.44 382 CYS A C 1
ATOM 3043 O O . CYS A 1 382 ? -19.745 13.518 2.566 1.00 82.44 382 CYS A O 1
ATOM 3045 N N . SER A 1 383 ? -21.713 14.589 2.410 1.00 82.25 383 SER A N 1
ATOM 3046 C CA . SER A 1 383 ? -21.154 15.917 2.138 1.00 82.25 383 SER A CA 1
ATOM 3047 C C . SER A 1 383 ? -21.463 16.844 3.305 1.00 82.25 383 SER A C 1
ATOM 3049 O O . SER A 1 383 ? -22.623 17.185 3.529 1.00 82.25 383 SER A O 1
ATOM 3051 N N . ILE A 1 384 ? -20.428 17.244 4.043 1.00 77.25 384 ILE A N 1
ATOM 3052 C CA . ILE A 1 384 ? -20.548 18.192 5.155 1.00 77.25 384 ILE A CA 1
ATOM 3053 C C . ILE A 1 384 ? -20.280 19.601 4.602 1.00 77.25 384 ILE A C 1
ATOM 3055 O O . ILE A 1 384 ? -19.207 19.828 4.037 1.00 77.25 384 ILE A O 1
ATOM 3059 N N . PRO A 1 385 ? -21.223 20.555 4.710 1.00 74.44 385 PRO A N 1
ATOM 3060 C CA . PRO A 1 385 ? -20.981 21.927 4.277 1.00 74.44 385 PRO A CA 1
ATOM 3061 C C . PRO A 1 385 ? -19.901 22.591 5.148 1.00 74.44 385 PRO A C 1
ATOM 3063 O O . PRO A 1 385 ? -19.817 22.339 6.345 1.00 74.44 385 PRO A O 1
ATOM 3066 N N . GLN A 1 386 ? -19.101 23.492 4.564 1.00 68.25 386 GLN A N 1
ATOM 3067 C CA . GLN A 1 386 ? -17.988 24.183 5.250 1.00 68.25 386 GLN A CA 1
ATOM 3068 C C . GLN A 1 386 ? -18.413 25.080 6.429 1.00 68.25 386 GLN A C 1
ATOM 3070 O O . GLN A 1 386 ? -17.567 25.564 7.178 1.00 68.25 386 GLN A O 1
ATOM 3075 N N . PHE A 1 387 ? -19.710 25.325 6.607 1.00 67.31 387 PHE A N 1
ATOM 3076 C CA . PHE A 1 387 ? -20.221 26.167 7.681 1.00 67.31 387 PHE A CA 1
ATOM 3077 C C . PHE A 1 387 ? -20.629 25.315 8.878 1.00 67.31 387 PHE A C 1
ATOM 3079 O O . PHE A 1 387 ? -21.527 24.477 8.782 1.00 67.31 387 PHE A O 1
ATOM 3086 N N . TRP A 1 388 ? -20.026 25.579 10.035 1.00 61.44 388 TRP A N 1
ATOM 3087 C CA . TRP A 1 388 ? -20.464 24.973 11.286 1.00 61.44 388 TRP A CA 1
ATOM 3088 C C . TRP A 1 388 ? -21.789 25.610 11.741 1.00 61.44 388 TRP A C 1
ATOM 3090 O O . TRP A 1 388 ? -21.957 26.829 11.720 1.00 61.44 388 TRP A O 1
ATOM 3100 N N . GLY A 1 389 ? -22.760 24.789 12.134 1.00 60.56 389 GLY A N 1
ATOM 3101 C CA . GLY A 1 389 ? -24.065 25.262 12.587 1.00 60.56 389 GLY A CA 1
ATOM 3102 C C . GLY A 1 389 ? -24.974 24.105 12.983 1.00 60.56 389 GLY A C 1
ATOM 3103 O O . GLY A 1 389 ? -24.798 22.987 12.508 1.00 60.56 389 GLY A O 1
ATOM 3104 N N . LYS A 1 390 ? -25.954 24.364 13.858 1.00 58.03 390 LYS A N 1
ATOM 3105 C CA . LYS A 1 390 ? -26.901 23.345 14.359 1.00 58.03 390 LYS A CA 1
ATOM 3106 C C . LYS A 1 390 ? -27.665 22.617 13.245 1.00 58.03 390 LYS A C 1
ATOM 3108 O O . LYS A 1 390 ? -28.064 21.477 13.441 1.00 58.03 390 LYS A O 1
ATOM 3113 N N . GLU A 1 391 ? -27.845 23.268 12.098 1.00 60.03 391 GLU A N 1
ATOM 3114 C CA . GLU A 1 391 ? -28.533 22.723 10.920 1.00 60.03 391 GLU A CA 1
ATOM 3115 C C . GLU A 1 391 ? -27.611 21.896 10.004 1.00 60.03 391 GLU A C 1
ATOM 3117 O O . GLU A 1 391 ? -28.090 21.225 9.099 1.00 60.03 391 GLU A O 1
ATOM 3122 N N . ASN A 1 392 ? -26.299 21.891 10.270 1.00 68.81 392 ASN A N 1
ATOM 3123 C CA . ASN A 1 392 ? -25.268 21.289 9.418 1.00 68.81 392 ASN A CA 1
ATOM 3124 C C . ASN A 1 392 ? -24.597 20.061 10.062 1.00 68.81 392 ASN A C 1
ATOM 3126 O O . ASN A 1 392 ? -23.477 19.699 9.705 1.00 68.81 392 ASN A O 1
ATOM 3130 N N . VAL A 1 393 ? -25.263 19.428 11.034 1.00 74.12 393 VAL A N 1
ATOM 3131 C CA . VAL A 1 393 ? -24.788 18.198 11.683 1.00 74.12 393 VAL A CA 1
ATOM 3132 C C . VAL A 1 393 ? -25.421 16.994 11.000 1.00 74.12 393 VAL A C 1
ATOM 3134 O O . VAL A 1 393 ? -26.643 16.866 10.965 1.00 74.12 393 VAL A O 1
ATOM 3137 N N . ILE A 1 394 ? -24.583 16.090 10.499 1.00 79.00 394 ILE A N 1
ATOM 3138 C CA . ILE A 1 394 ? -25.022 14.807 9.951 1.00 79.00 394 ILE A CA 1
ATOM 3139 C C . ILE A 1 394 ? -25.022 13.783 11.086 1.00 79.00 394 ILE A C 1
ATOM 3141 O O . ILE A 1 394 ? -24.016 13.608 11.770 1.00 79.00 394 ILE A O 1
ATOM 3145 N N . GLY A 1 395 ? -26.165 13.134 11.302 1.00 79.56 395 GLY A N 1
ATOM 3146 C CA . GLY A 1 395 ? -26.334 12.101 12.320 1.00 79.56 395 GLY A CA 1
ATOM 3147 C C . GLY A 1 395 ? -26.581 10.736 11.690 1.00 79.56 395 GLY A C 1
ATOM 3148 O O . GLY A 1 395 ? -27.388 10.616 10.771 1.00 79.56 395 GLY A O 1
ATOM 3149 N N . PHE A 1 396 ? -25.928 9.709 12.229 1.00 82.25 396 PHE A N 1
ATOM 3150 C CA . PHE A 1 396 ? -26.186 8.311 11.894 1.00 82.25 396 PHE A CA 1
ATOM 3151 C C . PHE A 1 396 ? -26.685 7.584 13.138 1.00 82.25 396 PHE A C 1
ATOM 3153 O O . PHE A 1 396 ? -26.076 7.682 14.204 1.00 82.25 396 PHE A O 1
ATOM 3160 N N . GLN A 1 397 ? -27.787 6.847 13.006 1.00 82.75 397 GLN A N 1
ATOM 3161 C CA . GLN A 1 397 ? -28.297 6.000 14.078 1.00 82.75 397 GLN A CA 1
ATOM 3162 C C . GLN A 1 397 ? -27.835 4.560 13.853 1.00 82.75 397 GLN A C 1
ATOM 3164 O O . GLN A 1 397 ? -28.150 3.949 12.834 1.00 82.75 397 GLN A O 1
ATOM 3169 N N . LEU A 1 398 ? -27.109 4.016 14.828 1.00 81.62 398 LEU A N 1
ATOM 3170 C CA . LEU A 1 398 ? -26.664 2.625 14.838 1.00 81.62 398 LEU A CA 1
ATOM 3171 C C . LEU A 1 398 ? -27.521 1.835 15.830 1.00 81.62 398 LEU A C 1
ATOM 3173 O O . LEU A 1 398 ? -27.573 2.172 17.013 1.00 81.62 398 LEU A O 1
ATOM 3177 N N . GLN A 1 399 ? -28.189 0.785 15.354 1.00 82.44 399 GLN A N 1
ATOM 3178 C CA . GLN A 1 399 ? -28.914 -0.155 16.207 1.00 82.44 399 GLN A CA 1
ATOM 3179 C C . GLN A 1 399 ? -28.001 -1.336 16.541 1.00 82.44 399 GLN A C 1
ATOM 3181 O O . GLN A 1 399 ? -27.544 -2.045 15.648 1.00 82.44 399 GLN A O 1
ATOM 3186 N N . ILE A 1 400 ? -27.727 -1.522 17.832 1.00 81.88 400 ILE A N 1
ATOM 3187 C CA . ILE A 1 400 ? -26.835 -2.558 18.356 1.00 81.88 400 ILE A CA 1
ATOM 3188 C C . ILE A 1 400 ? -27.647 -3.432 19.315 1.00 81.88 400 ILE A C 1
ATOM 3190 O O . ILE A 1 400 ? -28.125 -2.938 20.335 1.00 81.88 400 ILE A O 1
ATOM 3194 N N . GLU A 1 401 ? -27.822 -4.708 18.974 1.00 83.12 401 GLU A N 1
ATOM 3195 C CA . GLU A 1 401 ? -28.659 -5.654 19.737 1.00 83.12 401 GLU A CA 1
ATOM 3196 C C . GLU A 1 401 ? -27.851 -6.487 20.741 1.00 83.12 401 GLU A C 1
ATOM 3198 O O . GLU A 1 401 ? -28.365 -6.884 21.783 1.00 83.12 401 GLU A O 1
ATOM 3203 N N . GLU A 1 402 ? -26.564 -6.691 20.464 1.00 85.19 402 GLU A N 1
ATOM 3204 C CA . GLU A 1 402 ? -25.641 -7.485 21.276 1.00 85.19 402 GLU A CA 1
ATOM 3205 C C . GLU A 1 402 ? -24.367 -6.677 21.568 1.00 85.19 402 GLU A C 1
ATOM 3207 O O . GLU A 1 402 ? -24.055 -5.747 20.816 1.00 85.19 402 GLU A O 1
ATOM 3212 N N . PRO A 1 403 ? -23.594 -6.998 22.626 1.00 87.38 403 PRO A N 1
ATOM 3213 C CA . PRO A 1 403 ? -22.296 -6.372 22.870 1.00 87.38 403 PRO A CA 1
ATOM 3214 C C . PRO A 1 403 ? -21.415 -6.420 21.614 1.00 87.38 403 PRO A C 1
ATOM 3216 O O . PRO A 1 403 ? -20.971 -7.483 21.191 1.00 87.38 403 PRO A O 1
ATOM 3219 N N . THR A 1 404 ? -21.195 -5.256 21.002 1.00 84.62 404 THR A N 1
ATOM 3220 C CA . THR A 1 404 ? -20.572 -5.142 19.680 1.00 84.62 404 THR A CA 1
ATOM 3221 C C . THR A 1 404 ? -19.351 -4.246 19.762 1.00 84.62 404 THR A C 1
ATOM 3223 O O . THR A 1 404 ? -19.424 -3.114 20.242 1.00 84.62 404 THR A O 1
ATOM 3226 N N . GLU A 1 405 ? -18.227 -4.743 19.258 1.00 84.94 405 GLU A N 1
ATOM 3227 C CA . GLU A 1 405 ? -17.051 -3.918 19.021 1.00 84.94 405 GLU A CA 1
ATOM 3228 C C . GLU A 1 405 ? -17.249 -3.103 17.738 1.00 84.94 405 GLU A C 1
ATOM 3230 O O . GLU A 1 405 ? -17.532 -3.658 16.677 1.00 84.94 405 GLU A O 1
ATOM 3235 N N . LEU A 1 406 ? -17.089 -1.783 17.832 1.00 85.38 406 LEU A N 1
ATOM 3236 C CA . LEU A 1 406 ? -17.302 -0.854 16.726 1.00 85.38 406 LEU A CA 1
ATOM 3237 C C . LEU A 1 406 ? -16.005 -0.113 16.394 1.00 85.38 406 LEU A C 1
ATOM 3239 O O . LEU A 1 406 ? -15.327 0.399 17.283 1.00 85.38 406 LEU A O 1
ATOM 3243 N N . ALA A 1 407 ? -15.698 -0.003 15.103 1.00 86.56 407 ALA A N 1
ATOM 3244 C CA . ALA A 1 407 ? -14.667 0.893 14.598 1.00 86.56 407 ALA A CA 1
ATOM 3245 C C . ALA A 1 407 ? -15.303 1.898 13.635 1.00 86.56 407 ALA A C 1
ATOM 3247 O O . ALA A 1 407 ? -15.923 1.503 12.649 1.00 86.56 407 ALA A O 1
ATOM 3248 N N . ILE A 1 408 ? -15.143 3.188 13.925 1.00 86.69 408 ILE A N 1
ATOM 3249 C CA . ILE A 1 408 ? -15.611 4.283 13.074 1.00 86.69 408 ILE A CA 1
ATOM 3250 C C . ILE A 1 408 ? -14.383 4.928 12.447 1.00 86.69 408 ILE A C 1
ATOM 3252 O O . ILE A 1 408 ? -13.442 5.297 13.148 1.00 86.69 408 ILE A O 1
ATOM 3256 N N . THR A 1 409 ? -14.396 5.055 11.126 1.00 86.56 409 THR A N 1
ATOM 3257 C CA . THR A 1 409 ? -13.362 5.763 10.371 1.00 86.56 409 THR A CA 1
ATOM 3258 C C . THR A 1 409 ? -14.031 6.799 9.492 1.00 86.56 409 THR A C 1
ATOM 3260 O O . THR A 1 409 ? -15.107 6.555 8.947 1.00 86.56 409 THR A O 1
ATOM 3263 N N . VAL A 1 410 ? -13.413 7.971 9.393 1.00 85.88 410 VAL A N 1
ATOM 3264 C CA . VAL A 1 410 ? -13.904 9.059 8.553 1.00 85.88 410 VAL A CA 1
ATOM 3265 C C . VAL A 1 410 ? -12.796 9.446 7.598 1.00 85.88 410 VAL A C 1
ATOM 3267 O O . VAL A 1 410 ? -11.672 9.719 8.018 1.00 85.88 410 VAL A O 1
ATOM 3270 N N . TYR A 1 411 ? -13.127 9.452 6.313 1.00 83.56 411 TYR A N 1
ATOM 3271 C CA . TYR A 1 411 ? -12.213 9.813 5.245 1.00 83.56 411 TYR A CA 1
ATOM 3272 C C . TYR A 1 411 ? -12.670 11.131 4.638 1.00 83.56 411 TYR A C 1
ATOM 3274 O O . TYR A 1 411 ? -13.804 11.262 4.179 1.00 83.56 411 TYR A O 1
ATOM 3282 N N . GLN A 1 412 ? -11.777 12.113 4.627 1.00 82.19 412 GLN A N 1
ATOM 3283 C CA . GLN A 1 412 ? -11.987 13.331 3.865 1.00 82.19 412 GLN A CA 1
ATOM 3284 C C . GLN A 1 412 ? -11.459 13.119 2.449 1.00 82.19 412 GLN A C 1
ATOM 3286 O O . GLN A 1 412 ? -10.257 12.935 2.247 1.00 82.19 412 GLN A O 1
ATOM 3291 N N . LYS A 1 413 ? -12.359 13.164 1.466 1.00 79.00 413 LYS A N 1
ATOM 3292 C CA . LYS A 1 413 ? -12.000 13.046 0.052 1.00 79.00 413 LYS A CA 1
ATOM 3293 C C . LYS A 1 413 ? -11.025 14.155 -0.345 1.00 79.00 413 LYS A C 1
ATOM 3295 O O . LYS A 1 413 ? -11.301 15.331 -0.112 1.00 79.00 413 LYS A O 1
ATOM 3300 N N . GLY A 1 414 ? -9.901 13.780 -0.954 1.00 71.31 414 GLY A N 1
ATOM 3301 C CA . GLY A 1 414 ? -8.867 14.734 -1.369 1.00 71.31 414 GLY A CA 1
ATOM 3302 C C . GLY A 1 414 ? -8.010 15.300 -0.229 1.00 71.31 414 GLY A C 1
ATOM 3303 O O . GLY A 1 414 ? -7.394 16.342 -0.410 1.00 71.31 414 GLY A O 1
ATOM 3304 N N . SER A 1 415 ? -7.924 14.623 0.922 1.00 64.50 415 SER A N 1
ATOM 3305 C CA . SER A 1 415 ? -7.169 15.058 2.118 1.00 64.50 415 SER A CA 1
ATOM 3306 C C . SER A 1 415 ? -5.682 15.380 1.907 1.00 64.50 415 SER A C 1
ATOM 3308 O O . SER A 1 415 ? -5.074 16.043 2.746 1.00 64.50 415 SER A O 1
ATOM 3310 N N . ARG A 1 416 ? -5.074 14.932 0.799 1.00 65.06 416 ARG A N 1
ATOM 3311 C CA . ARG A 1 416 ? -3.696 15.311 0.431 1.00 65.06 416 ARG A CA 1
ATOM 3312 C C . ARG A 1 416 ? -3.582 16.782 0.019 1.00 65.06 416 ARG A C 1
ATOM 3314 O O . ARG A 1 416 ? -2.491 17.342 0.100 1.00 65.06 416 ARG A O 1
ATOM 3321 N N . ASP A 1 417 ? -4.686 17.405 -0.386 1.00 64.00 417 ASP A N 1
ATOM 3322 C CA . ASP A 1 417 ? -4.780 18.848 -0.568 1.00 64.00 417 ASP A CA 1
ATOM 3323 C C . ASP A 1 417 ? -5.219 19.478 0.762 1.00 64.00 417 ASP A C 1
ATOM 3325 O O . ASP A 1 417 ? -6.203 19.064 1.378 1.00 64.00 417 ASP A O 1
ATOM 3329 N N . ARG A 1 418 ? -4.465 20.474 1.243 1.00 60.09 418 ARG A N 1
ATOM 3330 C CA . ARG A 1 418 ? -4.724 21.100 2.546 1.00 60.09 418 ARG A CA 1
ATOM 3331 C C . ARG A 1 418 ? -6.132 21.701 2.576 1.00 60.09 418 ARG A C 1
ATOM 3333 O O . ARG A 1 418 ? -6.440 22.604 1.801 1.00 60.09 418 ARG A O 1
ATOM 3340 N N . CYS A 1 419 ? -6.946 21.244 3.520 1.00 61.59 419 CYS A N 1
ATOM 3341 C CA . CYS A 1 419 ? -8.243 21.820 3.834 1.00 61.59 419 CYS A CA 1
ATOM 3342 C C . CYS A 1 419 ? -8.202 22.362 5.267 1.00 61.59 419 CYS A C 1
ATOM 3344 O O . CYS A 1 419 ? -7.830 21.636 6.182 1.00 61.59 419 CYS A O 1
ATOM 3346 N N . ASP A 1 420 ? -8.580 23.624 5.474 1.00 62.91 420 ASP A N 1
ATOM 3347 C CA . ASP A 1 420 ? -8.573 24.267 6.800 1.00 62.91 420 ASP A CA 1
ATOM 3348 C C . ASP A 1 420 ? -9.828 23.910 7.635 1.00 62.91 420 ASP A C 1
ATOM 3350 O O . ASP A 1 420 ? -10.308 24.711 8.433 1.00 62.91 420 ASP A O 1
ATOM 3354 N N . SER A 1 421 ? -10.424 22.735 7.410 1.00 67.94 421 SER A N 1
ATOM 3355 C CA . SER A 1 421 ? -11.641 22.281 8.093 1.00 67.94 421 SER A CA 1
ATOM 3356 C C . SER A 1 421 ? -11.363 21.020 8.901 1.00 67.94 421 SER A C 1
ATOM 3358 O O . SER A 1 421 ? -11.021 19.986 8.333 1.00 67.94 421 SER A O 1
ATOM 3360 N N . ASP A 1 422 ? -11.558 21.103 10.215 1.00 72.75 422 ASP A N 1
ATOM 3361 C CA . ASP A 1 422 ? -11.474 19.951 11.109 1.00 72.75 422 ASP A CA 1
ATOM 3362 C C . ASP A 1 422 ? -12.805 19.193 11.132 1.00 72.75 422 ASP A C 1
ATOM 3364 O O . ASP A 1 422 ? -13.884 19.786 11.230 1.00 72.75 422 ASP A O 1
ATOM 3368 N N . ILE A 1 423 ? -12.732 17.863 11.078 1.00 77.69 423 ILE A N 1
ATOM 3369 C CA . ILE A 1 423 ? -13.893 16.986 11.237 1.00 77.69 423 ILE A CA 1
ATOM 3370 C C . ILE A 1 423 ? -13.903 16.460 12.671 1.00 77.69 423 ILE A C 1
ATOM 3372 O O . ILE A 1 423 ? -12.912 15.912 13.147 1.00 77.69 423 ILE A O 1
ATOM 3376 N N . MET A 1 424 ? -15.041 16.597 13.351 1.00 80.06 424 MET A N 1
ATOM 3377 C CA . MET A 1 424 ? -15.260 16.050 14.691 1.00 80.06 424 MET A CA 1
ATOM 3378 C C . MET A 1 424 ? -16.365 14.998 14.640 1.00 80.06 424 MET A C 1
ATOM 3380 O O . MET A 1 424 ? -17.423 15.233 14.056 1.00 80.06 424 MET A O 1
ATOM 3384 N N . VAL A 1 425 ? -16.129 13.853 15.279 1.00 83.62 425 VAL A N 1
ATOM 3385 C CA . VAL A 1 425 ? -17.092 12.752 15.368 1.00 83.62 425 VAL A CA 1
ATOM 3386 C C . VAL A 1 425 ? -17.556 12.634 16.810 1.00 83.62 425 VAL A C 1
ATOM 3388 O O . VAL A 1 425 ? -16.751 12.421 17.706 1.00 83.62 425 VAL A O 1
ATOM 3391 N N . LEU A 1 426 ? -18.862 12.757 17.033 1.00 86.25 426 LEU A N 1
ATOM 3392 C CA . LEU A 1 426 ? -19.464 12.611 18.355 1.00 86.25 426 LEU A CA 1
ATOM 3393 C C . LEU A 1 426 ? -20.278 11.321 18.394 1.00 86.25 426 LEU A C 1
ATOM 3395 O O . LEU A 1 426 ? -21.227 11.163 17.625 1.00 86.25 426 LEU A O 1
ATOM 3399 N N . LEU A 1 427 ? -19.930 10.412 19.303 1.00 87.12 427 LEU A N 1
ATOM 3400 C CA . LEU A 1 427 ? -20.697 9.193 19.532 1.00 87.12 427 LEU A CA 1
ATOM 3401 C C . LEU A 1 427 ? -21.562 9.364 20.774 1.00 87.12 427 LEU A C 1
ATOM 3403 O O . LEU A 1 427 ? -21.043 9.510 21.879 1.00 87.12 427 LEU A O 1
ATOM 3407 N N . HIS A 1 428 ? -22.877 9.292 20.594 1.00 86.50 428 HIS A N 1
ATOM 3408 C CA . HIS A 1 428 ? -23.842 9.365 21.684 1.00 86.50 428 HIS A CA 1
ATOM 3409 C C . HIS A 1 428 ? -24.568 8.035 21.872 1.00 86.50 428 HIS A C 1
ATOM 3411 O O . HIS A 1 428 ? -24.938 7.371 20.903 1.00 86.50 428 HIS A O 1
ATOM 3417 N N . LYS A 1 429 ? -24.823 7.667 23.128 1.00 85.44 429 LYS A N 1
ATOM 3418 C CA . LYS A 1 429 ? -25.731 6.578 23.478 1.00 85.44 429 LYS A CA 1
ATOM 3419 C C . LYS A 1 429 ? -27.154 7.114 23.488 1.00 85.44 429 LYS A C 1
ATOM 3421 O O . LYS A 1 429 ? -27.443 8.063 24.214 1.00 85.44 429 LYS A O 1
ATOM 3426 N N . ASN A 1 430 ? -28.055 6.502 22.727 1.00 82.62 430 ASN A N 1
ATOM 3427 C CA . ASN A 1 430 ? -29.461 6.900 22.760 1.00 82.62 430 ASN A CA 1
ATOM 3428 C C . ASN A 1 430 ? -30.098 6.583 24.116 1.00 82.62 430 ASN A C 1
ATOM 3430 O O . ASN A 1 430 ? -29.805 5.557 24.736 1.00 82.62 430 ASN A O 1
ATOM 3434 N N . ASN A 1 431 ? -31.016 7.449 24.547 1.00 74.69 431 ASN A N 1
ATOM 3435 C CA . ASN A 1 431 ? -31.845 7.177 25.712 1.00 74.69 431 ASN A CA 1
ATOM 3436 C C . ASN A 1 431 ? -32.813 6.019 25.404 1.00 74.69 431 ASN A C 1
ATOM 3438 O O . ASN A 1 431 ? -33.585 6.109 24.443 1.00 74.69 431 ASN A O 1
ATOM 3442 N N . PRO A 1 432 ? -32.827 4.945 26.215 1.00 66.94 432 PRO A N 1
ATOM 3443 C CA . PRO A 1 432 ? -33.618 3.747 25.925 1.00 66.94 432 PRO A CA 1
ATOM 3444 C C . PRO A 1 432 ? -35.134 3.989 25.974 1.00 66.94 432 PRO A C 1
ATOM 3446 O O . PRO A 1 432 ? -35.895 3.221 25.397 1.00 66.94 432 PRO A O 1
ATOM 3449 N N . SER A 1 433 ? -35.586 5.055 26.639 1.00 66.31 433 SER A N 1
ATOM 3450 C CA . SER A 1 433 ? -37.003 5.378 26.831 1.00 66.31 433 SER A CA 1
ATOM 3451 C C . SER A 1 433 ? -37.626 6.220 25.714 1.00 66.31 433 SER A C 1
ATOM 3453 O O . SER A 1 433 ? -38.834 6.143 25.514 1.00 66.31 433 SER A O 1
ATOM 3455 N N . ASN A 1 434 ? -36.845 7.035 24.997 1.00 70.69 434 ASN A N 1
ATOM 3456 C CA . ASN A 1 434 ? -37.377 7.985 24.009 1.00 70.69 434 ASN A CA 1
ATOM 3457 C C . ASN A 1 434 ? -36.571 8.062 22.698 1.00 70.69 434 ASN A C 1
ATOM 3459 O O . ASN A 1 434 ? -36.887 8.897 21.853 1.00 70.69 434 ASN A O 1
ATOM 3463 N N . MET A 1 435 ? -35.537 7.222 22.535 1.00 65.75 435 MET A N 1
ATOM 3464 C CA . MET A 1 435 ? -34.618 7.205 21.385 1.00 65.75 435 MET A CA 1
ATOM 3465 C C . MET A 1 435 ? -33.998 8.573 21.039 1.00 65.75 435 MET A C 1
ATOM 3467 O O . MET A 1 435 ? -33.531 8.777 19.921 1.00 65.75 435 MET A O 1
ATOM 3471 N N . GLN A 1 436 ? -33.965 9.518 21.984 1.00 77.31 436 GLN A N 1
ATOM 3472 C CA . GLN A 1 436 ? -33.287 10.799 21.792 1.00 77.31 436 GLN A CA 1
ATOM 3473 C C . GLN A 1 436 ? -31.779 10.655 22.009 1.00 77.31 436 GLN A C 1
ATOM 3475 O O . GLN A 1 436 ? -31.332 9.747 22.719 1.00 77.31 436 GLN A O 1
ATOM 3480 N N . ILE A 1 437 ? -31.013 11.585 21.425 1.00 79.44 437 ILE A N 1
ATOM 3481 C CA . ILE A 1 437 ? -29.568 11.708 21.648 1.00 79.44 437 ILE A CA 1
ATOM 3482 C C . ILE A 1 437 ? -29.328 11.834 23.155 1.00 79.44 437 ILE A C 1
ATOM 3484 O O . ILE A 1 437 ? -29.813 12.770 23.792 1.00 79.44 437 ILE A O 1
ATOM 3488 N N . GLY A 1 438 ? -28.631 10.854 23.722 1.00 80.56 438 GLY A N 1
ATOM 3489 C CA . GLY A 1 438 ? -28.334 10.790 25.146 1.00 80.56 438 GLY A CA 1
ATOM 3490 C C . GLY A 1 438 ? -26.869 11.101 25.437 1.00 80.56 438 GLY A C 1
ATOM 3491 O O . GLY A 1 438 ? -26.283 12.039 24.891 1.00 80.56 438 GLY A O 1
ATOM 3492 N N . GLU A 1 439 ? -26.286 10.320 26.340 1.00 84.56 439 GLU A N 1
ATOM 3493 C CA . GLU A 1 439 ? -24.940 10.526 26.874 1.00 84.56 439 GLU A CA 1
ATOM 3494 C C . GLU A 1 439 ? -23.861 10.473 25.783 1.00 84.56 439 GLU A C 1
ATOM 3496 O O . GLU A 1 439 ? -23.868 9.587 24.929 1.00 84.56 439 GLU A O 1
ATOM 3501 N N . LEU A 1 440 ? -22.921 11.420 25.825 1.00 84.69 440 LEU A N 1
ATOM 3502 C CA . LEU A 1 440 ? -21.738 11.424 24.967 1.00 84.69 440 LEU A CA 1
ATOM 3503 C C . LEU A 1 440 ? -20.764 10.339 25.445 1.00 84.69 440 LEU A C 1
ATOM 3505 O O . LEU A 1 440 ? -20.248 10.423 26.555 1.00 84.69 440 LEU A O 1
ATOM 3509 N N . ILE A 1 441 ? -20.501 9.348 24.596 1.00 83.00 441 ILE A N 1
ATOM 3510 C CA . ILE A 1 441 ? -19.572 8.244 24.867 1.00 83.00 441 ILE A CA 1
ATOM 3511 C C . ILE A 1 441 ? -18.152 8.614 24.421 1.00 83.00 441 ILE A C 1
ATOM 3513 O O . ILE A 1 441 ? -17.187 8.347 25.132 1.00 83.00 441 ILE A O 1
ATOM 3517 N N . VAL A 1 442 ? -18.020 9.201 23.225 1.00 79.75 442 VAL A N 1
ATOM 3518 C CA . VAL A 1 442 ? -16.729 9.510 22.580 1.00 79.75 442 VAL A CA 1
ATOM 3519 C C . VAL A 1 442 ? -16.827 10.849 21.848 1.00 79.75 442 VAL A C 1
ATOM 3521 O O . VAL A 1 442 ? -17.855 11.129 21.227 1.00 79.75 442 VAL A O 1
ATOM 3524 N N . ARG A 1 443 ? -15.760 11.654 21.917 1.00 72.25 443 ARG A N 1
ATOM 3525 C CA . ARG A 1 443 ? -15.578 12.918 21.190 1.00 72.25 443 ARG A CA 1
ATOM 3526 C C . ARG A 1 443 ? -14.280 12.910 20.397 1.00 72.25 443 ARG A C 1
ATOM 3528 O O . ARG A 1 443 ? -13.309 12.319 20.921 1.00 72.25 443 ARG A O 1
#